Protein AF-A0A662VUD7-F1 (afdb_monomer_lite)

Foldseek 3Di:
DDQLFDAPVLVVVLLVLLVWDWDWAQDLQGIKIWTDDDQAIEIEDEPPDPVSLCVNCVVDPDQEYEHEYPPWDFDWDDDPNHIYTYYYQQVVSVVSCVVRVGDDHSVCSSPDQPLVVQCVVDPDSVVSVLLLVLLLVLLQVQKDWPWDADDPPDRDGDDDPPPRVCLVVCVVVVQKDWDQLDPPPRIIIMHGDPSSNVSSVSVLVVLCVVCVVVVVVLCVVLDLLLLLLLLLLQDARFAGKDADDDPPDDDDDDDDDQVVQLVQQPLQPLVLVVVLPGHQALSSSRSNNCCVGGCVVVSVVSLVSCVVSVQKDWDFDADSRRHTPHIMITGGNVVSNVSCSVRPDDDDPVLSVLLLLLVLLSQCVNVPDPVSVVVNVVSCVSHVHDDDDDDNDDPCSSVSNSVSSCVSVPDD

Radius of gyration: 23.07 Å; chains: 1; bounding box: 62×60×68 Å

Structure (mmCIF, N/CA/C/O backbone):
data_AF-A0A662VUD7-F1
#
_entry.id   AF-A0A662VUD7-F1
#
loop_
_atom_site.group_PDB
_atom_site.id
_atom_site.type_symbol
_atom_site.label_atom_id
_atom_site.label_alt_id
_atom_site.label_comp_id
_atom_site.label_asym_id
_atom_site.label_entity_id
_atom_site.label_seq_id
_atom_site.pdbx_PDB_ins_code
_atom_site.Cartn_x
_atom_site.Cartn_y
_atom_site.Cartn_z
_atom_site.occupancy
_atom_site.B_iso_or_equiv
_atom_site.auth_seq_id
_atom_site.auth_comp_id
_atom_site.auth_asym_id
_atom_site.auth_atom_id
_atom_site.pdbx_PDB_model_num
ATOM 1 N N . MET A 1 1 ? -1.496 14.615 -23.866 1.00 27.23 1 MET A N 1
ATOM 2 C CA . MET A 1 1 ? -0.111 14.441 -23.383 1.00 27.23 1 MET A CA 1
ATOM 3 C C . MET A 1 1 ? -0.198 14.219 -21.886 1.00 27.23 1 MET A C 1
ATOM 5 O O . MET A 1 1 ? -0.436 15.182 -21.168 1.00 27.23 1 MET A O 1
ATOM 9 N N . SER A 1 2 ? -0.151 12.965 -21.434 1.00 30.17 2 SER A N 1
ATOM 10 C CA . SER A 1 2 ? -0.065 12.645 -20.007 1.00 30.17 2 SER A CA 1
ATOM 11 C C . SER A 1 2 ? 1.296 13.119 -19.499 1.00 30.17 2 SER A C 1
ATOM 13 O O . SER A 1 2 ? 2.320 12.832 -20.117 1.00 30.17 2 SER A O 1
ATOM 15 N N . ARG A 1 3 ? 1.323 13.896 -18.413 1.00 39.72 3 ARG A N 1
ATOM 16 C CA . ARG A 1 3 ? 2.563 14.062 -17.652 1.00 39.72 3 ARG A CA 1
ATOM 17 C C . ARG A 1 3 ? 2.879 12.690 -17.069 1.00 39.72 3 ARG A C 1
ATOM 19 O O . ARG A 1 3 ? 2.054 12.152 -16.337 1.00 39.72 3 ARG A O 1
ATOM 26 N N . ILE A 1 4 ? 4.013 12.107 -17.447 1.00 48.22 4 ILE A N 1
ATOM 27 C CA . ILE A 1 4 ? 4.534 10.921 -16.769 1.00 48.22 4 ILE A CA 1
ATOM 28 C C . ILE A 1 4 ? 4.945 11.406 -15.378 1.00 48.22 4 ILE A C 1
ATOM 30 O O . ILE A 1 4 ? 5.943 12.109 -15.236 1.00 48.22 4 ILE A O 1
ATOM 34 N N . SER A 1 5 ? 4.115 11.122 -14.375 1.00 69.88 5 SER A N 1
ATOM 35 C CA . SER A 1 5 ? 4.393 11.471 -12.985 1.00 69.88 5 SER A CA 1
ATOM 36 C C . SER A 1 5 ? 5.617 10.696 -12.512 1.00 69.88 5 SER A C 1
ATOM 38 O O . SER A 1 5 ? 5.701 9.485 -12.716 1.00 69.88 5 SER A O 1
ATOM 40 N N . PHE A 1 6 ? 6.566 11.370 -11.866 1.00 80.50 6 PHE A N 1
ATOM 41 C CA . PHE A 1 6 ? 7.701 10.692 -11.250 1.00 80.50 6 PHE A CA 1
ATOM 42 C C . PHE A 1 6 ? 7.222 9.752 -10.133 1.00 80.50 6 PHE A C 1
ATOM 44 O O . PHE A 1 6 ? 6.728 10.199 -9.099 1.00 80.50 6 PHE A O 1
ATOM 51 N N . ASP A 1 7 ? 7.378 8.449 -10.352 1.00 86.69 7 ASP A N 1
ATOM 52 C CA . ASP A 1 7 ? 6.880 7.397 -9.470 1.00 86.69 7 ASP A CA 1
ATOM 53 C C . ASP A 1 7 ? 7.985 6.750 -8.603 1.00 86.69 7 ASP A C 1
ATOM 55 O O . ASP A 1 7 ? 9.186 7.047 -8.666 1.00 86.69 7 ASP A O 1
ATOM 59 N N . LYS A 1 8 ? 7.568 5.800 -7.763 1.00 89.88 8 LYS A N 1
ATOM 60 C CA . LYS A 1 8 ? 8.454 5.039 -6.869 1.00 89.88 8 LYS A CA 1
ATOM 61 C C . LYS A 1 8 ? 9.383 4.091 -7.622 1.00 89.88 8 LYS A C 1
ATOM 63 O O . LYS A 1 8 ? 10.488 3.809 -7.145 1.00 89.88 8 LYS A O 1
ATOM 68 N N . PHE A 1 9 ? 8.976 3.595 -8.785 1.00 91.56 9 PHE A N 1
ATOM 69 C CA . PHE A 1 9 ? 9.846 2.793 -9.630 1.00 91.56 9 PHE A CA 1
ATOM 70 C C . PHE A 1 9 ? 11.037 3.628 -10.131 1.00 91.56 9 PHE A C 1
ATOM 72 O O . PHE A 1 9 ? 12.162 3.124 -10.135 1.00 91.56 9 PHE A O 1
ATOM 79 N N . LYS A 1 10 ? 10.865 4.926 -10.419 1.00 93.31 10 LYS A N 1
ATOM 80 C CA . LYS A 1 10 ? 11.978 5.822 -10.801 1.00 93.31 10 LYS A CA 1
ATOM 81 C C . LYS A 1 10 ? 13.017 5.984 -9.699 1.00 93.31 10 LYS A C 1
ATOM 83 O O . LYS A 1 10 ? 14.224 5.958 -9.967 1.00 93.31 10 LYS A O 1
ATOM 88 N N . ILE A 1 11 ? 12.571 6.092 -8.448 1.00 94.94 11 ILE A N 1
ATOM 89 C CA . ILE A 1 11 ? 13.455 6.104 -7.273 1.00 94.94 11 ILE A CA 1
ATOM 90 C C . ILE A 1 11 ? 14.237 4.786 -7.200 1.00 94.94 11 ILE A C 1
ATOM 92 O O . ILE A 1 11 ? 15.466 4.786 -7.066 1.00 94.94 11 ILE A O 1
ATOM 96 N N . LEU A 1 12 ? 13.537 3.654 -7.332 1.00 94.31 12 LEU A N 1
ATOM 97 C CA . LEU A 1 12 ? 14.143 2.324 -7.294 1.00 94.31 12 LEU A CA 1
ATOM 98 C C . LEU A 1 12 ? 15.181 2.140 -8.409 1.00 94.31 12 LEU A C 1
ATOM 100 O O . LEU A 1 12 ? 16.283 1.657 -8.142 1.00 94.31 12 LEU A O 1
ATOM 104 N N . LEU A 1 13 ? 14.849 2.542 -9.637 1.00 94.31 13 LEU A N 1
ATOM 105 C CA . LEU A 1 13 ? 15.722 2.475 -10.804 1.00 94.31 13 LEU A CA 1
ATOM 106 C C . LEU A 1 13 ? 16.970 3.342 -10.606 1.00 94.31 13 LEU A C 1
ATOM 108 O O . LEU A 1 13 ? 18.085 2.856 -10.792 1.00 94.31 13 LEU A O 1
ATOM 112 N N . THR A 1 14 ? 16.805 4.577 -10.129 1.00 96.50 14 THR A N 1
ATOM 113 C CA . THR A 1 14 ? 17.918 5.490 -9.813 1.00 96.50 14 THR A CA 1
ATOM 114 C C . THR A 1 14 ? 18.869 4.877 -8.784 1.00 96.50 14 THR A C 1
ATOM 116 O O . THR A 1 14 ? 20.095 4.896 -8.950 1.00 96.50 14 THR A O 1
ATOM 119 N N . PHE A 1 15 ? 18.327 4.263 -7.729 1.00 96.38 15 PHE A N 1
ATOM 120 C CA . PHE A 1 15 ? 19.143 3.592 -6.723 1.00 96.38 15 PHE A CA 1
ATOM 121 C C . PHE A 1 15 ? 19.850 2.345 -7.274 1.00 96.38 15 PHE A C 1
ATOM 123 O O . PHE A 1 15 ? 21.042 2.157 -7.005 1.00 96.38 15 PHE A O 1
ATOM 130 N N . LYS A 1 16 ? 19.159 1.516 -8.070 1.00 94.56 16 LYS A N 1
ATOM 131 C CA . LYS A 1 16 ? 19.748 0.334 -8.723 1.00 94.56 16 LYS A CA 1
ATOM 132 C C . LYS A 1 16 ? 20.890 0.733 -9.668 1.00 94.56 16 LYS A C 1
ATOM 134 O O . LYS A 1 16 ? 21.972 0.157 -9.573 1.00 94.56 16 LYS A O 1
ATOM 139 N N . LEU A 1 17 ? 20.708 1.766 -10.496 1.00 95.31 17 LEU A N 1
ATOM 140 C CA . LEU A 1 17 ? 21.746 2.311 -11.389 1.00 95.31 17 LEU A CA 1
ATOM 141 C C . LEU A 1 17 ? 22.952 2.881 -10.625 1.00 95.31 17 LEU A C 1
ATOM 143 O O . LEU A 1 17 ? 24.083 2.817 -11.101 1.00 95.31 17 LEU A O 1
ATOM 147 N N . SER A 1 18 ? 22.735 3.369 -9.403 1.00 96.12 18 SER A N 1
ATOM 148 C CA . SER A 1 18 ? 23.799 3.810 -8.487 1.00 96.12 18 SER A CA 1
ATOM 149 C C . SER A 1 18 ? 24.557 2.642 -7.817 1.00 96.12 18 SER A C 1
ATOM 151 O O . SER A 1 18 ? 25.540 2.833 -7.085 1.00 96.12 18 SER A O 1
ATOM 153 N N . GLY A 1 19 ? 24.115 1.402 -8.052 1.00 94.81 19 GLY A N 1
ATOM 154 C CA . GLY A 1 19 ? 24.638 0.191 -7.424 1.00 94.81 19 GLY A CA 1
ATOM 155 C C . GLY A 1 19 ? 24.310 0.099 -5.933 1.00 94.81 19 GLY A C 1
ATOM 156 O O . GLY A 1 19 ? 25.080 -0.493 -5.173 1.00 94.81 19 GLY A O 1
ATOM 157 N N . LEU A 1 20 ? 23.221 0.736 -5.492 1.00 95.62 20 LEU A N 1
ATOM 158 C CA . LEU A 1 20 ? 22.720 0.612 -4.127 1.00 95.62 20 LEU A CA 1
ATOM 159 C C . LEU A 1 20 ? 21.952 -0.701 -3.989 1.00 95.62 20 LEU A C 1
ATOM 161 O O . LEU A 1 20 ? 21.177 -1.082 -4.865 1.00 95.62 20 LEU A O 1
ATOM 165 N N . ARG A 1 21 ? 22.111 -1.370 -2.846 1.00 94.31 21 ARG A N 1
ATOM 166 C CA . ARG A 1 21 ? 21.175 -2.421 -2.442 1.00 94.31 21 ARG A CA 1
ATOM 167 C C . ARG A 1 21 ? 19.896 -1.742 -1.989 1.00 94.31 21 ARG A C 1
ATOM 169 O O . ARG A 1 21 ? 19.934 -0.959 -1.036 1.00 94.31 21 ARG A O 1
ATOM 176 N N . THR A 1 22 ? 18.800 -2.019 -2.678 1.00 94.25 22 THR A N 1
ATOM 177 C CA . THR A 1 22 ? 17.528 -1.346 -2.445 1.00 94.25 22 THR A CA 1
ATOM 178 C C . THR A 1 22 ? 16.582 -2.189 -1.610 1.00 94.25 22 THR A C 1
ATOM 180 O O . THR A 1 22 ? 16.583 -3.418 -1.673 1.00 94.25 22 THR A O 1
ATOM 183 N N . LYS A 1 23 ? 15.765 -1.521 -0.798 1.00 92.00 23 LYS A N 1
ATOM 184 C CA . LYS A 1 23 ? 14.657 -2.146 -0.080 1.00 92.00 23 LYS A CA 1
ATOM 185 C C . LYS A 1 23 ? 13.493 -1.172 0.011 1.00 92.00 23 LYS A C 1
ATOM 187 O O . LYS A 1 23 ? 13.662 -0.062 0.514 1.00 92.00 23 LYS A O 1
ATOM 192 N N . ARG A 1 24 ? 12.316 -1.614 -0.421 1.00 90.12 24 ARG A N 1
ATOM 193 C CA . ARG A 1 24 ? 11.051 -0.909 -0.202 1.00 90.12 24 ARG A CA 1
ATOM 194 C C . ARG A 1 24 ? 10.518 -1.256 1.189 1.00 90.12 24 ARG A C 1
ATOM 196 O O . ARG A 1 24 ? 10.585 -2.413 1.615 1.00 90.12 24 ARG A O 1
ATOM 203 N N . ILE A 1 25 ? 10.064 -0.250 1.919 1.00 89.06 25 ILE A N 1
ATOM 204 C CA . ILE A 1 25 ? 9.507 -0.374 3.261 1.00 89.06 25 ILE A CA 1
ATOM 205 C C . ILE A 1 25 ? 8.145 0.295 3.226 1.00 89.06 25 ILE A C 1
ATOM 207 O O . ILE A 1 25 ? 8.068 1.507 3.069 1.00 89.06 25 ILE A O 1
ATOM 211 N N . PHE A 1 26 ? 7.095 -0.500 3.390 1.00 86.31 26 PHE A N 1
ATOM 212 C CA . PHE A 1 26 ? 5.754 0.036 3.524 1.00 86.31 26 PHE A CA 1
ATOM 213 C C . PHE A 1 26 ? 5.537 0.475 4.975 1.00 86.31 26 PHE A C 1
ATOM 215 O O . PHE A 1 26 ? 5.614 -0.349 5.891 1.00 86.31 26 PHE A O 1
ATOM 222 N N . THR A 1 27 ? 5.358 1.778 5.179 1.00 86.62 27 THR A N 1
ATOM 223 C CA . THR A 1 27 ? 5.045 2.393 6.477 1.00 86.62 27 THR A CA 1
ATOM 224 C C . THR A 1 27 ? 3.529 2.598 6.595 1.00 86.62 27 THR A C 1
ATOM 226 O O . THR A 1 27 ? 2.833 2.526 5.580 1.00 86.62 27 THR A O 1
ATOM 229 N N . PRO A 1 28 ? 2.991 2.932 7.782 1.00 82.88 28 PRO A N 1
ATOM 230 C CA . PRO A 1 28 ? 1.572 3.277 7.940 1.00 82.88 28 PRO A CA 1
ATOM 231 C C . PRO A 1 28 ? 1.112 4.448 7.074 1.00 82.88 28 PRO A C 1
ATOM 233 O O . PRO A 1 28 ? -0.082 4.608 6.858 1.00 82.88 28 PRO A O 1
ATOM 236 N N . TYR A 1 29 ? 2.053 5.264 6.599 1.00 86.56 29 TYR A N 1
ATOM 237 C CA . TYR A 1 29 ? 1.786 6.475 5.837 1.00 86.56 29 TYR A CA 1
ATOM 238 C C . TYR A 1 29 ? 2.063 6.310 4.340 1.00 86.56 29 TYR A C 1
ATOM 240 O O . TYR A 1 29 ? 1.761 7.225 3.580 1.00 86.56 29 TYR A O 1
ATOM 248 N N . GLY A 1 30 ? 2.645 5.185 3.906 1.00 87.44 30 GLY A N 1
ATOM 249 C CA . GLY A 1 30 ? 3.046 4.945 2.517 1.00 87.44 30 GLY A CA 1
ATOM 250 C C . GLY A 1 30 ? 4.435 4.327 2.365 1.00 87.44 30 GLY A C 1
ATOM 251 O O . GLY A 1 30 ? 5.116 4.005 3.346 1.00 87.44 30 GLY A O 1
ATOM 252 N N . ASP A 1 31 ? 4.866 4.160 1.120 1.00 89.69 31 ASP A N 1
ATOM 253 C CA . ASP A 1 31 ? 6.148 3.557 0.776 1.00 89.69 31 ASP A CA 1
ATOM 254 C C . ASP A 1 31 ? 7.347 4.489 1.017 1.00 89.69 31 ASP A C 1
ATOM 256 O O . ASP A 1 31 ? 7.389 5.654 0.612 1.00 89.69 31 ASP A O 1
ATOM 260 N N . LEU A 1 32 ? 8.393 3.908 1.603 1.00 93.06 32 LEU A N 1
ATOM 261 C CA . LEU A 1 32 ? 9.725 4.485 1.719 1.00 93.06 32 LEU A CA 1
ATOM 262 C C . LEU A 1 32 ? 10.731 3.559 1.032 1.00 93.06 32 LEU A C 1
ATOM 264 O O . LEU A 1 32 ? 10.889 2.390 1.401 1.00 93.06 32 LEU A O 1
ATOM 268 N N . ILE A 1 33 ? 11.450 4.074 0.039 1.00 95.31 33 ILE A N 1
ATOM 269 C CA . ILE A 1 33 ? 12.499 3.323 -0.648 1.00 95.31 33 ILE A CA 1
ATOM 270 C C . ILE A 1 33 ? 13.829 3.650 0.004 1.00 95.31 33 ILE A C 1
ATOM 272 O O . ILE A 1 33 ? 14.209 4.804 0.158 1.00 95.31 33 ILE A O 1
ATOM 276 N N . THR A 1 34 ? 14.561 2.610 0.377 1.00 96.00 34 THR A N 1
ATOM 277 C CA . THR A 1 34 ? 15.865 2.730 1.027 1.00 96.00 34 THR A CA 1
ATOM 278 C C . THR A 1 34 ? 16.959 2.169 0.133 1.00 96.00 34 THR A C 1
ATOM 280 O O . THR A 1 34 ? 16.748 1.177 -0.566 1.00 96.00 34 THR A O 1
ATOM 283 N N . GLY A 1 35 ? 18.132 2.798 0.154 1.00 96.50 35 GLY A N 1
ATOM 284 C CA . GLY A 1 35 ? 19.321 2.382 -0.583 1.00 96.50 35 GLY A CA 1
ATOM 285 C C . GLY A 1 35 ? 20.541 2.337 0.334 1.00 96.50 35 GLY A C 1
ATOM 286 O O . GLY A 1 35 ? 20.726 3.216 1.178 1.00 96.50 35 GLY A O 1
ATOM 287 N N . ARG A 1 36 ? 21.382 1.305 0.198 1.00 95.56 36 ARG A N 1
ATOM 288 C CA . ARG A 1 36 ? 22.632 1.173 0.971 1.00 95.56 36 ARG A CA 1
ATOM 289 C C . ARG A 1 36 ? 23.804 0.697 0.117 1.00 95.56 36 ARG A C 1
ATOM 291 O O . ARG A 1 36 ? 23.649 -0.227 -0.683 1.00 95.56 36 ARG A O 1
ATOM 298 N N . LYS A 1 37 ? 24.989 1.278 0.336 1.00 94.12 37 LYS A N 1
ATOM 299 C CA . LYS A 1 37 ? 26.271 0.830 -0.245 1.00 94.12 37 LYS A CA 1
ATOM 300 C C . LYS A 1 37 ? 27.443 1.290 0.623 1.00 94.12 37 LYS A C 1
ATOM 302 O O . LYS A 1 37 ? 27.731 2.479 0.704 1.00 94.12 37 LYS A O 1
ATOM 307 N N . GLY A 1 38 ? 28.139 0.341 1.251 1.00 89.00 38 GLY A N 1
ATOM 308 C CA . GLY A 1 38 ? 29.179 0.660 2.236 1.00 89.00 38 GLY A CA 1
ATOM 309 C C . GLY A 1 38 ? 28.592 1.429 3.424 1.00 89.00 38 GLY A C 1
ATOM 310 O O . GLY A 1 38 ? 27.524 1.062 3.910 1.00 89.00 38 GLY A O 1
ATOM 311 N N . GLY A 1 39 ? 29.265 2.500 3.852 1.00 87.75 39 GLY A N 1
ATOM 312 C CA . GLY A 1 39 ? 28.760 3.408 4.890 1.00 87.75 39 GLY A CA 1
ATOM 313 C C . GLY A 1 39 ? 27.603 4.303 4.436 1.00 87.75 39 GLY A C 1
ATOM 314 O O . GLY A 1 39 ? 26.869 4.791 5.275 1.00 87.75 39 GLY A O 1
ATOM 315 N N . PHE A 1 40 ? 27.386 4.467 3.127 1.00 91.88 40 PHE A N 1
ATOM 316 C CA . PHE A 1 40 ? 26.347 5.352 2.604 1.00 91.88 40 PHE A CA 1
ATOM 317 C C . PHE A 1 40 ? 24.957 4.723 2.733 1.00 91.88 40 PHE A C 1
ATOM 319 O O . PHE A 1 40 ? 24.700 3.636 2.190 1.00 91.88 40 PHE A O 1
ATOM 326 N N . SER A 1 41 ? 24.040 5.435 3.390 1.00 94.88 41 SER A N 1
ATOM 327 C CA . SER A 1 41 ? 22.633 5.042 3.462 1.00 94.88 41 SER A CA 1
ATOM 328 C C . SER A 1 41 ? 21.680 6.190 3.145 1.00 94.88 41 SER A C 1
ATOM 330 O O . SER A 1 41 ? 21.866 7.317 3.596 1.00 94.88 41 SER A O 1
ATOM 332 N N . VAL A 1 42 ? 20.637 5.887 2.376 1.00 96.44 42 VAL A N 1
ATOM 333 C CA . VAL A 1 42 ? 19.669 6.880 1.916 1.00 96.44 42 VAL A CA 1
ATOM 334 C C . VAL A 1 42 ? 18.245 6.343 1.969 1.00 96.44 42 VAL A C 1
ATOM 336 O O . VAL A 1 42 ? 18.027 5.142 1.784 1.00 96.44 42 VAL A O 1
ATOM 339 N N . SER A 1 43 ? 17.286 7.232 2.205 1.00 96.56 43 SER A N 1
ATOM 340 C CA . SER A 1 43 ? 15.862 6.982 2.001 1.00 96.56 43 SER A CA 1
ATOM 341 C C . SER A 1 43 ? 15.259 7.997 1.030 1.00 96.56 43 SER A C 1
ATOM 343 O O . SER A 1 43 ? 15.770 9.109 0.889 1.00 96.56 43 SER A O 1
ATOM 345 N N . ALA A 1 44 ? 14.204 7.603 0.327 1.00 96.38 44 ALA A N 1
ATOM 346 C CA . ALA A 1 44 ? 13.473 8.461 -0.588 1.00 96.38 44 ALA A CA 1
ATOM 347 C C . ALA A 1 44 ? 11.998 8.051 -0.665 1.00 96.38 44 ALA A C 1
ATOM 349 O O . ALA A 1 44 ? 11.670 6.861 -0.619 1.00 96.38 44 ALA A O 1
ATOM 350 N N . THR A 1 45 ? 11.117 9.035 -0.804 1.00 94.56 45 THR A N 1
ATOM 351 C CA . THR A 1 45 ? 9.683 8.848 -1.061 1.00 94.56 45 THR A CA 1
ATOM 352 C C . THR A 1 45 ? 9.182 9.927 -2.022 1.00 94.56 45 THR A C 1
ATOM 354 O O . THR A 1 45 ? 9.820 10.974 -2.171 1.00 94.56 45 THR A O 1
ATOM 357 N N . VAL A 1 46 ? 8.056 9.661 -2.682 1.00 90.88 46 VAL A N 1
ATOM 358 C CA . VAL A 1 46 ? 7.346 10.667 -3.479 1.00 90.88 46 VAL A CA 1
ATOM 359 C C . VAL A 1 46 ? 6.547 11.559 -2.523 1.00 90.88 46 VAL A C 1
ATOM 361 O O . VAL A 1 46 ? 6.039 11.096 -1.502 1.00 90.88 46 VAL A O 1
ATOM 364 N N . CYS A 1 47 ? 6.506 12.853 -2.812 1.00 83.56 47 CYS A N 1
ATOM 365 C CA . CYS A 1 47 ? 6.004 13.904 -1.944 1.00 83.56 47 CYS A CA 1
ATOM 366 C C . CYS A 1 47 ? 4.930 14.720 -2.666 1.00 83.56 47 CYS A C 1
ATOM 368 O O . CYS A 1 47 ? 5.231 15.751 -3.265 1.00 83.56 47 CYS A O 1
ATOM 370 N N . GLU A 1 48 ? 3.675 14.286 -2.551 1.00 80.88 48 GLU A N 1
ATOM 371 C CA . GLU A 1 48 ? 2.507 15.110 -2.900 1.00 80.88 48 GLU A CA 1
ATOM 372 C C . GLU A 1 48 ? 2.042 15.959 -1.706 1.00 80.88 48 GLU A C 1
ATOM 374 O O . GLU A 1 48 ? 1.642 17.111 -1.858 1.00 80.88 48 GLU A O 1
ATOM 379 N N . ASN A 1 49 ? 2.170 15.415 -0.491 1.00 84.19 49 ASN A N 1
ATOM 380 C CA . ASN A 1 49 ? 1.884 16.093 0.771 1.00 84.19 49 ASN A CA 1
ATOM 381 C C . ASN A 1 49 ? 3.147 16.093 1.653 1.00 84.19 49 ASN A C 1
ATOM 383 O O . ASN A 1 49 ? 3.630 15.031 2.059 1.00 84.19 49 ASN A O 1
ATOM 387 N N . LYS A 1 50 ? 3.680 17.287 1.959 1.00 86.62 50 LYS A N 1
ATOM 388 C CA . LYS A 1 50 ? 4.926 17.448 2.732 1.00 86.62 50 LYS A CA 1
ATOM 389 C C . LYS A 1 50 ? 4.844 16.820 4.124 1.00 86.62 50 LYS A C 1
ATOM 391 O O . LYS A 1 50 ? 5.809 16.199 4.564 1.00 86.62 50 LYS A O 1
ATOM 396 N N . GLU A 1 51 ? 3.713 16.959 4.809 1.00 87.06 51 GLU A N 1
ATOM 397 C CA . GLU A 1 51 ? 3.534 16.438 6.165 1.00 87.06 51 GLU A CA 1
ATOM 398 C C . GLU A 1 51 ? 3.579 14.905 6.173 1.00 87.06 51 GLU A C 1
ATOM 400 O O . GLU A 1 51 ? 4.347 14.301 6.925 1.00 87.06 51 GLU A O 1
ATOM 405 N N . LEU A 1 52 ? 2.834 14.265 5.267 1.00 86.44 52 LEU A N 1
ATOM 406 C CA . LEU A 1 52 ? 2.859 12.811 5.113 1.00 86.44 52 LEU A CA 1
ATOM 407 C C . LEU A 1 52 ? 4.241 12.299 4.700 1.00 86.44 52 LEU A C 1
ATOM 409 O O . LEU A 1 52 ? 4.708 11.299 5.250 1.00 86.44 52 LEU A O 1
ATOM 413 N N . ALA A 1 53 ? 4.927 12.988 3.785 1.00 88.81 53 ALA A N 1
ATOM 414 C CA . ALA A 1 53 ? 6.286 12.632 3.385 1.00 88.81 53 ALA A CA 1
ATOM 415 C C . ALA A 1 53 ? 7.258 12.667 4.580 1.00 88.81 53 ALA A C 1
ATOM 417 O O . ALA A 1 53 ? 8.051 11.738 4.760 1.00 88.81 53 ALA A O 1
ATOM 418 N N . LEU A 1 54 ? 7.152 13.679 5.450 1.00 90.81 54 LEU A N 1
ATOM 419 C CA . LEU A 1 54 ? 7.930 13.751 6.689 1.00 90.81 54 LEU A CA 1
ATOM 420 C C . LEU A 1 54 ? 7.588 12.608 7.647 1.00 90.81 54 LEU A C 1
ATOM 422 O O . LEU A 1 54 ? 8.510 11.988 8.185 1.00 90.81 54 LEU A O 1
ATOM 426 N N . LYS A 1 55 ? 6.303 12.276 7.835 1.00 89.50 55 LYS A N 1
ATOM 427 C CA . LYS A 1 55 ? 5.884 11.140 8.678 1.00 89.50 55 LYS A CA 1
ATOM 428 C C . LYS A 1 55 ? 6.441 9.808 8.140 1.00 89.50 55 LYS A C 1
ATOM 430 O O . LYS A 1 55 ? 7.001 9.032 8.918 1.00 89.50 55 LYS A O 1
ATOM 435 N N . ARG A 1 56 ? 6.407 9.576 6.818 1.00 90.94 56 ARG A N 1
ATOM 436 C CA . ARG A 1 56 ? 7.017 8.398 6.152 1.00 90.94 56 ARG A CA 1
ATOM 437 C C . ARG A 1 56 ? 8.522 8.308 6.395 1.00 90.94 56 ARG A C 1
ATOM 439 O O . ARG A 1 56 ? 9.022 7.260 6.797 1.00 90.94 56 ARG A O 1
ATOM 446 N N . ILE A 1 57 ? 9.250 9.399 6.154 1.00 92.25 57 ILE A N 1
ATOM 447 C CA . ILE A 1 57 ? 10.712 9.451 6.300 1.00 92.25 57 ILE A CA 1
ATOM 448 C C . ILE A 1 57 ? 11.123 9.275 7.766 1.00 92.25 57 ILE A C 1
ATOM 450 O O . ILE A 1 57 ? 12.048 8.519 8.067 1.00 92.25 57 ILE A O 1
ATOM 454 N N . THR A 1 58 ? 10.410 9.918 8.694 1.00 90.44 58 THR A N 1
ATOM 455 C CA . THR A 1 58 ? 10.704 9.857 10.135 1.00 90.44 58 THR A CA 1
ATOM 456 C C . THR A 1 58 ? 10.548 8.447 10.693 1.00 90.44 58 THR A C 1
ATOM 458 O O . THR A 1 58 ? 11.286 8.068 11.603 1.00 90.44 58 THR A O 1
ATOM 461 N N . PHE A 1 59 ? 9.656 7.641 10.106 1.00 86.50 59 PHE A N 1
ATOM 462 C CA . PHE A 1 59 ? 9.500 6.230 10.457 1.00 86.50 59 PHE A CA 1
ATOM 463 C C . PHE A 1 59 ? 10.813 5.447 10.319 1.00 86.50 59 PHE A C 1
ATOM 465 O O . PHE A 1 59 ? 11.070 4.503 11.067 1.00 86.50 59 PHE A O 1
ATOM 472 N N . LYS A 1 60 ? 11.678 5.836 9.371 1.00 88.31 60 LYS A N 1
ATOM 473 C CA . LYS A 1 60 ? 13.013 5.260 9.243 1.00 88.31 60 LYS A CA 1
ATOM 474 C C . LYS A 1 60 ? 14.009 6.240 8.636 1.00 88.31 60 LYS A C 1
ATOM 476 O O . LYS A 1 60 ? 14.242 6.244 7.429 1.00 88.31 60 LYS A O 1
ATOM 481 N N . LEU A 1 61 ? 14.669 6.995 9.507 1.00 89.75 61 LEU A N 1
ATOM 482 C CA . LEU A 1 61 ? 15.703 7.941 9.107 1.00 89.75 61 LEU A CA 1
ATOM 483 C C . LEU A 1 61 ? 16.995 7.244 8.668 1.00 89.75 61 LEU A C 1
ATOM 485 O O . LEU A 1 61 ? 17.472 6.282 9.275 1.00 89.75 61 LEU A O 1
ATOM 489 N N . HIS A 1 62 ? 17.581 7.790 7.612 1.00 92.88 62 HIS A N 1
ATOM 490 C CA . HIS A 1 62 ? 18.885 7.431 7.077 1.00 92.88 62 HIS A CA 1
ATOM 491 C C . HIS A 1 62 ? 19.829 8.644 7.111 1.00 92.88 62 HIS A C 1
ATOM 493 O O . HIS A 1 62 ? 19.450 9.724 7.568 1.00 92.88 62 HIS A O 1
ATOM 499 N N . GLU A 1 63 ? 21.084 8.470 6.685 1.00 91.56 63 GLU A N 1
ATOM 500 C CA . GLU A 1 63 ? 22.058 9.576 6.654 1.00 91.56 63 GLU A CA 1
ATOM 501 C C . GLU A 1 63 ? 21.611 10.707 5.727 1.00 91.56 63 GLU A C 1
ATOM 503 O O . GLU A 1 63 ? 21.791 11.876 6.056 1.00 91.56 63 GLU A O 1
ATOM 508 N N . LEU A 1 64 ? 21.004 10.344 4.597 1.00 93.69 64 LEU A N 1
ATOM 509 C CA . LEU A 1 64 ? 20.358 11.255 3.661 1.00 93.69 64 LEU A CA 1
ATOM 510 C C . LEU A 1 64 ? 18.921 10.801 3.430 1.00 93.69 64 LEU A C 1
ATOM 512 O O . LEU A 1 64 ? 18.651 9.601 3.354 1.00 93.69 64 LEU A O 1
ATOM 516 N N . ASN A 1 65 ? 18.001 11.750 3.311 1.00 95.88 65 ASN A N 1
ATOM 517 C CA . ASN A 1 65 ? 16.585 11.465 3.126 1.00 95.88 65 ASN A CA 1
ATOM 518 C C . ASN A 1 65 ? 16.017 12.440 2.098 1.00 95.88 65 ASN A C 1
ATOM 520 O O . ASN A 1 65 ? 16.294 13.634 2.187 1.00 95.88 65 ASN A O 1
ATOM 524 N N . PHE A 1 66 ? 15.242 11.934 1.144 1.00 95.69 66 PHE A N 1
ATOM 525 C CA . PHE A 1 66 ? 14.672 12.726 0.057 1.00 95.69 66 PHE A CA 1
ATOM 526 C C . PHE A 1 66 ? 13.145 12.628 0.036 1.00 95.69 66 PHE A C 1
ATOM 528 O O . PHE A 1 66 ? 12.582 11.534 0.093 1.00 95.69 66 PHE A O 1
ATOM 535 N N . ALA A 1 67 ? 12.486 13.773 -0.095 1.00 94.06 67 ALA A N 1
ATOM 536 C CA . ALA A 1 67 ? 11.064 13.893 -0.388 1.00 94.06 67 ALA A CA 1
ATOM 537 C C . ALA A 1 67 ? 10.920 14.533 -1.778 1.00 94.06 67 ALA A C 1
ATOM 539 O O . ALA A 1 67 ? 11.266 15.697 -1.976 1.00 94.06 67 ALA A O 1
ATOM 540 N N . ILE A 1 68 ? 10.475 13.755 -2.765 1.00 92.81 68 ILE A N 1
ATOM 541 C CA . ILE A 1 68 ? 10.597 14.117 -4.185 1.00 92.81 68 ILE A CA 1
ATOM 542 C C . ILE A 1 68 ? 9.225 14.474 -4.747 1.00 92.81 68 ILE A C 1
ATOM 544 O O . ILE A 1 68 ? 8.320 13.651 -4.682 1.00 92.81 68 ILE A O 1
ATOM 548 N N . GLY A 1 69 ? 9.058 15.666 -5.313 1.00 85.81 69 GLY A N 1
ATOM 549 C CA . GLY A 1 69 ? 7.765 16.104 -5.849 1.00 85.81 69 GLY A CA 1
ATOM 550 C C . GLY A 1 69 ? 7.904 17.191 -6.908 1.00 85.81 69 GLY A C 1
ATOM 551 O O . GLY A 1 69 ? 8.858 17.972 -6.883 1.00 85.81 69 GLY A O 1
ATOM 552 N N . GLU A 1 70 ? 6.959 17.247 -7.850 1.00 72.94 70 GLU A N 1
ATOM 553 C CA . GLU A 1 70 ? 6.910 18.326 -8.843 1.00 72.94 70 GLU A CA 1
ATOM 554 C C . GLU A 1 70 ? 6.702 19.679 -8.142 1.00 72.94 70 GLU A C 1
ATOM 556 O O . GLU A 1 70 ? 5.796 19.844 -7.329 1.00 72.94 70 GLU A O 1
ATOM 561 N N . GLY A 1 71 ? 7.546 20.668 -8.451 1.00 66.56 71 GLY A N 1
ATOM 562 C CA . GLY A 1 71 ? 7.431 22.015 -7.880 1.00 66.56 71 GLY A CA 1
ATOM 563 C C . GLY A 1 71 ? 7.993 22.182 -6.464 1.00 66.56 71 GLY A C 1
ATOM 564 O O . GLY A 1 71 ? 7.953 23.295 -5.933 1.00 66.56 71 GLY A O 1
ATOM 565 N N . ASN A 1 72 ? 8.571 21.133 -5.867 1.00 71.75 72 ASN A N 1
ATOM 566 C CA . ASN A 1 72 ? 9.383 21.294 -4.664 1.00 71.75 72 ASN A CA 1
ATOM 567 C C . ASN A 1 72 ? 10.599 22.175 -4.984 1.00 71.75 72 ASN A C 1
ATOM 569 O O . ASN A 1 72 ? 11.354 21.902 -5.917 1.00 71.75 72 ASN A O 1
ATOM 573 N N . LYS A 1 73 ? 10.775 23.245 -4.203 1.00 68.50 73 LYS A N 1
ATOM 574 C CA . LYS A 1 73 ? 12.035 23.993 -4.157 1.00 68.50 73 LYS A CA 1
ATOM 575 C C . LYS A 1 73 ? 13.015 23.217 -3.288 1.00 68.50 73 LYS A C 1
ATOM 577 O O . LYS A 1 73 ? 12.567 22.597 -2.326 1.00 68.50 73 LYS A O 1
ATOM 582 N N . ASP A 1 74 ? 14.302 23.315 -3.609 1.00 73.81 74 ASP A N 1
ATOM 583 C CA . ASP A 1 74 ? 15.378 22.786 -2.773 1.00 73.81 74 ASP A CA 1
ATOM 584 C C . ASP A 1 74 ? 15.284 23.391 -1.369 1.00 73.81 74 ASP A C 1
ATOM 586 O O . ASP A 1 74 ? 15.695 24.523 -1.109 1.00 73.81 74 ASP A O 1
ATOM 590 N N . GLU A 1 75 ? 14.662 22.633 -0.476 1.00 84.62 75 GLU A N 1
ATOM 591 C CA . GLU A 1 75 ? 14.432 22.978 0.917 1.00 84.62 75 GLU A CA 1
ATOM 592 C C . GLU A 1 75 ? 15.007 21.847 1.764 1.00 84.62 75 GLU A C 1
ATOM 594 O O . GLU A 1 75 ? 14.722 20.669 1.540 1.00 84.62 75 GLU A O 1
ATOM 599 N N . GLU A 1 76 ? 15.833 22.204 2.743 1.00 88.56 76 GLU A N 1
ATOM 600 C CA . GLU A 1 76 ? 16.372 21.256 3.710 1.00 88.56 76 GLU A CA 1
ATOM 601 C C . GLU A 1 76 ? 15.705 21.479 5.063 1.00 88.56 76 GLU A C 1
ATOM 603 O O . GLU A 1 76 ? 15.740 22.580 5.610 1.00 88.56 76 GLU A O 1
ATOM 608 N N . ILE A 1 77 ? 15.143 20.412 5.626 1.00 89.06 77 ILE A N 1
ATOM 609 C CA . ILE A 1 77 ? 14.594 20.405 6.983 1.00 89.06 77 ILE A CA 1
ATOM 610 C C . ILE A 1 77 ? 15.413 19.434 7.828 1.00 89.06 77 ILE A C 1
ATOM 612 O O . ILE A 1 77 ? 15.762 18.338 7.384 1.00 89.06 77 ILE A O 1
ATOM 616 N N . GLU A 1 78 ? 15.721 19.824 9.061 1.00 87.75 78 GLU A N 1
ATOM 617 C CA . GLU A 1 78 ? 16.370 18.943 10.025 1.00 87.75 78 GLU A CA 1
ATOM 618 C C . GLU A 1 78 ? 15.328 18.261 10.917 1.00 87.75 78 GLU A C 1
ATOM 620 O O . GLU A 1 78 ? 14.541 18.911 11.600 1.00 87.75 78 GLU A O 1
ATOM 625 N N . VAL A 1 79 ? 15.338 16.928 10.927 1.00 86.44 79 VAL A N 1
ATOM 626 C CA . VAL A 1 79 ? 14.457 16.095 11.748 1.00 86.44 79 VAL A CA 1
ATOM 627 C C . VAL A 1 79 ? 15.322 15.143 12.562 1.00 86.44 79 VAL A C 1
ATOM 629 O O . VAL A 1 79 ? 16.018 14.292 12.008 1.00 86.44 79 VAL A O 1
ATOM 632 N N . ARG A 1 80 ? 15.289 15.277 13.895 1.00 85.00 80 ARG A N 1
ATOM 633 C CA . ARG A 1 80 ? 16.051 14.427 14.836 1.00 85.00 80 ARG A CA 1
ATOM 634 C C . ARG A 1 80 ? 17.553 14.339 14.489 1.00 85.00 80 ARG A C 1
ATOM 636 O O . ARG A 1 80 ? 18.140 13.258 14.519 1.00 85.00 80 ARG A O 1
ATOM 643 N N . GLY A 1 81 ? 18.170 15.463 14.112 1.00 85.81 81 GLY A N 1
ATOM 644 C CA . GLY A 1 81 ? 19.593 15.516 13.750 1.00 85.81 81 GLY A CA 1
ATOM 645 C C . GLY A 1 81 ? 19.930 14.965 12.358 1.00 85.81 81 GLY A C 1
ATOM 646 O O . GLY A 1 81 ? 21.102 14.733 12.052 1.00 85.81 81 GLY A O 1
ATOM 647 N N . LYS A 1 82 ? 18.924 14.677 11.520 1.00 90.06 82 LYS A N 1
ATOM 648 C CA . LYS A 1 82 ? 19.089 14.183 10.145 1.00 90.06 82 LYS A CA 1
ATOM 649 C C . LYS A 1 82 ? 18.440 15.139 9.156 1.00 90.06 82 LYS A C 1
ATOM 651 O O . LYS A 1 82 ? 17.359 15.660 9.406 1.00 90.06 82 LYS A O 1
ATOM 656 N N . LYS A 1 83 ? 19.093 15.331 8.012 1.00 90.56 83 LYS A N 1
ATOM 657 C CA . LYS A 1 83 ? 18.586 16.187 6.938 1.00 90.56 83 LYS A CA 1
ATOM 658 C C . LYS A 1 83 ? 17.553 15.452 6.086 1.00 90.56 83 LYS A C 1
ATOM 660 O O . LYS A 1 83 ? 17.769 14.296 5.700 1.00 90.56 83 LYS A O 1
ATOM 665 N N . VAL A 1 84 ? 16.467 16.149 5.778 1.00 93.56 84 VAL A N 1
ATOM 666 C CA . VAL A 1 84 ? 15.452 15.781 4.793 1.00 93.56 84 VAL A CA 1
ATOM 667 C C . VAL A 1 84 ? 15.465 16.837 3.696 1.00 93.56 84 VAL A C 1
ATOM 669 O O . VAL A 1 84 ? 15.240 18.011 3.972 1.00 93.56 84 VAL A O 1
ATOM 672 N N . VAL A 1 85 ? 15.760 16.415 2.470 1.00 94.19 85 VAL A N 1
ATOM 673 C CA . VAL A 1 85 ? 15.855 17.285 1.295 1.00 94.19 85 VAL A CA 1
ATOM 674 C C . VAL A 1 85 ? 14.577 17.151 0.477 1.00 94.19 85 VAL A C 1
ATOM 676 O O . VAL A 1 85 ? 14.257 16.063 -0.010 1.00 94.19 85 VAL A O 1
ATOM 679 N N . PHE A 1 86 ? 13.859 18.254 0.312 1.00 93.19 86 PHE A N 1
ATOM 680 C CA . PHE A 1 86 ? 12.768 18.367 -0.646 1.00 93.19 86 PHE A CA 1
ATOM 681 C C . PHE A 1 86 ? 13.345 18.830 -1.971 1.00 93.19 86 PHE A C 1
ATOM 683 O O . PHE A 1 86 ? 14.031 19.843 -2.011 1.00 93.19 86 PHE A O 1
ATOM 690 N N . CYS A 1 87 ? 13.094 18.084 -3.039 1.00 92.50 87 CYS A N 1
ATOM 691 C CA . CYS A 1 87 ? 13.633 18.398 -4.361 1.00 92.50 87 CYS A CA 1
ATOM 692 C C . CYS A 1 87 ? 12.685 17.924 -5.463 1.00 92.50 87 CYS A C 1
ATOM 694 O O . CYS A 1 87 ? 11.744 17.156 -5.213 1.00 92.50 87 CYS A O 1
ATOM 696 N N . ASN A 1 88 ? 12.933 18.391 -6.684 1.00 91.75 88 ASN A N 1
ATOM 697 C CA . ASN A 1 88 ? 12.263 17.877 -7.871 1.00 91.75 88 ASN A CA 1
ATOM 698 C C . ASN A 1 88 ? 12.925 16.567 -8.366 1.00 91.75 88 ASN A C 1
ATOM 700 O O . ASN A 1 88 ? 14.037 16.219 -7.946 1.00 91.75 88 ASN A O 1
ATOM 704 N N . PRO A 1 89 ? 12.236 15.806 -9.235 1.00 92.06 89 PRO A N 1
ATOM 705 C CA . PRO A 1 89 ? 12.754 14.569 -9.818 1.00 92.06 89 PRO A CA 1
ATOM 706 C C . PRO A 1 89 ? 14.136 14.675 -10.472 1.00 92.06 89 PRO A C 1
ATOM 708 O O . PRO A 1 89 ? 14.989 13.804 -10.275 1.00 92.06 89 PRO A O 1
ATOM 711 N N . GLU A 1 90 ? 14.367 15.722 -11.260 1.00 91.69 90 GLU A N 1
ATOM 712 C CA . GLU A 1 90 ? 15.600 15.922 -12.011 1.00 91.69 90 GLU A CA 1
ATOM 713 C C . GLU A 1 90 ? 16.797 16.123 -11.084 1.00 91.69 90 GLU A C 1
ATOM 715 O O . GLU A 1 90 ? 17.827 15.470 -11.276 1.00 91.69 90 GLU A O 1
ATOM 720 N N . ASP A 1 91 ? 16.646 16.960 -10.058 1.00 91.94 91 ASP A N 1
ATOM 721 C CA . ASP A 1 91 ? 17.686 17.258 -9.074 1.00 91.94 91 ASP A CA 1
ATOM 722 C C . ASP A 1 91 ? 18.018 16.025 -8.234 1.00 91.94 91 ASP A C 1
ATOM 724 O O . ASP A 1 91 ? 19.196 15.708 -8.019 1.00 91.94 91 ASP A O 1
ATOM 728 N N . PHE A 1 92 ? 16.996 15.249 -7.853 1.00 94.75 92 PHE A N 1
ATOM 729 C CA . PHE A 1 92 ? 17.188 13.953 -7.208 1.00 94.75 92 PHE A CA 1
ATOM 730 C C . PHE A 1 92 ? 18.044 13.020 -8.076 1.00 94.75 92 PHE A C 1
ATOM 732 O O . PHE A 1 92 ? 19.066 12.503 -7.616 1.00 94.75 92 PHE A O 1
ATOM 739 N N . ILE A 1 93 ? 17.683 12.814 -9.346 1.00 95.38 93 ILE A N 1
ATOM 740 C CA . ILE A 1 93 ? 18.447 11.926 -10.234 1.00 95.38 93 ILE A CA 1
ATOM 741 C C . ILE A 1 93 ? 19.864 12.469 -10.460 1.00 95.38 93 ILE A C 1
ATOM 743 O O . ILE A 1 93 ? 20.838 11.707 -10.418 1.00 95.38 93 ILE A O 1
ATOM 747 N N . GLN A 1 94 ? 20.000 13.779 -10.676 1.00 94.25 94 GLN A N 1
ATOM 748 C CA . GLN A 1 94 ? 21.279 14.424 -10.952 1.00 94.25 94 GLN A CA 1
ATOM 749 C C . GLN A 1 94 ? 22.239 14.305 -9.765 1.00 94.25 94 GLN A C 1
ATOM 751 O O . GLN A 1 94 ? 23.430 14.044 -9.969 1.00 94.25 94 GLN A O 1
ATOM 756 N N . PHE A 1 95 ? 21.737 14.401 -8.531 1.00 94.75 95 PHE A N 1
ATOM 757 C CA . PHE A 1 95 ? 22.514 14.138 -7.320 1.00 94.75 95 PHE A CA 1
ATOM 758 C C . PHE A 1 95 ? 23.157 12.742 -7.356 1.00 94.75 95 PHE A C 1
ATOM 760 O O . PHE A 1 95 ? 24.376 12.601 -7.185 1.00 94.75 95 PHE A O 1
ATOM 767 N N . PHE A 1 96 ? 22.370 11.698 -7.640 1.00 96.06 96 PHE A N 1
ATOM 768 C CA . PHE A 1 96 ? 22.880 10.325 -7.712 1.00 96.06 96 PHE A CA 1
ATOM 769 C C . PHE A 1 96 ? 23.811 10.114 -8.902 1.00 96.06 96 PHE A C 1
ATOM 771 O O . PHE A 1 96 ? 24.850 9.461 -8.762 1.00 96.06 96 PHE A O 1
ATOM 778 N N . LYS A 1 97 ? 23.495 10.707 -10.054 1.00 94.94 97 LYS A N 1
ATOM 779 C CA . LYS A 1 97 ? 24.339 10.638 -11.246 1.00 94.94 97 LYS A CA 1
ATOM 780 C C . LYS A 1 97 ? 25.715 11.248 -10.996 1.00 94.94 97 LYS A C 1
ATOM 782 O O . LYS A 1 97 ? 26.722 10.612 -11.302 1.00 94.94 97 LYS A O 1
ATOM 787 N N . ASN A 1 98 ? 25.777 12.424 -10.376 1.00 94.25 98 ASN A N 1
ATOM 788 C CA . ASN A 1 98 ? 27.034 13.090 -10.029 1.00 94.25 98 ASN A CA 1
ATOM 789 C C . ASN A 1 98 ? 27.860 12.262 -9.036 1.00 94.25 98 ASN A C 1
ATOM 791 O O . ASN A 1 98 ? 29.076 12.126 -9.190 1.00 94.25 98 ASN A O 1
ATOM 795 N N . LYS A 1 99 ? 27.199 11.668 -8.036 1.00 94.44 99 LYS A N 1
ATOM 796 C CA . LYS A 1 99 ? 27.860 10.901 -6.976 1.00 94.44 99 LYS A CA 1
ATOM 797 C C . LYS A 1 99 ? 28.358 9.526 -7.432 1.00 94.44 99 LYS A C 1
ATOM 799 O O . LYS A 1 99 ? 29.448 9.117 -7.039 1.00 94.44 99 LYS A O 1
ATOM 804 N N . PHE A 1 100 ? 27.577 8.807 -8.240 1.00 94.38 100 PHE A N 1
ATOM 805 C CA . PHE A 1 100 ? 27.841 7.406 -8.605 1.00 94.38 100 PHE A CA 1
ATOM 806 C C . PHE A 1 100 ? 28.226 7.191 -10.075 1.00 94.38 100 PHE A C 1
ATOM 808 O O . PHE A 1 100 ? 28.631 6.087 -10.430 1.00 94.38 100 PHE A O 1
ATOM 815 N N . ARG A 1 101 ? 28.168 8.238 -10.908 1.00 91.81 101 ARG A N 1
ATOM 816 C CA . ARG A 1 101 ? 28.647 8.271 -12.302 1.00 91.81 101 ARG A CA 1
ATOM 817 C C . ARG A 1 101 ? 28.028 7.204 -13.220 1.00 91.81 101 ARG A C 1
ATOM 819 O O . ARG A 1 101 ? 28.739 6.582 -14.009 1.00 91.81 101 ARG A O 1
ATOM 826 N N . PHE A 1 102 ? 26.711 6.992 -13.153 1.00 93.38 102 PHE A N 1
ATOM 827 C CA . PHE A 1 102 ? 26.015 6.143 -14.132 1.00 93.38 102 PHE A CA 1
ATOM 828 C C . PHE A 1 102 ? 25.740 6.889 -15.454 1.00 93.38 102 PHE A C 1
ATOM 830 O O . PHE A 1 102 ? 25.640 8.117 -15.486 1.00 93.38 102 PHE A O 1
ATOM 837 N N . LYS A 1 103 ? 25.648 6.140 -16.565 1.00 90.56 103 LYS A N 1
ATOM 838 C CA . LYS A 1 103 ? 25.599 6.695 -17.936 1.00 90.56 103 LYS A CA 1
ATOM 839 C C . LYS A 1 103 ? 24.227 7.247 -18.344 1.00 90.56 103 LYS A C 1
ATOM 841 O O . LYS A 1 103 ? 24.180 8.268 -19.025 1.00 90.56 103 LYS A O 1
ATOM 846 N N . VAL A 1 104 ? 23.147 6.601 -17.904 1.00 91.31 104 VAL A N 1
ATOM 847 C CA . VAL A 1 104 ? 21.756 6.930 -18.270 1.00 91.31 104 VAL A CA 1
ATOM 848 C C . VAL A 1 104 ? 21.434 8.396 -17.940 1.00 91.31 104 VAL A C 1
ATOM 850 O O . VAL A 1 104 ? 21.875 8.925 -16.913 1.00 91.31 104 VAL A O 1
ATOM 853 N N . SER A 1 105 ? 20.745 9.102 -18.835 1.00 90.62 105 SER A N 1
ATOM 854 C CA . SER A 1 105 ? 20.301 10.482 -18.603 1.00 90.62 105 SER A CA 1
ATOM 855 C C . SER A 1 105 ? 19.102 10.546 -17.654 1.00 90.62 105 SER A C 1
ATOM 857 O O . SER A 1 105 ? 18.338 9.592 -17.539 1.00 90.62 105 SER A O 1
ATOM 859 N N . SER A 1 106 ? 18.923 11.680 -16.968 1.00 88.75 106 SER A N 1
ATOM 860 C CA . SER A 1 106 ? 17.773 11.864 -16.073 1.00 88.75 106 SER A CA 1
ATOM 861 C C . SER A 1 106 ? 16.452 11.758 -16.826 1.00 88.75 106 SER A C 1
ATOM 863 O O . SER A 1 106 ? 15.523 11.122 -16.343 1.00 88.75 106 SER A O 1
ATOM 865 N N . ARG A 1 107 ? 16.412 12.286 -18.055 1.00 89.62 107 ARG A N 1
ATOM 866 C CA . ARG A 1 107 ? 15.244 12.211 -18.931 1.00 89.62 107 ARG A CA 1
ATOM 867 C C . ARG A 1 107 ? 14.901 10.779 -19.335 1.00 89.62 107 ARG A C 1
ATOM 869 O O . ARG A 1 107 ? 13.745 10.403 -19.242 1.00 89.62 107 ARG A O 1
ATOM 876 N N . GLU A 1 108 ? 15.893 9.961 -19.692 1.00 90.50 108 GLU A N 1
ATOM 877 C CA . GLU A 1 108 ? 15.656 8.535 -19.970 1.00 90.50 108 GLU A CA 1
ATOM 878 C C . GLU A 1 108 ? 15.060 7.805 -18.760 1.00 90.50 108 GLU A C 1
ATOM 880 O O . GLU A 1 108 ? 14.180 6.973 -18.931 1.00 90.50 108 GLU A O 1
ATOM 885 N N . ILE A 1 109 ? 15.496 8.120 -17.533 1.00 91.50 109 ILE A N 1
ATOM 886 C CA . ILE A 1 109 ? 14.910 7.524 -16.322 1.00 91.50 109 ILE A CA 1
ATOM 887 C C . ILE A 1 109 ? 13.464 7.995 -16.140 1.00 91.50 109 ILE A C 1
ATOM 889 O O . ILE A 1 109 ? 12.587 7.166 -15.900 1.00 91.50 109 ILE A O 1
ATOM 893 N N . ILE A 1 110 ? 13.203 9.299 -16.262 1.00 89.06 110 ILE A N 1
ATOM 894 C CA . ILE A 1 110 ? 11.868 9.893 -16.088 1.00 89.06 110 ILE A CA 1
ATOM 895 C C . ILE A 1 110 ? 10.877 9.347 -17.124 1.00 89.06 110 ILE A C 1
ATOM 897 O O . ILE A 1 110 ? 9.778 8.948 -16.749 1.00 89.06 110 ILE A O 1
ATOM 901 N N . ASP A 1 111 ? 11.288 9.209 -18.382 1.00 89.88 111 ASP A N 1
ATOM 902 C CA . ASP A 1 111 ? 10.409 8.788 -19.480 1.00 89.88 111 ASP A CA 1
ATOM 903 C C . ASP A 1 111 ? 10.214 7.253 -19.553 1.00 89.88 111 ASP A C 1
ATOM 905 O O . ASP A 1 111 ? 9.338 6.775 -20.264 1.00 89.88 111 ASP A O 1
ATOM 909 N N . TYR A 1 112 ? 11.006 6.452 -18.824 1.00 91.38 112 TYR A N 1
ATOM 910 C CA . TYR A 1 112 ? 10.973 4.983 -18.925 1.00 91.38 112 TYR A CA 1
ATOM 911 C C . TYR A 1 112 ? 9.713 4.329 -18.327 1.00 91.38 112 TYR A C 1
ATOM 913 O O . TYR A 1 112 ? 9.589 4.218 -17.109 1.00 91.38 112 TYR A O 1
ATOM 921 N N . ASP A 1 113 ? 8.814 3.797 -19.144 1.00 91.38 113 ASP A N 1
ATOM 922 C CA . ASP A 1 113 ? 7.647 3.050 -18.664 1.00 91.38 113 ASP A CA 1
ATOM 923 C C . ASP A 1 113 ? 7.856 1.536 -18.808 1.00 91.38 113 ASP A C 1
ATOM 925 O O . ASP A 1 113 ? 7.879 0.993 -19.913 1.00 91.38 113 ASP A O 1
ATOM 929 N N . ILE A 1 114 ? 7.990 0.833 -17.678 1.00 91.81 114 ILE A N 1
ATOM 930 C CA . ILE A 1 114 ? 8.223 -0.617 -17.675 1.00 91.81 114 ILE A CA 1
ATOM 931 C C . ILE A 1 114 ? 7.058 -1.403 -18.300 1.00 91.81 114 ILE A C 1
ATOM 933 O O . ILE A 1 114 ? 7.285 -2.458 -18.893 1.00 91.81 114 ILE A O 1
ATOM 937 N N . THR A 1 115 ? 5.824 -0.902 -18.202 1.00 92.88 115 THR A N 1
ATOM 938 C CA . THR A 1 115 ? 4.641 -1.552 -18.776 1.00 92.88 115 THR A CA 1
ATOM 939 C C . THR A 1 115 ? 4.623 -1.384 -20.293 1.00 92.88 115 THR A C 1
ATOM 941 O O . THR A 1 115 ? 4.362 -2.350 -21.013 1.00 92.88 115 THR A O 1
ATOM 944 N N . GLU A 1 116 ? 4.956 -0.196 -20.804 1.00 92.69 116 GLU A N 1
ATOM 945 C CA . GLU A 1 116 ? 5.076 0.013 -22.251 1.00 92.69 116 GLU A CA 1
ATOM 946 C C . GLU A 1 116 ? 6.211 -0.810 -22.861 1.00 92.69 116 GLU A C 1
ATOM 948 O O . GLU A 1 116 ? 6.017 -1.437 -23.904 1.00 92.69 116 GLU A O 1
ATOM 953 N N . GLU A 1 117 ? 7.381 -0.837 -22.219 1.00 93.81 117 GLU A N 1
ATOM 954 C CA . GLU A 1 117 ? 8.518 -1.638 -22.682 1.00 93.81 117 GLU A CA 1
ATOM 955 C C . GLU A 1 117 ? 8.193 -3.135 -22.661 1.00 93.81 117 GLU A C 1
ATOM 957 O O . GLU A 1 117 ? 8.542 -3.859 -23.596 1.00 93.81 117 GLU A O 1
ATOM 962 N N . PHE A 1 118 ? 7.443 -3.594 -21.653 1.00 94.75 118 PHE A N 1
ATOM 963 C CA . PHE A 1 118 ? 6.924 -4.956 -21.625 1.00 94.75 118 PHE A CA 1
ATOM 964 C C . PHE A 1 118 ? 6.023 -5.228 -22.834 1.00 94.75 118 PHE A C 1
ATOM 966 O O . PHE A 1 118 ? 6.270 -6.184 -23.560 1.00 94.75 118 PHE A O 1
ATOM 973 N N . ILE A 1 119 ? 5.025 -4.383 -23.114 1.00 95.44 119 ILE A N 1
ATOM 974 C CA . ILE A 1 119 ? 4.107 -4.579 -24.253 1.00 95.44 119 ILE A CA 1
ATOM 975 C C . ILE A 1 119 ? 4.855 -4.565 -25.592 1.00 95.44 119 ILE A C 1
ATOM 977 O O . ILE A 1 119 ? 4.562 -5.385 -26.459 1.00 95.44 119 ILE A O 1
ATOM 981 N N . LYS A 1 120 ? 5.835 -3.668 -25.768 1.00 94.81 120 LYS A N 1
ATOM 982 C CA . LYS A 1 120 ? 6.657 -3.583 -26.991 1.00 94.81 120 LYS A CA 1
ATOM 983 C C . LYS A 1 120 ? 7.486 -4.845 -27.241 1.00 94.81 120 LYS A C 1
ATOM 985 O O . LYS A 1 120 ? 7.866 -5.086 -28.383 1.00 94.81 120 LYS A O 1
ATOM 990 N N . SER A 1 121 ? 7.762 -5.640 -26.205 1.00 94.31 121 SER A N 1
ATOM 991 C CA . SER A 1 121 ? 8.531 -6.885 -26.329 1.00 94.31 121 SER A CA 1
ATOM 992 C C . SER A 1 121 ? 7.734 -8.071 -26.895 1.00 94.31 121 SER A C 1
ATOM 994 O O . SER A 1 121 ? 8.324 -9.113 -27.174 1.00 94.31 121 SER A O 1
ATOM 996 N N . PHE A 1 122 ? 6.419 -7.921 -27.101 1.00 94.88 122 PHE A N 1
ATOM 997 C CA . PHE A 1 122 ? 5.543 -8.954 -27.658 1.00 94.88 122 PHE A CA 1
ATOM 998 C C . PHE A 1 122 ? 5.041 -8.566 -29.050 1.00 94.88 122 PHE A C 1
ATOM 1000 O O . PHE A 1 122 ? 4.698 -7.412 -29.307 1.00 94.88 122 PHE A O 1
ATOM 1007 N N . GLU A 1 123 ? 4.935 -9.559 -29.935 1.00 94.50 123 GLU A N 1
ATOM 1008 C CA . GLU A 1 123 ? 4.287 -9.391 -31.240 1.00 94.50 123 GLU A CA 1
ATOM 1009 C C . GLU A 1 123 ? 2.773 -9.170 -31.077 1.00 94.50 123 GLU A C 1
ATOM 1011 O O . GLU A 1 123 ? 2.212 -8.238 -31.656 1.00 94.50 123 GLU A O 1
ATOM 1016 N N . ASP A 1 124 ? 2.122 -9.987 -30.238 1.00 95.06 124 ASP A N 1
ATOM 1017 C CA . ASP A 1 124 ? 0.710 -9.840 -29.885 1.00 95.06 124 ASP A CA 1
ATOM 1018 C C . ASP A 1 124 ? 0.536 -8.989 -28.616 1.00 95.06 124 ASP A C 1
ATOM 1020 O O . ASP A 1 124 ? 0.770 -9.422 -27.482 1.00 95.06 124 ASP A O 1
ATOM 1024 N N . LYS A 1 125 ? 0.060 -7.755 -28.810 1.00 94.75 125 LYS A N 1
ATOM 1025 C CA . LYS A 1 125 ? -0.222 -6.817 -27.715 1.00 94.75 125 LYS A CA 1
ATOM 1026 C C . LYS A 1 125 ? -1.374 -7.282 -26.823 1.00 94.75 125 LYS A C 1
ATOM 1028 O O . LYS A 1 125 ? -1.399 -6.933 -25.644 1.00 94.75 125 LYS A O 1
ATOM 1033 N N . THR A 1 126 ? -2.326 -8.048 -27.352 1.00 93.94 126 THR A N 1
ATOM 1034 C CA . THR A 1 126 ? -3.448 -8.579 -26.573 1.00 93.94 126 THR A CA 1
ATOM 1035 C C . THR A 1 126 ? -2.967 -9.659 -25.610 1.00 93.94 126 THR A C 1
ATOM 1037 O O . THR A 1 126 ? -3.351 -9.633 -24.438 1.00 93.94 126 THR A O 1
ATOM 1040 N N . GLU A 1 127 ? -2.067 -10.542 -26.053 1.00 94.12 127 GLU A N 1
ATOM 1041 C CA . GLU A 1 127 ? -1.401 -11.505 -25.167 1.00 94.12 127 GLU A CA 1
ATOM 1042 C C . GLU A 1 127 ? -0.620 -10.779 -24.060 1.00 94.12 127 GLU A C 1
ATOM 1044 O O . GLU A 1 127 ? -0.795 -11.088 -22.879 1.00 94.12 127 GLU A O 1
ATOM 1049 N N . ALA A 1 128 ? 0.177 -9.761 -24.411 1.00 94.81 128 ALA A N 1
ATOM 1050 C CA . ALA A 1 128 ? 0.934 -8.982 -23.430 1.00 94.81 128 ALA A CA 1
ATOM 1051 C C . ALA A 1 128 ? 0.027 -8.364 -22.353 1.00 94.81 128 ALA A C 1
ATOM 1053 O O . ALA A 1 128 ? 0.305 -8.491 -21.159 1.00 94.81 128 ALA A O 1
ATOM 1054 N N . LEU A 1 129 ? -1.095 -7.755 -22.752 1.00 94.12 129 LEU A N 1
ATOM 1055 C CA . LEU A 1 129 ? -2.074 -7.181 -21.824 1.00 94.12 129 LEU A CA 1
ATOM 1056 C C . LEU A 1 129 ? -2.712 -8.238 -20.910 1.00 94.12 129 LEU A C 1
ATOM 1058 O O . LEU A 1 129 ? -2.917 -7.980 -19.722 1.00 94.12 129 LEU A O 1
ATOM 1062 N N . ALA A 1 130 ? -3.007 -9.435 -21.421 1.00 93.81 130 ALA A N 1
ATOM 1063 C CA . ALA A 1 130 ? -3.541 -10.527 -20.607 1.00 93.81 130 ALA A CA 1
ATOM 1064 C C . ALA A 1 130 ? -2.524 -11.015 -19.555 1.00 93.81 130 ALA A C 1
ATOM 1066 O O . ALA A 1 130 ? -2.882 -11.256 -18.397 1.00 93.81 130 ALA A O 1
ATOM 1067 N N . ILE A 1 131 ? -1.240 -11.088 -19.921 1.00 95.50 131 ILE A N 1
ATOM 1068 C CA . ILE A 1 131 ? -0.152 -11.439 -18.996 1.00 95.50 131 ILE A CA 1
ATOM 1069 C C . ILE A 1 131 ? 0.024 -10.345 -17.933 1.00 95.50 131 ILE A C 1
ATOM 1071 O O . ILE A 1 131 ? 0.111 -10.658 -16.745 1.00 95.50 131 ILE A O 1
ATOM 1075 N N . LEU A 1 132 ? 0.009 -9.066 -18.324 1.00 96.00 132 LEU A N 1
ATOM 1076 C CA . LEU A 1 132 ? 0.063 -7.930 -17.394 1.00 96.00 132 LEU A CA 1
ATOM 1077 C C . LEU A 1 132 ? -1.090 -7.964 -16.383 1.00 96.00 132 LEU A C 1
ATOM 1079 O O . LEU A 1 132 ? -0.862 -7.829 -15.180 1.00 96.00 132 LEU A O 1
ATOM 1083 N N . ASN A 1 133 ? -2.319 -8.214 -16.846 1.00 93.88 133 ASN A N 1
ATOM 1084 C CA . ASN A 1 133 ? -3.479 -8.352 -15.965 1.00 93.88 133 ASN A CA 1
ATOM 1085 C C . ASN A 1 133 ? -3.329 -9.543 -15.008 1.00 93.88 133 ASN A C 1
ATOM 1087 O O . ASN A 1 133 ? -3.658 -9.420 -13.833 1.00 93.88 133 ASN A O 1
ATOM 1091 N N . SER A 1 134 ? -2.768 -10.665 -15.460 1.00 94.19 134 SER A N 1
ATOM 1092 C CA . SER A 1 134 ? -2.485 -11.820 -14.595 1.00 94.19 134 SER A CA 1
ATOM 1093 C C . SER A 1 134 ? -1.468 -11.513 -13.509 1.00 94.19 134 SER A C 1
ATOM 1095 O O . SER A 1 134 ? -1.645 -11.914 -12.358 1.00 94.19 134 SER A O 1
ATOM 1097 N N . MET A 1 135 ? -0.408 -10.783 -13.862 1.00 95.62 135 MET A N 1
ATOM 1098 C CA . MET A 1 135 ? 0.567 -10.308 -12.887 1.00 95.62 135 MET A CA 1
ATOM 1099 C C . MET A 1 135 ? -0.095 -9.361 -11.889 1.00 95.62 135 MET A C 1
ATOM 1101 O O . MET A 1 135 ? 0.104 -9.518 -10.690 1.00 95.62 135 MET A O 1
ATOM 1105 N N . TYR A 1 136 ? -0.951 -8.445 -12.343 1.00 94.81 136 TYR A N 1
ATOM 1106 C CA . TYR A 1 136 ? -1.726 -7.583 -11.451 1.00 94.81 136 TYR A CA 1
ATOM 1107 C C . TYR A 1 136 ? -2.640 -8.378 -10.499 1.00 94.81 136 TYR A C 1
ATOM 1109 O O . TYR A 1 136 ? -2.609 -8.147 -9.290 1.00 94.81 136 TYR A O 1
ATOM 1117 N N . LEU A 1 137 ? -3.386 -9.369 -10.998 1.00 92.69 137 LEU A N 1
ATOM 1118 C CA . LEU A 1 137 ? -4.209 -10.241 -10.153 1.00 92.69 137 LEU A CA 1
ATOM 1119 C C . LEU A 1 137 ? -3.346 -10.955 -9.103 1.00 92.69 137 LEU A C 1
ATOM 1121 O O . LEU A 1 137 ? -3.631 -10.858 -7.910 1.00 92.69 137 LEU A O 1
ATOM 1125 N N . LEU A 1 138 ? -2.244 -11.601 -9.506 1.00 91.88 138 LEU A N 1
ATOM 1126 C CA . LEU A 1 138 ? -1.346 -12.283 -8.568 1.00 91.88 138 LEU A CA 1
ATOM 1127 C C . LEU A 1 138 ? -0.723 -11.309 -7.553 1.00 91.88 138 LEU A C 1
ATOM 1129 O O . LEU A 1 138 ? -0.545 -11.658 -6.386 1.00 91.88 138 LEU A O 1
ATOM 1133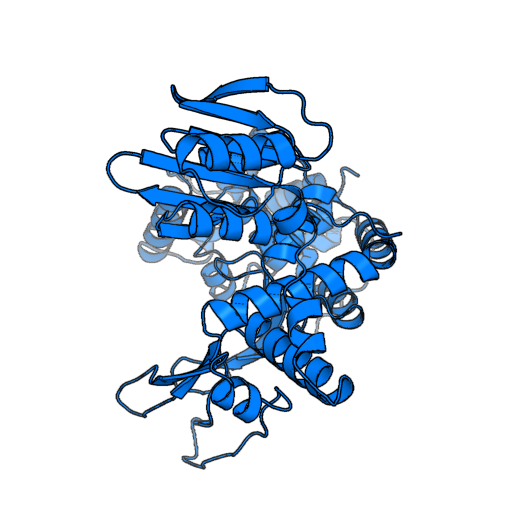 N N . TYR A 1 139 ? -0.435 -10.073 -7.968 1.00 93.44 139 TYR A N 1
ATOM 1134 C CA . TYR A 1 139 ? 0.081 -9.014 -7.105 1.00 93.44 139 TYR A CA 1
ATOM 1135 C C . TYR A 1 139 ? -0.899 -8.650 -5.986 1.00 93.44 139 TYR A C 1
ATOM 1137 O O . TYR A 1 139 ? -0.476 -8.544 -4.830 1.00 93.44 139 TYR A O 1
ATOM 1145 N N . VAL A 1 140 ? -2.188 -8.509 -6.307 1.00 91.00 140 VAL A N 1
ATOM 1146 C CA . VAL A 1 140 ? -3.253 -8.204 -5.337 1.00 91.00 140 VAL A CA 1
ATOM 1147 C C . VAL A 1 140 ? -3.586 -9.420 -4.467 1.00 91.00 140 VAL A C 1
ATOM 1149 O O . VAL A 1 140 ? -3.748 -9.288 -3.251 1.00 91.00 140 VAL A O 1
ATOM 1152 N N . TYR A 1 141 ? -3.628 -10.620 -5.054 1.00 87.50 141 TYR A N 1
ATOM 1153 C CA . TYR A 1 141 ? -3.819 -11.871 -4.313 1.00 87.50 141 TYR A CA 1
ATOM 1154 C C . TYR A 1 141 ? -2.664 -12.142 -3.339 1.00 87.50 141 TYR A C 1
ATOM 1156 O O . TYR A 1 141 ? -2.890 -12.725 -2.276 1.00 87.50 141 TYR A O 1
ATOM 1164 N N . ARG A 1 142 ? -1.452 -11.659 -3.655 1.00 84.12 142 ARG A N 1
ATOM 1165 C CA . ARG A 1 142 ? -0.170 -11.866 -2.950 1.00 84.12 142 ARG A CA 1
ATOM 1166 C C . ARG A 1 142 ? 0.361 -13.283 -3.050 1.00 84.12 142 ARG A C 1
ATOM 1168 O O . ARG A 1 142 ? 1.524 -13.486 -3.386 1.00 84.12 142 ARG A O 1
ATOM 1175 N N . GLU A 1 143 ? -0.491 -14.237 -2.725 1.00 83.31 143 GLU A N 1
ATOM 1176 C CA . GLU A 1 143 ? -0.218 -15.654 -2.828 1.00 83.31 143 GLU A CA 1
ATOM 1177 C C . GLU A 1 143 ? -1.479 -16.380 -3.277 1.00 83.31 143 GLU A C 1
ATOM 1179 O O . GLU A 1 143 ? -2.584 -16.066 -2.831 1.00 83.31 143 GLU A O 1
ATOM 1184 N N . PHE A 1 144 ? -1.307 -17.356 -4.161 1.00 81.62 144 PHE A N 1
ATOM 1185 C CA . PHE A 1 144 ? -2.411 -18.161 -4.671 1.00 81.62 144 PHE A CA 1
ATOM 1186 C C . PHE A 1 144 ? -2.029 -19.644 -4.633 1.00 81.62 144 PHE A C 1
ATOM 1188 O O . PHE A 1 144 ? -0.970 -19.991 -5.162 1.00 81.62 144 PHE A O 1
ATOM 1195 N N . PRO A 1 145 ? -2.822 -20.531 -4.010 1.00 77.44 145 PRO A N 1
ATOM 1196 C CA . PRO A 1 145 ? -2.459 -21.941 -3.896 1.00 77.44 145 PRO A CA 1
ATOM 1197 C C . PRO A 1 145 ? -2.397 -22.633 -5.263 1.00 77.44 145 PRO A C 1
ATOM 1199 O O . PRO A 1 145 ? -3.307 -22.509 -6.072 1.00 77.44 145 PRO A O 1
ATOM 1202 N N . GLU A 1 146 ? -1.358 -23.440 -5.492 1.00 71.56 146 GLU A N 1
ATOM 1203 C CA . GLU A 1 146 ? -1.234 -24.353 -6.644 1.00 71.56 146 GLU A CA 1
ATOM 1204 C C . GLU A 1 146 ? -2.110 -25.614 -6.487 1.00 71.56 146 GLU A C 1
ATOM 1206 O O . GLU A 1 146 ? -1.717 -26.673 -6.953 1.00 71.56 146 GLU A O 1
ATOM 1211 N N . VAL A 1 147 ? -3.294 -25.523 -5.864 1.00 61.59 147 VAL A N 1
ATOM 1212 C CA . VAL A 1 147 ? -4.254 -26.633 -5.638 1.00 61.59 147 VAL A CA 1
ATOM 1213 C C . VAL A 1 147 ? -3.989 -27.496 -4.390 1.00 61.59 147 VAL A C 1
ATOM 1215 O O . VAL A 1 147 ? -3.225 -28.448 -4.448 1.00 61.59 147 VAL A O 1
ATOM 1218 N N . PHE A 1 148 ? -4.713 -27.231 -3.288 1.00 51.28 148 PHE A N 1
ATOM 1219 C CA . PHE A 1 148 ? -5.139 -28.217 -2.269 1.00 51.28 148 PHE A CA 1
ATOM 1220 C C . PHE A 1 148 ? -6.327 -27.645 -1.473 1.00 51.28 148 PHE A C 1
ATOM 1222 O O . PHE A 1 148 ? -6.111 -26.763 -0.650 1.00 51.28 148 PHE A O 1
ATOM 1229 N N . ILE A 1 149 ? -7.554 -28.157 -1.641 1.00 50.62 149 ILE A N 1
ATOM 1230 C CA . ILE A 1 149 ? -8.605 -27.981 -0.622 1.00 50.62 149 ILE A CA 1
ATOM 1231 C C . ILE A 1 149 ? -8.582 -29.218 0.280 1.00 50.62 149 ILE A C 1
ATOM 1233 O O . ILE A 1 149 ? -8.849 -30.328 -0.170 1.00 50.62 149 ILE A O 1
ATOM 1237 N N . HIS A 1 150 ? -8.302 -29.027 1.568 1.00 46.47 150 HIS A N 1
ATOM 1238 C CA . HIS A 1 150 ? -8.735 -29.970 2.596 1.00 46.47 150 HIS A CA 1
ATOM 1239 C C . HIS A 1 150 ? -10.092 -29.498 3.121 1.00 46.47 150 HIS A C 1
ATOM 1241 O O . HIS A 1 150 ? -10.161 -28.458 3.772 1.00 46.47 150 HIS A O 1
ATOM 1247 N N . THR A 1 151 ? -11.172 -30.235 2.871 1.00 47.88 151 THR A N 1
ATOM 1248 C CA . THR A 1 151 ? -12.372 -30.086 3.708 1.00 47.88 151 THR A CA 1
ATOM 1249 C C . THR A 1 151 ? -12.172 -30.916 4.979 1.00 47.88 151 THR A C 1
ATOM 1251 O O . THR A 1 151 ? -11.361 -31.848 4.993 1.00 47.88 151 THR A O 1
ATOM 1254 N N . LYS A 1 152 ? -12.864 -30.572 6.076 1.00 47.31 152 LYS A N 1
ATOM 1255 C CA . LYS A 1 152 ? -12.765 -31.324 7.344 1.00 47.31 152 LYS A CA 1
ATOM 1256 C C . LYS A 1 152 ? -13.126 -32.810 7.179 1.00 47.31 152 LYS A C 1
ATOM 1258 O O . LYS A 1 152 ? -12.594 -33.627 7.924 1.00 47.31 152 LYS A O 1
ATOM 1263 N N . ASP A 1 153 ? -13.936 -33.144 6.170 1.00 43.41 153 ASP A N 1
ATOM 1264 C CA . ASP A 1 153 ? -14.589 -34.450 6.055 1.00 43.41 153 ASP A CA 1
ATOM 1265 C C . ASP A 1 153 ? -14.122 -35.306 4.863 1.00 43.41 153 ASP A C 1
ATOM 1267 O O . ASP A 1 153 ? -14.337 -36.516 4.872 1.00 43.41 153 ASP A O 1
ATOM 1271 N N . THR A 1 154 ? -13.438 -34.753 3.848 1.00 44.47 154 THR A N 1
ATOM 1272 C CA . THR A 1 154 ? -12.949 -35.553 2.706 1.00 44.47 154 THR A CA 1
ATOM 1273 C C . THR A 1 154 ? -11.596 -35.089 2.145 1.00 44.47 154 THR A C 1
ATOM 1275 O O . THR A 1 154 ? -11.344 -33.911 1.901 1.00 44.47 154 THR A O 1
ATOM 1278 N N . ARG A 1 155 ? -10.696 -36.053 1.892 1.00 45.12 155 ARG A N 1
ATOM 1279 C CA . ARG A 1 155 ? -9.403 -35.848 1.209 1.00 45.12 155 ARG A CA 1
ATOM 1280 C C . ARG A 1 155 ? -9.571 -35.906 -0.316 1.00 45.12 155 ARG A C 1
ATOM 1282 O O . ARG A 1 155 ? -8.963 -36.757 -0.960 1.00 45.12 155 ARG A O 1
ATOM 1289 N N . VAL A 1 156 ? -10.410 -35.052 -0.900 1.00 46.50 156 VAL A N 1
ATOM 1290 C CA . VAL A 1 156 ? -10.541 -34.979 -2.368 1.00 46.50 156 VAL A CA 1
ATOM 1291 C C . VAL A 1 156 ? -9.699 -33.825 -2.898 1.00 46.50 156 VAL A C 1
ATOM 1293 O O . VAL A 1 156 ? -9.836 -32.685 -2.463 1.00 46.50 156 VAL A O 1
ATOM 1296 N N . ARG A 1 157 ? -8.828 -34.127 -3.866 1.00 48.12 157 ARG A N 1
ATOM 1297 C CA . ARG A 1 157 ? -8.163 -33.123 -4.700 1.00 48.12 157 ARG A CA 1
ATOM 1298 C C . ARG A 1 157 ? -9.235 -32.445 -5.555 1.00 48.12 157 ARG A C 1
ATOM 1300 O O . ARG A 1 157 ? -9.679 -33.027 -6.536 1.00 48.12 157 ARG A O 1
ATOM 1307 N N . MET A 1 158 ? -9.662 -31.245 -5.173 1.00 48.84 158 MET A N 1
ATOM 1308 C CA . MET A 1 158 ? -10.455 -30.383 -6.049 1.00 48.84 158 MET A CA 1
ATOM 1309 C C . MET A 1 158 ? -9.507 -29.437 -6.779 1.00 48.84 158 MET A C 1
ATOM 1311 O O . MET A 1 158 ? -8.860 -28.604 -6.147 1.00 48.84 158 MET A O 1
ATOM 1315 N N . GLU A 1 159 ? -9.395 -29.606 -8.095 1.00 47.56 159 GLU A N 1
ATOM 1316 C CA . GLU A 1 159 ? -8.758 -28.627 -8.974 1.00 47.56 159 GLU A CA 1
ATOM 1317 C C . GLU A 1 159 ? -9.710 -27.440 -9.098 1.00 47.56 159 GLU A C 1
ATOM 1319 O O . GLU A 1 159 ? -10.738 -27.520 -9.762 1.00 47.56 159 GLU A O 1
ATOM 1324 N N . ILE A 1 160 ? -9.406 -26.355 -8.386 1.00 52.75 160 ILE A N 1
ATOM 1325 C CA . ILE A 1 160 ? -10.012 -25.063 -8.690 1.00 52.75 160 ILE A CA 1
ATOM 1326 C C . ILE A 1 160 ? -9.230 -24.524 -9.884 1.00 52.75 160 ILE A C 1
ATOM 1328 O O . ILE A 1 160 ? -8.000 -24.438 -9.809 1.00 52.75 160 ILE A O 1
ATOM 1332 N N . GLU A 1 161 ? -9.918 -24.176 -10.969 1.00 56.19 161 GLU A N 1
ATOM 1333 C CA . GLU A 1 161 ? -9.293 -23.401 -12.038 1.00 56.19 161 GLU A CA 1
ATOM 1334 C C . GLU A 1 161 ? -8.654 -22.143 -11.436 1.00 56.19 161 GLU A C 1
ATOM 1336 O O . GLU A 1 161 ? -9.254 -21.503 -10.567 1.00 56.19 161 GLU A O 1
ATOM 1341 N N . PRO A 1 162 ? -7.417 -21.796 -11.821 1.00 58.75 162 PRO A N 1
ATOM 1342 C CA . PRO A 1 162 ? -6.784 -20.611 -11.280 1.00 58.75 162 PRO A CA 1
ATOM 1343 C C . PRO A 1 162 ? -7.620 -19.382 -11.644 1.00 58.75 162 PRO A C 1
ATOM 1345 O O . PRO A 1 162 ? -7.815 -19.098 -12.822 1.00 58.75 162 PRO A O 1
ATOM 1348 N N . ASP A 1 163 ? -8.007 -18.593 -10.636 1.00 70.88 163 ASP A N 1
ATOM 1349 C CA . ASP A 1 163 ? -8.660 -17.280 -10.806 1.00 70.88 163 ASP A CA 1
ATOM 1350 C C . ASP A 1 163 ? -7.771 -16.270 -11.583 1.00 70.88 163 ASP A C 1
ATOM 1352 O O . ASP A 1 163 ? -8.144 -15.116 -11.783 1.00 70.88 163 ASP A O 1
ATOM 1356 N N . ILE A 1 164 ? -6.560 -16.680 -11.985 1.00 82.00 164 ILE A N 1
ATOM 1357 C CA . ILE A 1 164 ? -5.522 -15.884 -12.640 1.00 82.00 164 ILE A CA 1
ATOM 1358 C C . ILE A 1 164 ? -5.295 -16.452 -14.057 1.00 82.00 164 ILE A C 1
ATOM 1360 O O . ILE A 1 164 ? -4.528 -17.412 -14.223 1.00 82.00 164 ILE A O 1
ATOM 1364 N N . PRO A 1 165 ? -5.944 -15.882 -15.092 1.00 80.31 165 PRO A N 1
ATOM 1365 C CA . PRO A 1 165 ? -5.934 -16.435 -16.444 1.00 80.31 165 PRO A CA 1
ATOM 1366 C C . PRO A 1 165 ? -4.582 -16.167 -17.116 1.00 80.31 165 PRO A C 1
ATOM 1368 O O . PRO A 1 165 ? -4.388 -15.059 -17.578 1.00 80.31 165 PRO A O 1
ATOM 1371 N N . LEU A 1 166 ? -3.688 -17.168 -17.208 1.00 89.44 166 LEU A N 1
ATOM 1372 C CA . LEU A 1 166 ? -2.284 -17.134 -17.711 1.00 89.44 166 LEU A CA 1
ATOM 1373 C C . LEU A 1 166 ? -1.176 -17.233 -16.640 1.00 89.44 166 LEU A C 1
ATOM 1375 O O . LEU A 1 166 ? -0.007 -16.950 -16.920 1.00 89.44 166 LEU A O 1
ATOM 1379 N N . LEU A 1 167 ? -1.488 -17.723 -15.438 1.00 88.56 167 LEU A N 1
ATOM 1380 C CA . LEU A 1 167 ? -0.500 -17.948 -14.374 1.00 88.56 167 LEU A CA 1
ATOM 1381 C C . LEU A 1 167 ? 0.756 -18.732 -14.819 1.00 88.56 167 LEU A C 1
ATOM 1383 O O . LEU A 1 167 ? 1.879 -18.335 -14.507 1.00 88.56 167 LEU A O 1
ATOM 1387 N N . GLU A 1 168 ? 0.600 -19.817 -15.582 1.00 88.94 168 GLU A N 1
ATOM 1388 C CA . GLU A 1 168 ? 1.751 -20.607 -16.051 1.00 88.94 168 GLU A CA 1
ATOM 1389 C C . GLU A 1 168 ? 2.629 -19.837 -17.047 1.00 88.94 168 GLU A C 1
ATOM 1391 O O . GLU A 1 168 ? 3.853 -19.953 -17.012 1.00 88.94 168 GLU A O 1
ATOM 1396 N N . LYS A 1 169 ? 2.042 -18.978 -17.890 1.00 92.19 169 LYS A N 1
ATOM 1397 C CA . LYS A 1 169 ? 2.812 -18.113 -18.795 1.00 92.19 169 LYS A CA 1
ATOM 1398 C C . LYS A 1 169 ? 3.629 -17.089 -18.001 1.00 92.19 169 LYS A C 1
ATOM 1400 O O . LYS A 1 169 ? 4.809 -16.911 -18.292 1.00 92.19 169 LYS A O 1
ATOM 1405 N N . VAL A 1 170 ? 3.042 -16.485 -16.962 1.00 93.56 170 VAL A N 1
ATOM 1406 C CA . VAL A 1 170 ? 3.746 -15.573 -16.037 1.00 93.56 170 VAL A CA 1
ATOM 1407 C C . VAL A 1 170 ? 4.960 -16.264 -15.401 1.00 93.56 170 VAL A C 1
ATOM 1409 O O . VAL A 1 170 ? 6.041 -15.676 -15.332 1.00 93.56 170 VAL A O 1
ATOM 1412 N N . LYS A 1 171 ? 4.812 -17.527 -14.978 1.00 92.19 171 LYS A N 1
ATOM 1413 C CA . LYS A 1 171 ? 5.910 -18.334 -14.419 1.00 92.19 171 LYS A CA 1
ATOM 1414 C C . LYS A 1 171 ? 6.985 -18.658 -15.457 1.00 92.19 171 LYS A C 1
ATOM 1416 O O . LYS A 1 171 ? 8.165 -18.465 -15.183 1.00 92.19 171 LYS A O 1
ATOM 1421 N N . ASN A 1 172 ? 6.590 -19.090 -16.654 1.00 93.75 172 ASN A N 1
ATOM 1422 C CA . ASN A 1 172 ? 7.523 -19.443 -17.729 1.00 93.75 172 ASN A CA 1
ATOM 1423 C C . ASN A 1 172 ? 8.364 -18.251 -18.208 1.00 93.75 172 ASN A C 1
ATOM 1425 O O . ASN A 1 172 ? 9.501 -18.436 -18.631 1.00 93.75 172 ASN A O 1
ATOM 1429 N N . LEU A 1 173 ? 7.830 -17.032 -18.102 1.00 94.44 173 LEU A N 1
ATOM 1430 C CA . LEU A 1 173 ? 8.557 -15.792 -18.384 1.00 94.44 173 LEU A CA 1
ATOM 1431 C C . LEU A 1 173 ? 9.464 -15.329 -17.226 1.00 94.44 173 LEU A C 1
ATOM 1433 O O . LEU A 1 173 ? 10.151 -14.321 -17.355 1.00 94.44 173 LEU A O 1
ATOM 1437 N N . GLY A 1 174 ? 9.482 -16.037 -16.092 1.00 95.00 174 GLY A N 1
ATOM 1438 C CA . GLY A 1 174 ? 10.312 -15.701 -14.929 1.00 95.00 174 GLY A CA 1
ATOM 1439 C C . GLY A 1 174 ? 9.739 -14.605 -14.022 1.00 95.00 174 GLY A C 1
ATOM 1440 O O . GLY A 1 174 ? 10.409 -14.165 -13.087 1.00 95.00 174 GLY A O 1
ATOM 1441 N N . TYR A 1 175 ? 8.495 -14.174 -14.247 1.00 96.19 175 TYR A N 1
ATOM 1442 C CA . TYR A 1 175 ? 7.829 -13.162 -13.416 1.00 96.19 175 TYR A CA 1
ATOM 1443 C C . TYR A 1 175 ? 7.045 -13.759 -12.246 1.00 96.19 175 TYR A C 1
ATOM 1445 O O . TYR A 1 175 ? 6.668 -13.046 -11.316 1.00 96.19 175 TYR A O 1
ATOM 1453 N N . GLY A 1 176 ? 6.831 -15.075 -12.262 1.00 93.69 176 GLY A N 1
ATOM 1454 C CA . GLY A 1 176 ? 6.207 -15.830 -11.184 1.00 93.69 176 GLY A CA 1
ATOM 1455 C C . GLY A 1 176 ? 7.017 -17.060 -10.802 1.00 93.69 176 GLY A C 1
ATOM 1456 O O . GLY A 1 176 ? 7.805 -17.583 -11.587 1.00 93.69 176 GLY A O 1
ATOM 1457 N N . PHE A 1 177 ? 6.809 -17.544 -9.587 1.00 92.06 177 PHE A N 1
ATOM 1458 C CA . PHE A 1 177 ? 7.385 -18.792 -9.108 1.00 92.06 177 PHE A CA 1
ATOM 1459 C C . PHE A 1 177 ? 6.467 -19.445 -8.084 1.00 92.06 177 PHE A C 1
ATOM 1461 O O . PHE A 1 177 ? 5.562 -18.813 -7.538 1.00 92.06 177 PHE A O 1
ATOM 1468 N N . SER A 1 178 ? 6.755 -20.705 -7.775 1.00 89.00 178 SER A N 1
ATOM 1469 C CA . SER A 1 178 ? 5.963 -21.466 -6.818 1.00 89.00 178 SER A CA 1
ATOM 1470 C C . SER A 1 178 ? 6.827 -22.030 -5.711 1.00 89.00 178 SER A C 1
ATOM 1472 O O . SER A 1 178 ? 7.879 -22.621 -5.969 1.00 89.00 178 SER A O 1
ATOM 1474 N N . HIS A 1 179 ? 6.371 -21.876 -4.472 1.00 86.38 179 HIS A N 1
ATOM 1475 C CA . HIS A 1 179 ? 7.136 -22.247 -3.289 1.00 86.38 179 HIS A CA 1
ATOM 1476 C C . HIS A 1 179 ? 6.288 -23.054 -2.295 1.00 86.38 179 HIS A C 1
ATOM 1478 O O . HIS A 1 179 ? 5.126 -22.707 -2.066 1.00 86.38 179 HIS A O 1
ATOM 1484 N N . PRO A 1 180 ? 6.826 -24.134 -1.692 1.00 80.81 180 PRO A N 1
ATOM 1485 C CA . PRO A 1 180 ? 6.123 -24.868 -0.645 1.00 80.81 180 PRO A CA 1
ATOM 1486 C C . PRO A 1 180 ? 5.991 -24.008 0.618 1.00 80.81 180 PRO A C 1
ATOM 1488 O O . PRO A 1 180 ? 6.986 -23.552 1.173 1.00 80.81 180 PRO A O 1
ATOM 1491 N N . LYS A 1 181 ? 4.761 -23.813 1.098 1.00 78.06 181 LYS A N 1
ATOM 1492 C CA . LYS A 1 181 ? 4.472 -23.053 2.324 1.00 78.06 181 LYS A CA 1
ATOM 1493 C C . LYS A 1 181 ? 4.521 -23.921 3.581 1.00 78.06 181 LYS A C 1
ATOM 1495 O O . LYS A 1 181 ? 4.810 -23.429 4.670 1.00 78.06 181 LYS A O 1
ATOM 1500 N N . THR A 1 182 ? 4.251 -25.215 3.436 1.00 72.44 182 THR A N 1
ATOM 1501 C CA . THR A 1 182 ? 4.283 -26.199 4.521 1.00 72.44 182 THR A CA 1
ATOM 1502 C C . THR A 1 182 ? 5.029 -27.448 4.083 1.00 72.44 182 THR A C 1
ATOM 1504 O O . THR A 1 182 ? 5.004 -27.826 2.910 1.00 72.44 182 THR A O 1
ATOM 1507 N N . SER A 1 183 ? 5.698 -28.105 5.032 1.00 68.50 183 SER A N 1
ATOM 1508 C CA . SER A 1 183 ? 6.397 -29.357 4.758 1.00 68.50 183 SER A CA 1
ATOM 1509 C C . SER A 1 183 ? 5.397 -30.465 4.431 1.00 68.50 183 SER A C 1
ATOM 1511 O O . SER A 1 183 ? 5.527 -31.064 3.366 1.00 68.50 183 SER A O 1
ATOM 1513 N N . HIS A 1 184 ? 4.395 -30.720 5.284 1.00 60.81 184 HIS A N 1
ATOM 1514 C CA . HIS A 1 184 ? 3.391 -31.790 5.131 1.00 60.81 184 HIS A CA 1
ATOM 1515 C C . HIS A 1 184 ? 1.989 -31.332 5.609 1.00 60.81 184 HIS A C 1
ATOM 1517 O O . HIS A 1 184 ? 1.879 -30.958 6.776 1.00 60.81 184 HIS A O 1
ATOM 1523 N N . PRO A 1 185 ? 0.918 -31.398 4.783 1.00 62.06 185 PRO A N 1
ATOM 1524 C CA . PRO A 1 185 ? 0.922 -31.654 3.336 1.00 62.06 185 PRO A CA 1
ATOM 1525 C C . PRO A 1 185 ? 1.734 -30.587 2.585 1.00 62.06 185 PRO A C 1
ATOM 1527 O O . PRO A 1 185 ? 1.887 -29.465 3.068 1.00 62.06 185 PRO A O 1
ATOM 1530 N N . LYS A 1 186 ? 2.299 -30.943 1.423 1.00 67.69 186 LYS A N 1
ATOM 1531 C CA . LYS A 1 186 ? 3.098 -30.021 0.596 1.00 67.69 186 LYS A CA 1
ATOM 1532 C C . LYS A 1 186 ? 2.180 -29.051 -0.146 1.00 67.69 186 LYS A C 1
ATOM 1534 O O . LYS A 1 186 ? 1.918 -29.240 -1.327 1.00 67.69 186 LYS A O 1
ATOM 1539 N N . VAL A 1 187 ? 1.703 -28.014 0.533 1.00 73.44 187 VAL A N 1
ATOM 1540 C CA . VAL A 1 187 ? 0.936 -26.946 -0.116 1.00 73.44 187 VAL A CA 1
ATOM 1541 C C . VAL A 1 187 ? 1.910 -25.984 -0.773 1.00 73.44 187 VAL A C 1
ATOM 1543 O O . VAL A 1 187 ? 2.768 -25.408 -0.100 1.00 73.44 187 VAL A O 1
ATOM 1546 N N . ARG A 1 188 ? 1.803 -25.833 -2.093 1.00 80.38 188 ARG A N 1
ATOM 1547 C CA . ARG A 1 188 ? 2.590 -24.869 -2.862 1.00 80.38 188 ARG A CA 1
ATOM 1548 C C . ARG A 1 188 ? 1.748 -23.633 -3.128 1.00 80.38 188 ARG A C 1
ATOM 1550 O O . ARG A 1 188 ? 0.554 -23.735 -3.391 1.00 80.38 188 ARG A O 1
ATOM 1557 N N . MET A 1 189 ? 2.381 -22.478 -3.030 1.00 84.81 189 MET A N 1
ATOM 1558 C CA . MET A 1 189 ? 1.772 -21.184 -3.295 1.00 84.81 189 MET A CA 1
ATOM 1559 C C . MET A 1 189 ? 2.535 -20.513 -4.432 1.00 84.81 189 MET A C 1
ATOM 1561 O O . MET A 1 189 ? 3.763 -20.613 -4.498 1.00 84.81 189 MET A O 1
ATOM 1565 N N . ASN A 1 190 ? 1.804 -19.842 -5.311 1.00 87.94 190 ASN A N 1
ATOM 1566 C CA . ASN A 1 190 ? 2.342 -19.012 -6.376 1.00 87.94 190 ASN A CA 1
ATOM 1567 C C . ASN A 1 190 ? 2.608 -17.607 -5.855 1.00 87.94 190 ASN A C 1
ATOM 1569 O O . ASN A 1 190 ? 1.781 -17.044 -5.136 1.00 87.94 190 ASN A O 1
ATOM 1573 N N . TYR A 1 191 ? 3.730 -17.042 -6.275 1.00 91.88 191 TYR A N 1
ATOM 1574 C CA . TYR A 1 191 ? 4.180 -15.702 -5.937 1.00 91.88 191 TYR A CA 1
ATOM 1575 C C . TYR A 1 191 ? 4.737 -15.024 -7.186 1.00 91.88 191 TYR A C 1
ATOM 1577 O O . TYR A 1 191 ? 5.239 -15.689 -8.092 1.00 91.88 191 TYR A O 1
ATOM 1585 N N . LEU A 1 192 ? 4.705 -13.695 -7.212 1.00 94.94 192 LEU A N 1
ATOM 1586 C CA . LEU A 1 192 ? 5.490 -12.923 -8.172 1.00 94.94 192 LEU A CA 1
ATOM 1587 C C . LEU A 1 192 ? 6.945 -12.813 -7.715 1.00 94.94 192 LEU A C 1
ATOM 1589 O O . LEU A 1 192 ? 7.219 -12.662 -6.520 1.00 94.94 192 LEU A O 1
ATOM 1593 N N . THR A 1 193 ? 7.869 -12.815 -8.673 1.00 95.19 193 THR A N 1
ATOM 1594 C CA . THR A 1 193 ? 9.254 -12.384 -8.443 1.00 95.19 193 THR A CA 1
ATOM 1595 C C . THR A 1 193 ? 9.312 -10.878 -8.166 1.00 95.19 193 THR A C 1
ATOM 1597 O O . THR A 1 193 ? 8.313 -10.168 -8.287 1.00 95.19 193 THR A O 1
ATOM 1600 N N . ASP A 1 194 ? 10.475 -10.359 -7.764 1.00 91.12 194 ASP A N 1
ATOM 1601 C CA . ASP A 1 194 ? 10.644 -8.915 -7.548 1.00 91.12 194 ASP A CA 1
ATOM 1602 C C . ASP A 1 194 ? 10.338 -8.110 -8.817 1.00 91.12 194 ASP A C 1
ATOM 1604 O O . ASP A 1 194 ? 9.603 -7.129 -8.746 1.00 91.12 194 ASP A O 1
ATOM 1608 N N . ASP A 1 195 ? 10.809 -8.569 -9.978 1.00 91.81 195 ASP A N 1
ATOM 1609 C CA . ASP A 1 195 ? 10.548 -7.899 -11.255 1.00 91.81 195 ASP A CA 1
ATOM 1610 C C . ASP A 1 195 ? 9.071 -8.008 -11.661 1.00 91.81 195 ASP A C 1
ATOM 1612 O O . ASP A 1 195 ? 8.465 -7.009 -12.046 1.00 91.81 195 ASP A O 1
ATOM 1616 N N . GLY A 1 196 ? 8.446 -9.181 -11.476 1.00 95.50 196 GLY A N 1
ATOM 1617 C CA . GLY A 1 196 ? 7.007 -9.351 -11.708 1.00 95.50 196 GLY A CA 1
ATOM 1618 C C . GLY A 1 196 ? 6.151 -8.434 -10.826 1.00 95.50 196 GLY A C 1
ATOM 1619 O O . GLY A 1 196 ? 5.133 -7.909 -11.278 1.00 95.50 196 GLY A O 1
ATOM 1620 N N . ARG A 1 197 ? 6.581 -8.178 -9.581 1.00 93.75 197 ARG A N 1
ATOM 1621 C CA . ARG A 1 197 ? 5.921 -7.220 -8.678 1.00 93.75 197 ARG A CA 1
ATOM 1622 C C . ARG A 1 197 ? 6.058 -5.778 -9.151 1.00 93.75 197 ARG A C 1
ATOM 1624 O O . ARG A 1 197 ? 5.076 -5.050 -9.062 1.00 93.75 197 ARG A O 1
ATOM 1631 N N . GLU A 1 198 ? 7.226 -5.353 -9.630 1.00 92.56 198 GLU A N 1
ATOM 1632 C CA . GLU A 1 198 ? 7.396 -3.980 -10.134 1.00 92.56 198 GLU A CA 1
ATOM 1633 C C . GLU A 1 198 ? 6.570 -3.731 -11.405 1.00 92.56 198 GLU A C 1
ATOM 1635 O O . GLU A 1 198 ? 5.932 -2.686 -11.509 1.00 92.56 198 GLU A O 1
ATOM 1640 N N . ILE A 1 199 ? 6.483 -4.706 -12.318 1.00 94.75 199 ILE A N 1
ATOM 1641 C CA . ILE A 1 199 ? 5.606 -4.593 -13.495 1.00 94.75 199 ILE A CA 1
ATOM 1642 C C . ILE A 1 199 ? 4.138 -4.502 -13.061 1.00 94.75 199 ILE A C 1
ATOM 1644 O O . ILE A 1 199 ? 3.420 -3.598 -13.477 1.00 94.75 199 ILE A O 1
ATOM 1648 N N . ALA A 1 200 ? 3.685 -5.398 -12.178 1.00 95.56 200 ALA A N 1
ATOM 1649 C CA . ALA A 1 200 ? 2.304 -5.393 -11.694 1.00 95.56 200 ALA A CA 1
ATOM 1650 C C . ALA A 1 200 ? 1.920 -4.098 -10.954 1.00 95.56 200 ALA A C 1
ATOM 1652 O O . ALA A 1 200 ? 0.769 -3.665 -11.028 1.00 95.56 200 ALA A O 1
ATOM 1653 N N . ARG A 1 201 ? 2.875 -3.471 -10.255 1.00 93.38 201 ARG A N 1
ATOM 1654 C CA . ARG A 1 201 ? 2.704 -2.144 -9.646 1.00 93.38 201 ARG A CA 1
ATOM 1655 C C . ARG A 1 201 ? 2.503 -1.061 -10.690 1.00 93.38 201 ARG A C 1
ATOM 1657 O O . ARG A 1 201 ? 1.546 -0.310 -10.569 1.00 93.38 201 ARG A O 1
ATOM 1664 N N . SER A 1 202 ? 3.342 -1.024 -11.723 1.00 92.75 202 SER A N 1
ATOM 1665 C CA . SER A 1 202 ? 3.185 -0.065 -12.821 1.00 92.75 202 SER A CA 1
ATOM 1666 C C . SER A 1 202 ? 1.827 -0.239 -13.518 1.00 92.75 202 SER A C 1
ATOM 1668 O O . SER A 1 202 ? 1.122 0.739 -13.748 1.00 92.75 202 SER A O 1
ATOM 1670 N N . VAL A 1 203 ? 1.371 -1.481 -13.733 1.00 94.69 203 VAL A N 1
ATOM 1671 C CA . VAL A 1 203 ? 0.010 -1.761 -14.237 1.00 94.69 203 VAL A CA 1
ATOM 1672 C C . VAL A 1 203 ? -1.070 -1.172 -13.321 1.00 94.69 203 VAL A C 1
ATOM 1674 O O . VAL A 1 203 ? -2.051 -0.609 -13.808 1.00 94.69 203 VAL A O 1
ATOM 1677 N N . PHE A 1 204 ? -0.914 -1.296 -12.000 1.00 94.94 204 PHE A N 1
ATOM 1678 C CA . PHE A 1 204 ? -1.835 -0.682 -11.046 1.00 94.94 204 PHE A CA 1
ATOM 1679 C C . PHE A 1 204 ? -1.799 0.851 -11.101 1.00 94.94 204 PHE A C 1
ATOM 1681 O O . PHE A 1 204 ? -2.860 1.467 -11.111 1.00 94.94 204 PHE A O 1
ATOM 1688 N N . GLU A 1 205 ? -0.618 1.466 -11.166 1.00 91.69 205 GLU A N 1
ATOM 1689 C CA . GLU A 1 205 ? -0.461 2.924 -11.265 1.00 91.69 205 GLU A CA 1
ATOM 1690 C C . GLU A 1 205 ? -1.168 3.468 -12.517 1.00 91.69 205 GLU A C 1
ATOM 1692 O O . GLU A 1 205 ? -1.937 4.423 -12.420 1.00 91.69 205 GLU A O 1
ATOM 1697 N N . HIS A 1 206 ? -1.040 2.789 -13.662 1.00 91.31 206 HIS A N 1
ATOM 1698 C CA . HIS A 1 206 ? -1.803 3.106 -14.876 1.00 91.31 206 HIS A CA 1
ATOM 1699 C C . HIS A 1 206 ? -3.320 3.020 -14.663 1.00 91.31 206 HIS A C 1
ATOM 1701 O O . HIS A 1 206 ? -4.060 3.914 -15.076 1.00 91.31 206 HIS A O 1
ATOM 1707 N N . LYS A 1 207 ? -3.811 1.964 -13.999 1.00 92.50 207 LYS A N 1
ATOM 1708 C CA . LYS A 1 207 ? -5.242 1.829 -13.662 1.00 92.50 207 LYS A CA 1
ATOM 1709 C C . LYS A 1 207 ? -5.716 2.949 -12.738 1.00 92.50 207 LYS A C 1
ATOM 1711 O O . LYS A 1 207 ? -6.798 3.489 -12.960 1.00 92.50 207 LYS A O 1
ATOM 1716 N N . LEU A 1 208 ? -4.916 3.303 -11.735 1.00 93.31 208 LEU A N 1
ATOM 1717 C CA . LEU A 1 208 ? -5.209 4.376 -10.792 1.00 93.31 208 LEU A CA 1
ATOM 1718 C C . LEU A 1 208 ? -5.320 5.721 -11.514 1.00 93.31 208 LEU A C 1
ATOM 1720 O O . LEU A 1 208 ? -6.341 6.387 -11.369 1.00 93.31 208 LEU A O 1
ATOM 1724 N N . ILE A 1 209 ? -4.330 6.069 -12.345 1.00 91.19 209 ILE A N 1
ATOM 1725 C CA . ILE A 1 209 ? -4.315 7.306 -13.143 1.00 91.19 209 ILE A CA 1
ATOM 1726 C C . ILE A 1 209 ? -5.551 7.386 -14.049 1.00 91.19 209 ILE A C 1
ATOM 1728 O O . ILE A 1 209 ? -6.227 8.414 -14.097 1.00 91.19 209 ILE A O 1
ATOM 1732 N N . ASN A 1 210 ? -5.894 6.288 -14.724 1.00 92.50 210 ASN A N 1
ATOM 1733 C CA . ASN A 1 210 ? -7.065 6.238 -15.602 1.00 92.50 210 ASN A CA 1
ATOM 1734 C C . ASN A 1 210 ? -8.401 6.331 -14.845 1.00 92.50 210 ASN A C 1
ATOM 1736 O O . ASN A 1 210 ? -9.409 6.692 -15.446 1.00 92.50 210 ASN A O 1
ATOM 1740 N N . SER A 1 211 ? -8.412 6.037 -13.541 1.00 94.56 211 SER A N 1
ATOM 1741 C CA . SER A 1 211 ? -9.619 6.026 -12.704 1.00 94.56 211 SER A CA 1
ATOM 1742 C C . SER A 1 211 ? -9.731 7.246 -11.782 1.00 94.56 211 SER A C 1
ATOM 1744 O O . SER A 1 211 ? -10.637 7.288 -10.954 1.00 94.56 211 SER A O 1
ATOM 1746 N N . LEU A 1 212 ? -8.844 8.248 -11.891 1.00 93.31 212 LEU A N 1
ATOM 1747 C CA . LEU A 1 212 ? -8.776 9.370 -10.939 1.00 93.31 212 LEU A CA 1
ATOM 1748 C C . LEU A 1 212 ? -10.105 10.121 -10.796 1.00 93.31 212 LEU A C 1
ATOM 1750 O O . LEU A 1 212 ? -10.560 10.360 -9.681 1.00 93.31 212 LEU A O 1
ATOM 1754 N N . THR A 1 213 ? -10.769 10.450 -11.906 1.00 93.31 213 THR A N 1
ATOM 1755 C CA . THR A 1 213 ? -12.042 11.193 -11.881 1.00 93.31 213 THR A CA 1
ATOM 1756 C C . THR A 1 213 ? -13.179 10.393 -11.234 1.00 93.31 213 THR A C 1
ATOM 1758 O O . THR A 1 213 ? -13.990 10.938 -10.476 1.00 93.31 213 THR A O 1
ATOM 1761 N N . GLU A 1 214 ? -13.245 9.087 -11.499 1.00 95.25 214 GLU A N 1
ATOM 1762 C CA . GLU A 1 214 ? -14.222 8.195 -10.863 1.00 95.25 214 GLU A CA 1
ATOM 1763 C C . GLU A 1 214 ? -13.920 8.039 -9.370 1.00 95.25 214 GLU A C 1
ATOM 1765 O O . GLU A 1 214 ? -14.820 8.140 -8.532 1.00 95.25 214 GLU A O 1
ATOM 1770 N N . LEU A 1 215 ? -12.640 7.899 -9.020 1.00 95.25 215 LEU A N 1
ATOM 1771 C CA . LEU A 1 215 ? -12.184 7.779 -7.644 1.00 95.25 215 LEU A CA 1
ATOM 1772 C C . LEU A 1 215 ? -12.475 9.047 -6.833 1.00 95.25 215 LEU A C 1
ATOM 1774 O O . LEU A 1 215 ? -12.969 8.944 -5.715 1.00 95.25 215 LEU A O 1
ATOM 1778 N N . GLU A 1 216 ? -12.275 10.241 -7.397 1.00 95.31 216 GLU A N 1
ATOM 1779 C CA . GLU A 1 216 ? -12.685 11.506 -6.773 1.00 95.31 216 GLU A CA 1
ATOM 1780 C C . GLU A 1 216 ? -14.192 11.555 -6.493 1.00 95.31 216 GLU A C 1
ATOM 1782 O O . GLU A 1 216 ? -14.626 12.060 -5.454 1.00 95.31 216 GLU A O 1
ATOM 1787 N N . THR A 1 217 ? -15.002 11.017 -7.406 1.00 96.12 217 THR A N 1
ATOM 1788 C CA . THR A 1 217 ? -16.457 10.936 -7.235 1.00 96.12 217 THR A CA 1
ATOM 1789 C C . THR A 1 217 ? -16.816 9.992 -6.090 1.00 96.12 217 THR A C 1
ATOM 1791 O O . THR A 1 217 ? -17.662 10.325 -5.257 1.00 96.12 217 THR A O 1
ATOM 1794 N N . VAL A 1 218 ? -16.135 8.848 -5.983 1.00 96.31 218 VAL A N 1
ATOM 1795 C CA . VAL A 1 218 ? -16.293 7.920 -4.856 1.00 96.31 218 VAL A CA 1
ATOM 1796 C C . VAL A 1 218 ? -15.838 8.562 -3.545 1.00 96.31 218 VAL A C 1
ATOM 1798 O O . VAL A 1 218 ? -16.564 8.484 -2.555 1.00 96.31 218 VAL A O 1
ATOM 1801 N N . ILE A 1 219 ? -14.708 9.270 -3.529 1.00 96.25 219 ILE A N 1
ATOM 1802 C CA . ILE A 1 219 ? -14.229 9.987 -2.340 1.00 96.25 219 ILE A CA 1
ATOM 1803 C C . ILE A 1 219 ? -15.276 10.995 -1.857 1.00 96.25 219 ILE A C 1
ATOM 1805 O O . ILE A 1 219 ? -15.598 11.030 -0.670 1.00 96.25 219 ILE A O 1
ATOM 1809 N N . LYS A 1 220 ? -15.863 11.777 -2.770 1.00 95.25 220 LYS A N 1
ATOM 1810 C CA . LYS A 1 220 ? -16.938 12.728 -2.443 1.00 95.25 220 LYS A CA 1
ATOM 1811 C C . LYS A 1 220 ? -18.199 12.024 -1.935 1.00 95.25 220 LYS A C 1
ATOM 1813 O O . LYS A 1 220 ? -18.792 12.484 -0.968 1.00 95.25 220 LYS A O 1
ATOM 1818 N N . LYS A 1 221 ? -18.588 10.903 -2.552 1.00 94.62 221 LYS A N 1
ATOM 1819 C CA . LYS A 1 221 ? -19.777 10.114 -2.183 1.00 94.62 221 LYS A CA 1
ATOM 1820 C C . LYS A 1 221 ? -19.711 9.574 -0.753 1.00 94.62 221 LYS A C 1
ATOM 1822 O O . LYS A 1 221 ? -20.724 9.588 -0.062 1.00 94.62 221 LYS A O 1
ATOM 1827 N N . PHE A 1 222 ? -18.555 9.063 -0.331 1.00 94.00 222 PHE A N 1
ATOM 1828 C CA . PHE A 1 222 ? -18.379 8.506 1.016 1.00 94.00 222 PHE A CA 1
ATOM 1829 C C . PHE A 1 222 ? -17.914 9.548 2.042 1.00 94.00 222 PHE A C 1
ATOM 1831 O O . PHE A 1 222 ? -18.115 9.345 3.235 1.00 94.00 222 PHE A O 1
ATOM 1838 N N . GLY A 1 223 ? -17.325 10.658 1.594 1.00 94.00 223 GLY A N 1
ATOM 1839 C CA . GLY A 1 223 ? -16.707 11.677 2.439 1.00 94.00 223 GLY A CA 1
ATOM 1840 C C . GLY A 1 223 ? -15.237 11.359 2.727 1.00 94.00 223 GLY A C 1
ATOM 1841 O O . GLY A 1 223 ? -14.889 10.234 3.092 1.00 94.00 223 GLY A O 1
ATOM 1842 N N . ARG A 1 224 ? -14.362 12.369 2.593 1.00 93.62 224 ARG A N 1
ATOM 1843 C CA . ARG A 1 224 ? -12.899 12.218 2.745 1.00 93.62 224 ARG A CA 1
ATOM 1844 C C . ARG A 1 22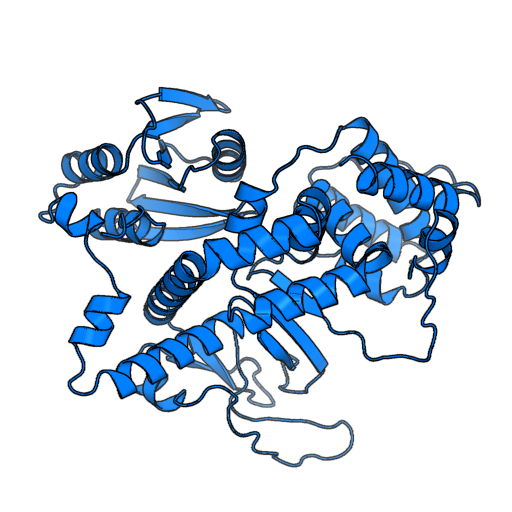4 ? -12.531 11.570 4.078 1.00 93.62 224 ARG A C 1
ATOM 1846 O O . ARG A 1 224 ? -11.765 10.613 4.104 1.00 93.62 224 ARG A O 1
ATOM 1853 N N . ARG A 1 225 ? -13.146 12.029 5.171 1.00 92.31 225 ARG A N 1
ATOM 1854 C CA . ARG A 1 225 ? -12.871 11.527 6.521 1.00 92.31 225 ARG A CA 1
ATOM 1855 C C . ARG A 1 225 ? -13.119 10.025 6.649 1.00 92.31 225 ARG A C 1
ATOM 1857 O O . ARG A 1 225 ? -12.232 9.277 7.049 1.00 92.31 225 ARG A O 1
ATOM 1864 N N . LYS A 1 226 ? -14.300 9.568 6.224 1.00 94.44 226 LYS A N 1
ATOM 1865 C CA . LYS A 1 226 ? -14.663 8.145 6.213 1.00 94.44 226 LYS A CA 1
ATOM 1866 C C . LYS A 1 226 ? -13.743 7.337 5.309 1.00 94.44 226 LYS A C 1
ATOM 1868 O O . LYS A 1 226 ? -13.329 6.249 5.693 1.00 94.44 226 LYS A O 1
ATOM 1873 N N . VAL A 1 227 ? -13.383 7.862 4.138 1.00 96.38 227 VAL A N 1
ATOM 1874 C CA . VAL A 1 227 ? -12.437 7.195 3.234 1.00 96.38 227 VAL A CA 1
ATOM 1875 C C . VAL A 1 227 ? -11.074 7.009 3.890 1.00 96.38 227 VAL A C 1
ATOM 1877 O O . VAL A 1 227 ? -10.528 5.909 3.803 1.00 96.38 227 VAL A O 1
ATOM 1880 N N . LEU A 1 228 ? -10.547 8.015 4.596 1.00 94.44 228 LEU A N 1
ATOM 1881 C CA . LEU A 1 228 ? -9.298 7.859 5.342 1.00 94.44 228 LEU A CA 1
ATOM 1882 C C . LEU A 1 228 ? -9.431 6.782 6.424 1.00 94.44 228 LEU A C 1
ATOM 1884 O O . LEU A 1 228 ? -8.610 5.870 6.468 1.00 94.44 228 LEU A O 1
ATOM 1888 N N . LEU A 1 229 ? -10.492 6.830 7.238 1.00 95.25 229 LEU A N 1
ATOM 1889 C CA . LEU A 1 229 ? -10.737 5.845 8.299 1.00 95.25 229 LEU A CA 1
ATOM 1890 C C . LEU A 1 229 ? -10.849 4.417 7.737 1.00 95.25 229 LEU A C 1
ATOM 1892 O O . LEU A 1 229 ? -10.211 3.502 8.251 1.00 95.25 229 LEU A O 1
ATOM 1896 N N . MET A 1 230 ? -11.588 4.215 6.643 1.00 96.25 230 MET A N 1
ATOM 1897 C CA . MET A 1 230 ? -11.694 2.911 5.974 1.00 96.25 230 MET A CA 1
ATOM 1898 C C . MET A 1 230 ? -10.349 2.457 5.396 1.00 96.25 230 MET A C 1
ATOM 1900 O O . MET A 1 230 ? -9.983 1.283 5.497 1.00 96.25 230 MET A O 1
ATOM 1904 N N . THR A 1 231 ? -9.583 3.383 4.821 1.00 95.50 231 THR A N 1
ATOM 1905 C CA . THR A 1 231 ? -8.270 3.098 4.234 1.00 95.50 231 THR A CA 1
ATOM 1906 C C . THR A 1 231 ? -7.269 2.683 5.302 1.00 95.50 231 THR A C 1
ATOM 1908 O O . THR A 1 231 ? -6.742 1.572 5.252 1.00 95.50 231 THR A O 1
ATOM 1911 N N . SER A 1 232 ? -7.047 3.524 6.312 1.00 93.69 232 SER A N 1
ATOM 1912 C CA . SER A 1 232 ? -6.135 3.236 7.419 1.00 93.69 232 SER A CA 1
ATOM 1913 C C . SER A 1 232 ? -6.609 2.032 8.234 1.00 93.69 232 SER A C 1
ATOM 1915 O O . SER A 1 232 ? -5.799 1.194 8.632 1.00 93.69 232 SER A O 1
ATOM 1917 N N . GLY A 1 233 ? -7.920 1.878 8.429 1.00 93.25 233 GLY A N 1
ATOM 1918 C CA . GLY A 1 233 ? -8.492 0.773 9.189 1.00 93.25 233 GLY A CA 1
ATOM 1919 C C . GLY A 1 233 ? -8.293 -0.591 8.534 1.00 93.25 233 GLY A C 1
ATOM 1920 O O . GLY A 1 233 ? -7.999 -1.574 9.218 1.00 93.25 233 GLY A O 1
ATOM 1921 N N . THR A 1 234 ? -8.372 -0.655 7.205 1.00 94.31 234 THR A N 1
ATOM 1922 C CA . THR A 1 234 ? -8.135 -1.892 6.440 1.00 94.31 234 THR A CA 1
ATOM 1923 C C . THR A 1 234 ? -6.680 -2.093 6.035 1.00 94.31 234 THR A C 1
ATOM 1925 O O . THR A 1 234 ? -6.329 -3.159 5.523 1.00 94.31 234 THR A O 1
ATOM 1928 N N . LEU A 1 235 ? -5.811 -1.115 6.293 1.00 92.88 235 LEU A N 1
ATOM 1929 C CA . LEU A 1 235 ? -4.398 -1.200 5.968 1.00 92.88 235 LEU A CA 1
ATOM 1930 C C . LEU A 1 235 ? -3.709 -2.305 6.766 1.00 92.88 235 LEU A C 1
ATOM 1932 O O . LEU A 1 235 ? -3.778 -2.336 7.995 1.00 92.88 235 LEU A O 1
ATOM 1936 N N . ARG A 1 236 ? -2.995 -3.184 6.070 1.00 89.06 236 ARG A N 1
ATOM 1937 C CA . ARG A 1 236 ? -2.082 -4.189 6.623 1.00 89.06 236 ARG A CA 1
ATOM 1938 C C . ARG A 1 236 ? -0.710 -4.036 5.967 1.00 89.06 236 ARG A C 1
ATOM 1940 O O . ARG A 1 236 ? -0.543 -3.279 5.014 1.00 89.06 236 ARG A O 1
ATOM 1947 N N . LYS A 1 237 ? 0.274 -4.799 6.452 1.00 82.06 237 LYS A N 1
ATOM 1948 C CA . LYS A 1 237 ? 1.658 -4.790 5.941 1.00 82.06 237 LYS A CA 1
ATOM 1949 C C . LYS A 1 237 ? 1.754 -4.909 4.412 1.00 82.06 237 LYS A C 1
ATOM 1951 O O . LYS A 1 237 ? 2.644 -4.317 3.815 1.00 82.06 237 LYS A O 1
ATOM 1956 N N . ASP A 1 238 ? 0.844 -5.668 3.806 1.00 82.19 238 ASP A N 1
ATOM 1957 C CA . ASP A 1 238 ? 0.877 -6.007 2.384 1.00 82.19 238 ASP A CA 1
ATOM 1958 C C . ASP A 1 238 ? -0.241 -5.324 1.568 1.00 82.19 238 ASP A C 1
ATOM 1960 O O . ASP A 1 238 ? -0.529 -5.767 0.458 1.00 82.19 238 ASP A O 1
ATOM 1964 N N . GLY A 1 239 ? -0.873 -4.260 2.075 1.00 90.69 239 GLY A N 1
ATOM 1965 C CA . GLY A 1 239 ? -1.946 -3.522 1.389 1.00 90.69 239 GLY A CA 1
ATOM 1966 C C . GLY A 1 239 ? -3.258 -3.484 2.171 1.00 90.69 239 GLY A C 1
ATOM 1967 O O . GLY A 1 239 ? -3.290 -3.815 3.357 1.00 90.69 239 GLY A O 1
ATOM 1968 N N . MET A 1 240 ? -4.344 -3.072 1.517 1.00 94.56 240 MET A N 1
ATOM 1969 C CA . MET A 1 240 ? -5.668 -3.020 2.145 1.00 94.56 240 MET A CA 1
ATOM 1970 C C . MET A 1 240 ? -6.309 -4.406 2.144 1.00 94.56 240 MET A C 1
ATOM 1972 O O . MET A 1 240 ? -6.268 -5.119 1.139 1.00 94.56 240 MET A O 1
ATOM 1976 N N . PHE A 1 241 ? -6.923 -4.778 3.262 1.00 93.88 241 PHE A N 1
ATOM 1977 C CA . PHE A 1 241 ? -7.597 -6.058 3.432 1.00 93.88 241 PHE A CA 1
ATOM 1978 C C . PHE A 1 241 ? -8.853 -5.897 4.287 1.00 93.88 241 PHE A C 1
ATOM 1980 O O . PHE A 1 241 ? -8.772 -5.501 5.452 1.00 93.88 241 PHE A O 1
ATOM 1987 N N . LEU A 1 242 ? -10.000 -6.290 3.733 1.00 93.62 242 LEU A N 1
ATOM 1988 C CA . LEU A 1 242 ? -11.276 -6.341 4.441 1.00 93.62 242 LEU A CA 1
ATOM 1989 C C . LEU A 1 242 ? -11.899 -7.725 4.278 1.00 93.62 242 LEU A C 1
ATOM 1991 O O . LEU A 1 242 ? -12.323 -8.096 3.182 1.00 93.62 242 LEU A O 1
ATOM 1995 N N . LYS A 1 243 ? -11.972 -8.494 5.370 1.00 90.69 243 LYS A N 1
ATOM 1996 C CA . LYS A 1 243 ? -12.662 -9.787 5.363 1.00 90.69 243 LYS A CA 1
ATOM 1997 C C . LYS A 1 243 ? -14.159 -9.561 5.166 1.00 90.69 243 LYS A C 1
ATOM 1999 O O . LYS A 1 243 ? -14.762 -8.745 5.864 1.00 90.69 243 LYS A O 1
ATOM 2004 N N . VAL A 1 244 ? -14.753 -10.297 4.232 1.00 89.06 244 VAL A N 1
ATOM 2005 C CA . VAL A 1 244 ? -16.206 -10.352 4.069 1.00 89.06 244 VAL A CA 1
ATOM 2006 C C . VAL A 1 244 ? -16.747 -11.243 5.177 1.00 89.06 244 VAL A C 1
ATOM 2008 O O . VAL A 1 244 ? -16.357 -12.406 5.289 1.00 89.06 244 VAL A O 1
ATOM 2011 N N . ARG A 1 245 ? -17.602 -10.682 6.026 1.00 82.62 245 ARG A N 1
ATOM 2012 C CA . ARG A 1 245 ? -18.330 -11.434 7.038 1.00 82.62 245 ARG A CA 1
ATOM 2013 C C . ARG A 1 245 ? -19.325 -12.317 6.306 1.00 82.62 245 ARG A C 1
ATOM 2015 O O . ARG A 1 245 ? -20.046 -11.840 5.427 1.00 82.62 245 ARG A O 1
ATOM 2022 N N . GLU A 1 246 ? -19.326 -13.603 6.636 1.00 64.62 246 GLU A N 1
ATOM 2023 C CA . GLU A 1 246 ? -20.476 -14.424 6.288 1.00 64.62 246 GLU A CA 1
ATOM 2024 C C . GLU A 1 246 ? -21.686 -13.787 6.979 1.00 64.62 246 GLU A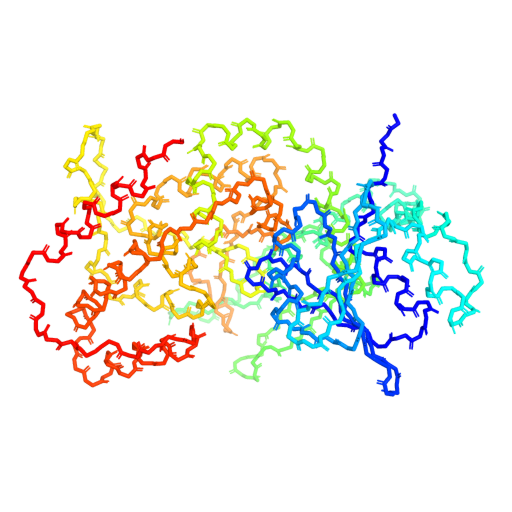 C 1
ATOM 2026 O O . GLU A 1 246 ? -21.538 -13.272 8.092 1.00 64.62 246 GLU A O 1
ATOM 2031 N N . PRO A 1 247 ? -22.845 -13.703 6.310 1.00 51.31 247 PRO A N 1
ATOM 2032 C CA . PRO A 1 247 ? -24.051 -13.206 6.939 1.00 51.31 247 PRO A CA 1
ATOM 2033 C C . PRO A 1 247 ? -24.485 -14.217 8.004 1.00 51.31 247 PRO A C 1
ATOM 2035 O O . PRO A 1 247 ? -25.381 -15.027 7.780 1.00 51.31 247 PRO A O 1
ATOM 2038 N N . ASP A 1 248 ? -23.846 -14.175 9.168 1.00 40.16 248 ASP A N 1
ATOM 2039 C CA . ASP A 1 248 ? -24.385 -14.756 10.382 1.00 40.16 248 ASP A CA 1
ATOM 2040 C C . ASP A 1 248 ? -25.635 -13.941 10.703 1.00 40.16 248 ASP A C 1
ATOM 2042 O O . ASP A 1 248 ? -25.556 -12.830 11.213 1.00 40.16 248 ASP A O 1
ATOM 2046 N N . SER A 1 249 ? -26.781 -14.482 10.280 1.00 34.38 249 SER A N 1
ATOM 2047 C CA . SER A 1 249 ? -28.140 -14.116 10.681 1.00 34.38 249 SER A CA 1
ATOM 2048 C C . SER A 1 249 ? -28.417 -12.615 10.826 1.00 34.38 249 SER A C 1
ATOM 2050 O O . SER A 1 249 ? -28.110 -12.015 11.846 1.00 34.38 249 SER A O 1
ATOM 2052 N N . VAL A 1 250 ? -29.120 -12.060 9.832 1.00 38.31 250 VAL A N 1
ATOM 2053 C CA . VAL A 1 250 ? -30.189 -11.059 10.008 1.00 38.31 250 VAL A CA 1
ATOM 2054 C C . VAL A 1 250 ? -29.974 -10.094 11.179 1.00 38.31 250 VAL A C 1
ATOM 2056 O O . VAL A 1 250 ? -30.380 -10.411 12.284 1.00 38.31 250 VAL A O 1
ATOM 2059 N N . ILE A 1 251 ? -29.490 -8.884 10.911 1.00 36.41 251 ILE A N 1
ATOM 2060 C CA . ILE A 1 251 ? -30.199 -7.651 11.281 1.00 36.41 251 ILE A CA 1
ATOM 2061 C C . ILE A 1 251 ? -29.760 -6.584 10.266 1.00 36.41 251 ILE A C 1
ATOM 2063 O O . ILE A 1 251 ? -28.727 -5.937 10.387 1.00 36.41 251 ILE A O 1
ATOM 2067 N N . SER A 1 252 ? -30.559 -6.429 9.210 1.00 33.47 252 SER A N 1
ATOM 2068 C CA . SER A 1 252 ? -30.581 -5.196 8.428 1.00 33.47 252 SER A CA 1
ATOM 2069 C C . SER A 1 252 ? -31.367 -4.179 9.245 1.00 33.47 252 SER A C 1
ATOM 2071 O O . SER A 1 252 ? -32.567 -4.363 9.440 1.00 33.47 252 SER A O 1
ATOM 2073 N N . LEU A 1 253 ? -30.723 -3.111 9.711 1.00 39.16 253 LEU A N 1
ATOM 2074 C CA . LEU A 1 253 ? -31.442 -1.955 10.239 1.00 39.16 253 LEU A CA 1
ATOM 2075 C C . LEU A 1 253 ? -31.135 -0.731 9.385 1.00 39.16 253 LEU A C 1
ATOM 2077 O O . LEU A 1 253 ? -30.125 -0.050 9.526 1.00 39.16 253 LEU A O 1
ATOM 2081 N N . LYS A 1 254 ? -32.068 -0.471 8.467 1.00 36.09 254 LYS A N 1
ATOM 2082 C CA . LYS A 1 254 ? -32.287 0.850 7.883 1.00 36.09 254 LYS A CA 1
ATOM 2083 C C . LYS A 1 254 ? -32.717 1.803 9.002 1.00 36.09 254 LYS A C 1
ATOM 2085 O O . LYS A 1 254 ? -33.712 1.529 9.667 1.00 36.09 254 LYS A O 1
ATOM 2090 N N . GLY A 1 255 ? -32.026 2.928 9.158 1.00 33.25 255 GLY A N 1
ATOM 2091 C CA . GLY A 1 255 ? -32.496 4.040 9.984 1.00 33.25 255 GLY A CA 1
ATOM 2092 C C . GLY A 1 255 ? -31.477 5.170 10.065 1.00 33.25 255 GLY A C 1
ATOM 2093 O O . GLY A 1 255 ? -30.374 4.980 10.560 1.00 33.25 255 GLY A O 1
ATOM 2094 N N . ASP A 1 256 ? -31.831 6.344 9.564 1.00 45.12 256 ASP A N 1
ATOM 2095 C CA . ASP A 1 256 ? -31.083 7.571 9.820 1.00 45.12 256 ASP A CA 1
ATOM 2096 C C . ASP A 1 256 ? -31.299 8.042 11.265 1.00 45.12 256 ASP A C 1
ATOM 2098 O O . ASP A 1 256 ? -32.354 7.801 11.855 1.00 45.12 256 ASP A O 1
ATOM 2102 N N . THR A 1 257 ? -30.316 8.793 11.768 1.00 40.78 257 THR A N 1
ATOM 2103 C CA . THR A 1 257 ? -30.186 9.450 13.084 1.00 40.78 257 THR A CA 1
ATOM 2104 C C . THR A 1 257 ? -29.481 8.650 14.191 1.00 40.78 257 THR A C 1
ATOM 2106 O O . THR A 1 257 ? -29.501 7.424 14.269 1.00 40.78 257 THR A O 1
ATOM 2109 N N . THR A 1 258 ? -28.804 9.412 15.044 1.00 41.25 258 THR A N 1
ATOM 2110 C CA . THR A 1 258 ? -27.737 9.111 16.011 1.00 41.25 258 THR A CA 1
ATOM 2111 C C . THR A 1 258 ? -27.908 7.926 16.994 1.00 41.25 258 THR A C 1
ATOM 2113 O O . THR A 1 258 ? -26.875 7.431 17.442 1.00 41.25 258 THR A O 1
ATOM 2116 N N . PRO A 1 259 ? -29.097 7.355 17.309 1.00 39.31 259 PRO A N 1
ATOM 2117 C CA . PRO A 1 259 ? -29.169 6.099 18.081 1.00 39.31 259 PRO A CA 1
ATOM 2118 C C . PRO A 1 259 ? -28.615 4.846 17.368 1.00 39.31 259 PRO A C 1
ATOM 2120 O O . PRO A 1 259 ? -28.492 3.798 18.001 1.00 39.31 259 PRO A O 1
ATOM 2123 N N . ASN A 1 260 ? -28.251 4.920 16.082 1.00 48.41 260 ASN A N 1
ATOM 2124 C CA . ASN A 1 260 ? -27.882 3.736 15.299 1.00 48.41 260 ASN A CA 1
ATOM 2125 C C . ASN A 1 260 ? -26.419 3.263 15.425 1.00 48.41 260 ASN A C 1
ATOM 2127 O O . ASN A 1 260 ? -26.086 2.179 14.958 1.00 48.41 260 ASN A O 1
ATOM 2131 N N . ILE A 1 261 ? -25.518 4.025 16.053 1.00 49.22 261 ILE A N 1
ATOM 2132 C CA . ILE A 1 261 ? -24.134 3.551 16.257 1.00 49.22 261 ILE A CA 1
ATOM 2133 C C . ILE A 1 261 ? -24.105 2.461 17.338 1.00 49.22 261 ILE A C 1
ATOM 2135 O O . ILE A 1 261 ? -23.447 1.443 17.156 1.00 49.22 261 ILE A O 1
ATOM 2139 N N . LEU A 1 262 ? -24.888 2.610 18.413 1.00 45.38 262 LEU A N 1
ATOM 2140 C CA . LEU A 1 262 ? -24.993 1.612 19.487 1.00 45.38 262 LEU A CA 1
ATOM 2141 C C . LEU A 1 262 ? -25.531 0.259 19.007 1.00 45.38 262 LEU A C 1
ATOM 2143 O O . LEU A 1 262 ? -25.020 -0.775 19.427 1.00 45.38 262 LEU A O 1
ATOM 2147 N N . SER A 1 263 ? -26.535 0.255 18.124 1.00 46.06 263 SER A N 1
ATOM 2148 C CA . SER A 1 263 ? -27.080 -0.971 17.520 1.00 46.06 263 SER A CA 1
ATOM 2149 C C . SER A 1 263 ? -26.116 -1.618 16.519 1.00 46.06 263 SER A C 1
ATOM 2151 O O . SER A 1 263 ? -26.185 -2.828 16.316 1.00 46.06 263 SER A O 1
ATOM 2153 N N . ASN A 1 264 ? -25.205 -0.834 15.932 1.00 48.75 264 ASN A N 1
ATOM 2154 C CA . ASN A 1 264 ? -24.229 -1.295 14.945 1.00 48.75 264 ASN A CA 1
ATOM 2155 C C . ASN A 1 264 ? -22.878 -1.692 15.543 1.00 48.75 264 ASN A C 1
ATOM 2157 O O . ASN A 1 264 ? -22.099 -2.349 14.860 1.00 48.75 264 ASN A O 1
ATOM 2161 N N . LEU A 1 265 ? -22.575 -1.319 16.788 1.00 54.31 265 LEU A N 1
ATOM 2162 C CA . LEU A 1 265 ? -21.313 -1.666 17.429 1.00 54.31 265 LEU A CA 1
ATOM 2163 C C . LEU A 1 265 ? -21.237 -3.181 17.695 1.00 54.31 265 LEU A C 1
ATOM 2165 O O . LEU A 1 265 ? -21.667 -3.680 18.733 1.00 54.31 265 LEU A O 1
ATOM 2169 N N . TYR A 1 266 ? -20.614 -3.916 16.767 1.00 56.34 266 TYR A N 1
ATOM 2170 C CA . TYR A 1 266 ? -20.376 -5.371 16.816 1.00 56.34 266 TYR A CA 1
ATOM 2171 C C . TYR A 1 266 ? -19.358 -5.807 17.897 1.00 56.34 266 TYR A C 1
ATOM 2173 O O . TYR A 1 266 ? -18.537 -6.694 17.678 1.00 56.34 266 TYR A O 1
ATOM 2181 N N . ILE A 1 267 ? -19.350 -5.168 19.069 1.00 58.94 267 ILE A N 1
ATOM 2182 C CA . ILE A 1 267 ? -18.344 -5.366 20.130 1.00 58.94 267 ILE A CA 1
ATOM 2183 C C . ILE A 1 267 ? -18.444 -6.766 20.765 1.00 58.94 267 ILE A C 1
ATOM 2185 O O . ILE A 1 267 ? -17.515 -7.224 21.427 1.00 58.94 267 ILE A O 1
ATOM 2189 N N . SER A 1 268 ? -19.564 -7.466 20.573 1.00 53.56 268 SER A N 1
ATOM 2190 C CA . SER A 1 268 ? -19.819 -8.782 21.166 1.00 53.56 268 SER A CA 1
ATOM 2191 C C . SER A 1 268 ? -18.933 -9.900 20.603 1.00 53.56 268 SER A C 1
ATOM 2193 O O . SER A 1 268 ? -18.689 -10.886 21.304 1.00 53.56 268 SER A O 1
ATOM 2195 N N . ASP A 1 269 ? -18.402 -9.761 19.384 1.00 64.00 269 ASP A N 1
ATOM 2196 C CA . ASP A 1 269 ? -17.534 -10.779 18.797 1.00 64.00 269 ASP A CA 1
ATOM 2197 C C . ASP A 1 269 ? -16.070 -10.591 19.228 1.00 64.00 269 ASP A C 1
ATOM 2199 O O . ASP A 1 269 ? -15.282 -9.854 18.626 1.00 64.00 269 ASP A O 1
ATOM 2203 N N . LYS A 1 270 ? -15.676 -11.342 20.265 1.00 65.75 270 LYS A N 1
ATOM 2204 C CA . LYS A 1 270 ? -14.296 -11.411 20.781 1.00 65.75 270 LYS A CA 1
ATOM 2205 C C . LYS A 1 270 ? -13.264 -11.759 19.696 1.00 65.75 270 LYS A C 1
ATOM 2207 O O . LYS A 1 270 ? -12.075 -11.487 19.868 1.00 65.75 270 LYS A O 1
ATOM 2212 N N . SER A 1 271 ? -13.676 -12.388 18.593 1.00 67.31 271 SER A N 1
ATOM 2213 C CA . SER A 1 271 ? -12.784 -12.731 17.488 1.00 67.31 271 SER A CA 1
ATOM 2214 C C . SER A 1 271 ? -12.344 -11.506 16.679 1.00 67.31 271 SER A C 1
ATOM 2216 O O . SER A 1 271 ? -11.200 -11.485 16.219 1.00 67.31 271 SER A O 1
ATOM 2218 N N . LEU A 1 272 ? -13.166 -10.451 16.610 1.00 69.69 272 LEU A N 1
ATOM 2219 C CA . LEU A 1 272 ? -12.860 -9.212 15.883 1.00 69.69 272 LEU A CA 1
ATOM 2220 C C . LEU A 1 272 ? -11.740 -8.405 16.545 1.00 69.69 272 LEU A C 1
ATOM 2222 O O . LEU A 1 272 ? -10.930 -7.785 15.862 1.00 69.69 272 LEU A O 1
ATOM 2226 N N . PHE A 1 273 ? -11.603 -8.488 17.868 1.00 73.12 273 PHE A N 1
ATOM 2227 C CA . PHE A 1 273 ? -10.471 -7.891 18.580 1.00 73.12 273 PHE A CA 1
ATOM 2228 C C . PHE A 1 273 ? -9.127 -8.513 18.183 1.00 73.12 273 PHE A C 1
ATOM 2230 O O . PHE A 1 273 ? -8.093 -7.849 18.242 1.00 73.12 273 PHE A O 1
ATOM 2237 N N . LYS A 1 274 ? -9.118 -9.764 17.697 1.00 73.00 274 LYS A N 1
ATOM 2238 C CA . LYS A 1 274 ? -7.907 -10.369 17.124 1.00 73.00 274 LYS A CA 1
ATOM 2239 C C . LYS A 1 274 ? -7.531 -9.754 15.781 1.00 73.00 274 LYS A C 1
ATOM 2241 O O . LYS A 1 274 ? -6.419 -10.006 15.336 1.00 73.00 274 LYS A O 1
ATOM 2246 N N . GLU A 1 275 ? -8.405 -8.997 15.123 1.00 76.12 275 GLU A N 1
ATOM 2247 C CA . GLU A 1 275 ? -8.064 -8.246 13.909 1.00 76.12 275 GLU A CA 1
ATOM 2248 C C . GLU A 1 275 ? -7.381 -6.907 14.219 1.00 76.12 275 GLU A C 1
ATOM 2250 O O . GLU A 1 275 ? -6.800 -6.288 13.328 1.00 76.12 275 GLU A O 1
ATOM 2255 N N . LEU A 1 276 ? -7.388 -6.480 15.487 1.00 79.94 276 LEU A N 1
ATOM 2256 C CA . LEU A 1 276 ? -6.684 -5.283 15.953 1.00 79.94 276 LEU A CA 1
ATOM 2257 C C . LEU A 1 276 ? -5.206 -5.542 16.270 1.00 79.94 276 LEU A C 1
ATOM 2259 O O . LEU A 1 276 ? -4.452 -4.591 16.446 1.00 79.94 276 LEU A O 1
ATOM 2263 N N . LYS A 1 277 ? -4.765 -6.807 16.289 1.00 69.81 277 LYS A N 1
ATOM 2264 C CA . LYS A 1 277 ? -3.333 -7.129 16.266 1.00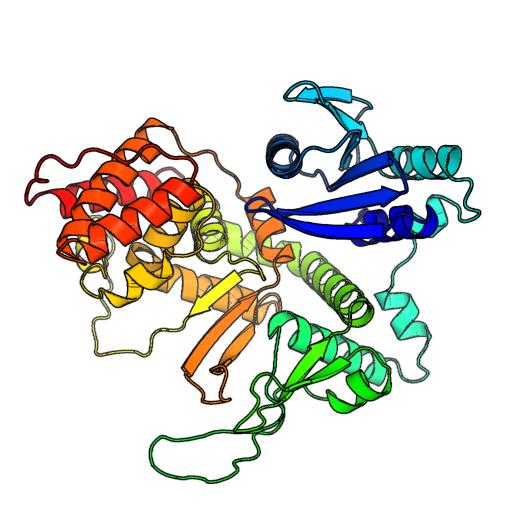 69.81 277 LYS A CA 1
ATOM 2265 C C . LYS A 1 277 ? -2.772 -6.681 14.911 1.00 69.81 277 LYS A C 1
ATOM 2267 O O . LYS A 1 277 ? -3.469 -6.767 13.903 1.00 69.81 277 LYS A O 1
ATOM 2272 N N . ASP A 1 278 ? -1.545 -6.184 14.866 1.00 75.19 278 ASP A N 1
ATOM 2273 C CA . ASP A 1 278 ? -0.920 -5.633 13.649 1.00 75.19 278 ASP A CA 1
ATOM 2274 C C . ASP A 1 278 ? -1.405 -4.216 13.259 1.00 75.19 278 ASP A C 1
ATOM 2276 O O . ASP A 1 278 ? -1.606 -3.913 12.076 1.00 75.19 278 ASP A O 1
ATOM 2280 N N . VAL A 1 279 ? -1.608 -3.340 14.245 1.00 84.56 279 VAL A N 1
ATOM 2281 C CA . VAL A 1 279 ? -1.653 -1.878 14.045 1.00 84.56 279 VAL A CA 1
ATOM 2282 C C . VAL A 1 279 ? -0.316 -1.259 14.450 1.00 84.56 279 VAL A C 1
ATOM 2284 O O . VAL A 1 279 ? 0.386 -1.793 15.304 1.00 84.56 279 VAL A O 1
ATOM 2287 N N . GLN A 1 280 ? 0.051 -0.161 13.797 1.00 83.69 280 GLN A N 1
ATOM 2288 C CA . GLN A 1 280 ? 1.348 0.505 13.946 1.00 83.69 280 GLN A CA 1
ATOM 2289 C C . GLN A 1 280 ? 1.221 1.961 14.405 1.00 83.69 280 GLN A C 1
ATOM 2291 O O . GLN A 1 280 ? 2.228 2.580 14.730 1.00 83.69 280 GLN A O 1
ATOM 2296 N N . THR A 1 281 ? 0.010 2.531 14.400 1.00 87.38 281 THR A N 1
ATOM 2297 C CA . THR A 1 281 ? -0.247 3.892 14.894 1.00 87.38 281 THR A CA 1
ATOM 2298 C C . THR A 1 281 ? -1.583 3.968 15.645 1.00 87.38 281 THR A C 1
ATOM 2300 O O . THR A 1 281 ? -2.492 3.184 15.342 1.00 87.38 281 THR A O 1
ATOM 2303 N N . PRO A 1 282 ? -1.749 4.922 16.583 1.00 89.38 282 PRO A N 1
ATOM 2304 C CA . PRO A 1 282 ? -3.030 5.161 17.252 1.00 89.38 282 PRO A CA 1
ATOM 2305 C C . PRO A 1 282 ? -4.161 5.464 16.261 1.00 89.38 282 PRO A C 1
ATOM 2307 O O . PRO A 1 282 ? -5.241 4.884 16.355 1.00 89.38 282 PRO A O 1
ATOM 2310 N N . LEU A 1 283 ? -3.883 6.273 15.231 1.00 89.81 283 LEU A N 1
ATOM 2311 C CA . LEU A 1 283 ? -4.835 6.542 14.151 1.00 89.81 283 LEU A CA 1
ATOM 2312 C C . LEU A 1 283 ? -5.279 5.250 13.456 1.00 89.81 283 LEU A C 1
ATOM 2314 O O . LEU A 1 283 ? -6.463 5.086 13.174 1.00 89.81 283 LEU A O 1
ATOM 2318 N N . GLN A 1 284 ? -4.359 4.317 13.194 1.00 91.12 284 GLN A N 1
ATOM 2319 C CA . GLN A 1 284 ? -4.694 3.035 12.578 1.00 91.12 284 GLN A CA 1
ATOM 2320 C C . GLN A 1 284 ? -5.571 2.174 13.496 1.00 91.12 284 GLN A C 1
ATOM 2322 O O . GLN A 1 284 ? -6.488 1.518 13.003 1.00 91.12 284 GLN A O 1
ATOM 2327 N N . LEU A 1 285 ? -5.326 2.190 14.811 1.00 91.38 285 LEU A N 1
ATOM 2328 C CA . LEU A 1 285 ? -6.165 1.498 15.793 1.00 91.38 285 LEU A CA 1
ATOM 2329 C C . LEU A 1 285 ? -7.595 2.050 15.789 1.00 91.38 285 LEU A C 1
ATOM 2331 O O . LEU A 1 285 ? -8.538 1.278 15.615 1.00 91.38 285 LEU A O 1
ATOM 2335 N N . ILE A 1 286 ? -7.743 3.372 15.904 1.00 93.00 286 ILE A N 1
ATOM 2336 C CA . ILE A 1 286 ? -9.040 4.066 15.879 1.00 93.00 286 ILE A CA 1
ATOM 2337 C C . ILE A 1 286 ? -9.762 3.784 14.563 1.00 93.00 286 ILE A C 1
ATOM 2339 O O . ILE A 1 286 ? -10.900 3.319 14.546 1.00 93.00 286 ILE A O 1
ATOM 2343 N N . SER A 1 287 ? -9.061 3.974 13.447 1.00 94.06 287 SER A N 1
ATOM 2344 C CA . SER A 1 287 ? -9.578 3.740 12.099 1.00 94.06 287 SER A CA 1
ATOM 2345 C C . SER A 1 287 ? -10.045 2.300 11.908 1.00 94.06 287 SER A C 1
ATOM 2347 O O . SER A 1 287 ? -11.119 2.064 11.353 1.00 94.06 287 SER A O 1
ATOM 2349 N N . ARG A 1 288 ? -9.273 1.314 12.387 1.00 92.56 288 ARG A N 1
ATOM 2350 C CA . ARG A 1 288 ? -9.630 -0.105 12.275 1.00 92.56 288 ARG A CA 1
ATOM 2351 C C . ARG A 1 288 ? -10.816 -0.444 13.161 1.00 92.56 288 ARG A C 1
ATOM 2353 O O . ARG A 1 288 ? -11.702 -1.165 12.711 1.00 92.56 288 ARG A O 1
ATOM 2360 N N . PHE A 1 289 ? -10.869 0.102 14.372 1.00 91.50 289 PHE A N 1
ATOM 2361 C CA . PHE A 1 289 ? -12.018 -0.066 15.249 1.00 91.50 289 PHE A CA 1
ATOM 2362 C C . PHE A 1 289 ? -13.287 0.500 14.602 1.00 91.50 289 PHE A C 1
ATOM 2364 O O . PHE A 1 289 ? -14.253 -0.231 14.411 1.00 91.50 289 PHE A O 1
ATOM 2371 N N . ILE A 1 290 ? -13.269 1.761 14.168 1.00 91.75 290 ILE A N 1
ATOM 2372 C CA . ILE A 1 290 ? -14.419 2.402 13.516 1.00 91.75 290 ILE A CA 1
ATOM 2373 C C . ILE A 1 290 ? -14.830 1.620 12.263 1.00 91.75 290 ILE A C 1
ATOM 2375 O O . ILE A 1 290 ? -16.006 1.309 12.085 1.00 91.75 290 ILE A O 1
ATOM 2379 N N . THR A 1 291 ? -13.872 1.217 11.428 1.00 92.06 291 THR A N 1
ATOM 2380 C CA . THR A 1 291 ? -14.155 0.458 10.201 1.00 92.06 291 THR A CA 1
ATOM 2381 C C . THR A 1 291 ? -14.808 -0.891 10.480 1.00 92.06 291 THR A C 1
ATOM 2383 O O . THR A 1 291 ? -15.767 -1.259 9.808 1.00 92.06 291 THR A O 1
ATOM 2386 N N . LEU A 1 292 ? -14.305 -1.648 11.457 1.00 87.56 292 LEU A N 1
ATOM 2387 C CA . LEU A 1 292 ? -14.819 -2.985 11.749 1.00 87.56 292 LEU A CA 1
ATOM 2388 C C . LEU A 1 292 ? -16.112 -2.947 12.569 1.00 87.56 292 LEU A C 1
ATOM 2390 O O . LEU A 1 292 ? -16.975 -3.801 12.374 1.00 87.56 292 LEU A O 1
ATOM 2394 N N . PHE A 1 293 ? -16.254 -1.999 13.489 1.00 84.69 293 PHE A N 1
ATOM 2395 C CA . PHE A 1 293 ? -17.346 -2.010 14.459 1.00 84.69 293 PHE A CA 1
ATOM 2396 C C . PHE A 1 293 ? -18.438 -0.982 14.174 1.00 84.69 293 PHE A C 1
ATOM 2398 O O . PHE A 1 293 ? -19.552 -1.223 14.601 1.00 84.69 293 PHE A O 1
ATOM 2405 N N . ALA A 1 294 ? -18.176 0.116 13.460 1.00 85.69 294 ALA A N 1
ATOM 2406 C CA . ALA A 1 294 ? -19.167 1.179 13.253 1.00 85.69 294 ALA A CA 1
ATOM 2407 C C . ALA A 1 294 ? -19.589 1.362 11.786 1.00 85.69 294 ALA A C 1
ATOM 2409 O O . ALA A 1 294 ? -20.771 1.544 11.513 1.00 85.69 294 ALA A O 1
ATOM 2410 N N . ILE A 1 295 ? -18.650 1.294 10.833 1.00 89.62 295 ILE A N 1
ATOM 2411 C CA . ILE A 1 295 ? -18.904 1.612 9.412 1.00 89.62 295 ILE A CA 1
ATOM 2412 C C . ILE A 1 295 ? -18.591 0.447 8.456 1.00 89.62 295 ILE A C 1
ATOM 2414 O O . ILE A 1 295 ? -18.261 0.657 7.290 1.00 89.62 295 ILE A O 1
ATOM 2418 N N . TYR A 1 296 ? -18.709 -0.798 8.925 1.00 89.62 296 TYR A N 1
ATOM 2419 C CA . TYR A 1 296 ? -18.351 -1.993 8.145 1.00 89.62 296 TYR A CA 1
ATOM 2420 C C . TYR A 1 296 ? -19.096 -2.090 6.804 1.00 89.62 296 TYR A C 1
ATOM 2422 O O . TYR A 1 296 ? -18.480 -2.322 5.763 1.00 89.62 296 TYR A O 1
ATOM 2430 N N . ASP A 1 297 ? -20.409 -1.852 6.802 1.00 88.44 297 ASP A N 1
ATOM 2431 C CA . ASP A 1 297 ? -21.216 -1.906 5.579 1.00 88.44 297 ASP A CA 1
ATOM 2432 C C . ASP A 1 297 ? -20.843 -0.795 4.590 1.00 88.44 297 ASP A C 1
ATOM 2434 O O . ASP A 1 297 ? -20.864 -1.002 3.374 1.00 88.44 297 ASP A O 1
ATOM 2438 N N . GLU A 1 298 ? -20.466 0.384 5.092 1.00 91.75 298 GLU A N 1
ATOM 2439 C CA . GLU A 1 298 ? -19.919 1.457 4.259 1.00 91.75 298 GLU A CA 1
ATOM 2440 C C . GLU A 1 2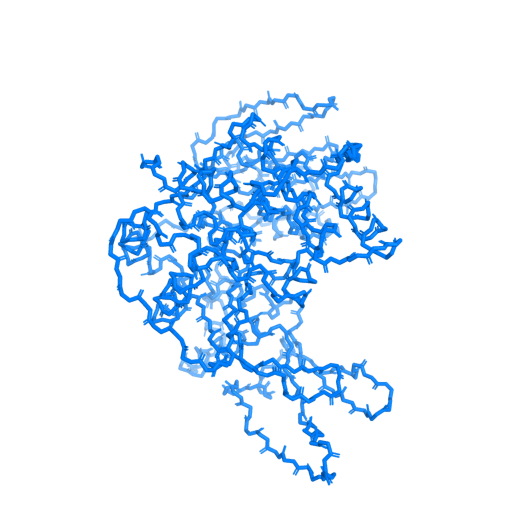98 ? -18.581 1.047 3.651 1.00 91.75 298 GLU A C 1
ATOM 2442 O O . GLU A 1 298 ? -18.394 1.246 2.452 1.00 91.75 298 GLU A O 1
ATOM 2447 N N . ALA A 1 299 ? -17.708 0.394 4.422 1.00 95.06 299 ALA A N 1
ATOM 2448 C CA . ALA A 1 299 ? -16.448 -0.141 3.921 1.00 95.06 299 ALA A CA 1
ATOM 2449 C C . ALA A 1 299 ? -16.673 -1.185 2.823 1.00 95.06 299 ALA A C 1
ATOM 2451 O O . ALA A 1 299 ? -16.053 -1.100 1.765 1.00 95.06 299 ALA A O 1
ATOM 2452 N N . ILE A 1 300 ? -17.619 -2.113 2.993 1.00 94.88 300 ILE A N 1
ATOM 2453 C CA . ILE A 1 300 ? -17.976 -3.074 1.939 1.00 94.88 300 ILE A CA 1
ATOM 2454 C C . ILE A 1 300 ? -18.483 -2.355 0.684 1.00 94.88 300 ILE A C 1
ATOM 2456 O O . ILE A 1 300 ? -18.063 -2.687 -0.426 1.00 94.88 300 ILE A O 1
ATOM 2460 N N . ARG A 1 301 ? -19.357 -1.350 0.819 1.00 96.06 301 ARG A N 1
ATOM 2461 C CA . ARG A 1 301 ? -19.812 -0.550 -0.333 1.00 96.06 301 ARG A CA 1
ATOM 2462 C C . ARG A 1 301 ? -18.656 0.194 -1.001 1.00 96.06 301 ARG A C 1
ATOM 2464 O O . ARG A 1 301 ? -18.606 0.222 -2.223 1.00 96.06 301 ARG A O 1
ATOM 2471 N N . PHE A 1 302 ? -17.732 0.752 -0.227 1.00 97.31 302 PHE A N 1
ATOM 2472 C CA . PHE A 1 302 ? -16.550 1.438 -0.736 1.00 97.31 302 PHE A CA 1
ATOM 2473 C C . PHE A 1 302 ? -15.655 0.491 -1.545 1.00 97.31 302 PHE A C 1
ATOM 2475 O O . PHE A 1 302 ? -15.351 0.776 -2.701 1.00 97.31 302 PHE A O 1
ATOM 2482 N N . PHE A 1 303 ? -15.325 -0.685 -1.003 1.00 97.69 303 PHE A N 1
ATOM 2483 C CA . PHE A 1 303 ? -14.538 -1.692 -1.719 1.00 97.69 303 PHE A CA 1
ATOM 2484 C C . PHE A 1 303 ? -15.233 -2.231 -2.973 1.00 97.69 303 PHE A C 1
ATOM 2486 O O . PHE A 1 303 ? -14.553 -2.501 -3.956 1.00 97.69 303 PHE A O 1
ATOM 2493 N N . ASN A 1 304 ? -16.564 -2.347 -2.981 1.00 96.81 304 ASN A N 1
ATOM 2494 C CA . ASN A 1 304 ? -17.306 -2.709 -4.192 1.00 96.81 304 ASN A CA 1
ATOM 2495 C C . ASN A 1 304 ? -17.152 -1.662 -5.306 1.00 96.81 304 ASN A C 1
ATOM 2497 O O . ASN A 1 304 ? -17.053 -2.022 -6.475 1.00 96.81 304 ASN A O 1
ATOM 2501 N N . GLU A 1 305 ? -17.132 -0.369 -4.974 1.00 97.75 305 GLU A N 1
ATOM 2502 C CA . GLU A 1 305 ? -16.884 0.673 -5.978 1.00 97.75 305 GLU A CA 1
ATOM 2503 C C . GLU A 1 305 ? -15.428 0.614 -6.470 1.00 97.75 305 GLU A C 1
ATOM 2505 O O . GLU A 1 305 ? -15.196 0.687 -7.675 1.00 97.75 305 GLU A O 1
ATOM 2510 N N . LEU A 1 306 ? -14.458 0.388 -5.571 1.00 97.19 306 LEU A N 1
ATOM 2511 C CA . LEU A 1 306 ? -13.051 0.160 -5.940 1.00 97.19 306 LEU A CA 1
ATOM 2512 C C . LEU A 1 306 ? -12.866 -1.071 -6.838 1.00 97.19 306 LEU A C 1
ATOM 2514 O O . LEU A 1 306 ? -12.040 -1.050 -7.749 1.00 97.19 306 LEU A O 1
ATOM 2518 N N . GLU A 1 307 ? -13.631 -2.135 -6.604 1.00 95.62 307 GLU A N 1
ATOM 2519 C CA . GLU A 1 307 ? -13.615 -3.342 -7.430 1.00 95.62 307 GLU A CA 1
ATOM 2520 C C . GLU A 1 307 ? -14.139 -3.078 -8.843 1.00 95.62 307 GLU A C 1
ATOM 2522 O O . GLU A 1 307 ? -13.519 -3.515 -9.810 1.00 95.62 307 GLU A O 1
ATOM 2527 N N . LYS A 1 308 ? -15.217 -2.298 -8.992 1.00 95.00 308 LYS A N 1
ATOM 2528 C CA . LYS A 1 308 ? -15.744 -1.907 -10.315 1.00 95.00 308 LYS A CA 1
ATOM 2529 C C . LYS A 1 308 ? -14.734 -1.108 -11.141 1.00 95.00 308 LYS A C 1
ATOM 2531 O O . LYS A 1 308 ? -14.690 -1.275 -12.354 1.00 95.00 308 LYS A O 1
ATOM 2536 N N . MET A 1 309 ? -13.911 -0.289 -10.484 1.00 94.56 309 MET A N 1
ATOM 2537 C CA . MET A 1 309 ? -12.804 0.447 -11.112 1.00 94.56 309 MET A CA 1
ATOM 2538 C C . MET A 1 309 ? -11.573 -0.439 -11.382 1.00 94.56 309 MET A C 1
ATOM 2540 O O . MET A 1 309 ? -10.602 -0.003 -11.996 1.00 94.56 309 MET A O 1
ATOM 2544 N N . GLY A 1 310 ? -11.567 -1.688 -10.904 1.00 92.56 310 GLY A N 1
ATOM 2545 C CA . GLY A 1 310 ? -10.412 -2.578 -10.990 1.00 92.56 310 GLY A CA 1
ATOM 2546 C C . GLY A 1 310 ? -9.229 -2.134 -10.125 1.00 92.56 310 GLY A C 1
ATOM 2547 O O . GLY A 1 310 ? -8.092 -2.460 -10.459 1.00 92.56 310 GLY A O 1
ATOM 2548 N N . LEU A 1 311 ? -9.486 -1.381 -9.047 1.00 95.56 311 LEU A N 1
ATOM 2549 C CA . LEU A 1 311 ? -8.490 -0.940 -8.058 1.00 95.56 311 LEU A CA 1
ATOM 2550 C C . LEU A 1 311 ? -8.443 -1.856 -6.824 1.00 95.56 311 LEU A C 1
ATOM 2552 O O . LEU A 1 311 ? -7.448 -1.873 -6.097 1.00 95.56 311 LEU A O 1
ATOM 2556 N N . ALA A 1 312 ? -9.503 -2.633 -6.603 1.00 95.75 312 ALA A N 1
ATOM 2557 C CA . ALA A 1 312 ? -9.592 -3.684 -5.598 1.00 95.75 312 ALA A CA 1
ATOM 2558 C C . ALA A 1 312 ? -10.131 -4.978 -6.222 1.00 95.75 312 ALA A C 1
ATOM 2560 O O . ALA A 1 312 ? -10.689 -4.963 -7.315 1.00 95.75 312 ALA A O 1
ATOM 2561 N N . ILE A 1 313 ? -9.967 -6.104 -5.530 1.00 93.12 313 ILE A N 1
ATOM 2562 C CA . ILE A 1 313 ? -10.481 -7.407 -5.969 1.00 93.12 313 ILE A CA 1
ATOM 2563 C C . ILE A 1 313 ? -11.100 -8.138 -4.785 1.00 93.12 313 ILE A C 1
ATOM 2565 O O . ILE A 1 313 ? -10.487 -8.235 -3.715 1.00 93.12 313 ILE A O 1
ATOM 2569 N N . LYS A 1 314 ? -12.289 -8.710 -4.987 1.00 92.38 314 LYS A N 1
ATOM 2570 C CA . LYS A 1 314 ? -12.871 -9.683 -4.068 1.00 92.38 314 LYS A CA 1
ATOM 2571 C C . LYS A 1 314 ? -12.295 -11.071 -4.352 1.00 92.38 314 LYS A C 1
ATOM 2573 O O . LYS A 1 314 ? -12.558 -11.676 -5.383 1.00 92.38 314 LYS A O 1
ATOM 2578 N N . SER A 1 315 ? -11.503 -11.586 -3.419 1.00 87.69 315 SER A N 1
ATOM 2579 C CA . SER A 1 315 ? -10.738 -12.829 -3.575 1.00 87.69 315 SER A CA 1
ATOM 2580 C C . SER A 1 315 ? -11.013 -13.817 -2.445 1.00 87.69 315 SER A C 1
ATOM 2582 O O . SER A 1 315 ? -11.345 -13.428 -1.319 1.00 87.69 315 SER A O 1
ATOM 2584 N N . ARG A 1 316 ? -10.837 -15.109 -2.736 1.00 85.19 316 ARG A N 1
ATOM 2585 C CA . ARG A 1 316 ? -10.849 -16.171 -1.724 1.00 85.19 316 ARG A CA 1
ATOM 2586 C C . ARG A 1 316 ? -9.620 -16.059 -0.825 1.00 85.19 316 ARG A C 1
ATOM 2588 O O . ARG A 1 316 ? -8.511 -15.769 -1.277 1.00 85.19 316 ARG A O 1
ATOM 2595 N N . ILE A 1 317 ? -9.805 -16.303 0.466 1.00 83.56 317 ILE A N 1
ATOM 2596 C CA . ILE A 1 317 ? -8.720 -16.406 1.439 1.00 83.56 317 ILE A CA 1
ATOM 2597 C C . ILE A 1 317 ? -8.449 -17.880 1.685 1.00 83.56 317 ILE A C 1
ATOM 2599 O O . ILE A 1 317 ? -9.364 -18.637 1.992 1.00 83.56 317 ILE A O 1
ATOM 2603 N N . PHE A 1 318 ? -7.179 -18.265 1.661 1.00 79.69 318 PHE A N 1
ATOM 2604 C CA . PHE A 1 318 ? -6.760 -19.618 1.991 1.00 79.69 318 PHE A CA 1
ATOM 2605 C C . PHE A 1 318 ? -5.893 -19.626 3.250 1.00 79.69 318 PHE A C 1
ATOM 2607 O O . PHE A 1 318 ? -5.109 -18.713 3.515 1.00 79.69 318 PHE A O 1
ATOM 2614 N N . SER A 1 319 ? -6.026 -20.680 4.046 1.00 78.50 319 SER A N 1
ATOM 2615 C CA . SER A 1 319 ? -5.120 -20.974 5.150 1.00 78.50 319 SER A CA 1
ATOM 2616 C C . SER A 1 319 ? -3.740 -21.389 4.627 1.00 78.50 319 SER A C 1
ATOM 2618 O O . SER A 1 319 ? -3.564 -21.730 3.456 1.00 78.50 319 SER A O 1
ATOM 2620 N N . LYS A 1 320 ? -2.753 -21.484 5.527 1.00 76.88 320 LYS A N 1
ATOM 2621 C CA . LYS A 1 320 ? -1.433 -22.064 5.206 1.00 76.88 320 LYS A CA 1
ATOM 2622 C C . LYS A 1 320 ? -1.498 -23.499 4.657 1.00 76.88 320 LYS A C 1
ATOM 2624 O O . LYS A 1 320 ? -0.529 -23.954 4.065 1.00 76.88 320 LYS A O 1
ATOM 2629 N N . TRP A 1 321 ? -2.623 -24.185 4.862 1.00 75.38 321 TRP A N 1
ATOM 2630 C CA . TRP A 1 321 ? -2.887 -25.546 4.401 1.00 75.38 321 TRP A CA 1
ATOM 2631 C C . TRP A 1 321 ? -3.728 -25.597 3.116 1.00 75.38 321 TRP A C 1
ATOM 2633 O O . TRP A 1 321 ? -4.199 -26.669 2.754 1.00 75.38 321 TRP A O 1
ATOM 2643 N N . GLY A 1 322 ? -3.971 -24.459 2.458 1.00 70.06 322 GLY A N 1
ATOM 2644 C CA . GLY A 1 322 ? -4.788 -24.388 1.241 1.00 70.06 322 GLY A CA 1
ATOM 2645 C C . GLY A 1 322 ? -6.301 -24.465 1.482 1.00 70.06 322 GLY A C 1
ATOM 2646 O O . GLY A 1 322 ? -7.078 -24.321 0.550 1.00 70.06 322 GLY A O 1
ATOM 2647 N N . VAL A 1 323 ? -6.747 -24.627 2.733 1.00 75.94 323 VAL A N 1
ATOM 2648 C CA . VAL A 1 323 ? -8.181 -24.608 3.082 1.00 75.94 323 VAL A CA 1
ATOM 2649 C C . VAL A 1 323 ? -8.754 -23.212 2.890 1.00 75.94 323 VAL A C 1
ATOM 2651 O O . VAL A 1 323 ? -8.206 -22.269 3.460 1.00 75.94 323 VAL A O 1
ATOM 2654 N N . GLU A 1 324 ? -9.845 -23.092 2.140 1.00 79.31 324 GLU A N 1
ATOM 2655 C CA . GLU A 1 324 ? -10.589 -21.842 1.987 1.00 79.31 324 GLU A CA 1
ATOM 2656 C C . GLU A 1 324 ? -11.194 -21.398 3.331 1.00 79.31 324 GLU A C 1
ATOM 2658 O O . GLU A 1 324 ? -11.777 -22.194 4.062 1.00 79.31 324 GLU A O 1
ATOM 2663 N N . LEU A 1 325 ? -11.000 -20.126 3.680 1.00 80.12 325 LEU A N 1
ATOM 2664 C CA . LEU A 1 325 ? -11.430 -19.508 4.941 1.00 80.12 325 LEU A CA 1
ATOM 2665 C C . LEU A 1 325 ? -12.547 -18.465 4.746 1.00 80.12 325 LEU A C 1
ATOM 2667 O O . LEU A 1 325 ? -12.927 -17.805 5.715 1.00 80.12 325 LEU A O 1
ATOM 2671 N N . GLY A 1 326 ? -13.003 -18.267 3.506 1.00 84.19 326 GLY A N 1
ATOM 2672 C CA . GLY A 1 326 ? -13.995 -17.266 3.109 1.00 84.19 326 GLY A CA 1
ATOM 2673 C C . GLY A 1 326 ? -13.450 -16.252 2.099 1.00 84.19 326 GLY A C 1
ATOM 2674 O O . GLY A 1 326 ? -12.423 -16.478 1.458 1.00 84.19 326 GLY A O 1
ATOM 2675 N N . MET A 1 327 ? -14.127 -15.108 1.980 1.00 88.00 327 MET A N 1
ATOM 2676 C CA . MET A 1 327 ? -13.808 -14.051 1.009 1.00 88.00 327 MET A CA 1
ATOM 2677 C C . MET A 1 327 ? -13.224 -12.803 1.685 1.00 88.00 327 MET A C 1
ATOM 2679 O O . MET A 1 327 ? -13.557 -12.477 2.824 1.00 88.00 327 MET A O 1
ATOM 2683 N N . ALA A 1 328 ? -12.387 -12.056 0.968 1.00 92.06 328 ALA A N 1
ATOM 2684 C CA . ALA A 1 328 ? -11.952 -10.714 1.349 1.00 92.06 328 ALA A CA 1
ATOM 2685 C C . ALA A 1 328 ? -11.821 -9.800 0.138 1.00 92.06 328 ALA A C 1
ATOM 2687 O O . ALA A 1 328 ? -11.422 -10.233 -0.942 1.00 92.06 328 ALA A O 1
ATOM 2688 N N . TYR A 1 329 ? -12.049 -8.512 0.366 1.00 95.31 329 TYR A N 1
ATOM 2689 C CA . TYR A 1 329 ? -11.549 -7.482 -0.528 1.00 95.31 329 TYR A CA 1
ATOM 2690 C C . TYR A 1 329 ? -10.072 -7.229 -0.251 1.00 95.31 329 TYR A C 1
ATOM 2692 O O . TYR A 1 329 ? -9.643 -7.143 0.905 1.00 95.31 329 TYR A O 1
ATOM 2700 N N . ARG A 1 330 ? -9.303 -7.107 -1.328 1.00 95.50 330 ARG A N 1
ATOM 2701 C CA . ARG A 1 330 ? -7.886 -6.759 -1.306 1.00 95.50 330 ARG A CA 1
ATOM 2702 C C . ARG A 1 330 ? -7.637 -5.600 -2.248 1.00 95.50 330 ARG A C 1
ATOM 2704 O O . ARG A 1 330 ? -8.178 -5.587 -3.350 1.00 95.50 330 ARG A O 1
ATOM 2711 N N . ALA A 1 331 ? -6.784 -4.675 -1.835 1.00 95.62 331 ALA A N 1
ATOM 2712 C CA . ALA A 1 331 ? -6.265 -3.649 -2.725 1.00 95.62 331 ALA A CA 1
ATOM 2713 C C . ALA A 1 331 ? -4.762 -3.438 -2.498 1.00 95.62 331 ALA A C 1
ATOM 2715 O O . ALA A 1 331 ? -4.267 -3.653 -1.382 1.00 95.62 331 ALA A O 1
ATOM 2716 N N . PRO A 1 332 ? -4.023 -3.025 -3.540 1.00 93.94 332 PRO A N 1
ATOM 2717 C CA . PRO A 1 332 ? -2.618 -2.679 -3.417 1.00 93.94 332 PRO A CA 1
ATOM 2718 C C . PRO A 1 332 ? -2.332 -1.607 -2.353 1.00 93.94 332 PRO A C 1
ATOM 2720 O O . PRO A 1 332 ? -3.153 -0.715 -2.142 1.00 93.94 332 PRO A O 1
ATOM 2723 N N . PRO A 1 333 ? -1.155 -1.647 -1.703 1.00 91.75 333 PRO A N 1
ATOM 2724 C CA . PRO A 1 333 ? -0.711 -0.612 -0.772 1.00 91.75 333 PRO A CA 1
ATOM 2725 C C . PRO A 1 333 ? -0.621 0.764 -1.432 1.00 91.75 333 PRO A C 1
ATOM 2727 O O . PRO A 1 333 ? -0.877 1.767 -0.774 1.00 91.75 333 PRO A O 1
ATOM 2730 N N . GLU A 1 334 ? -0.323 0.813 -2.731 1.00 92.19 334 GLU A N 1
ATOM 2731 C CA . GLU A 1 334 ? -0.279 2.051 -3.503 1.00 92.19 334 GLU A CA 1
ATOM 2732 C C . GLU A 1 334 ? -1.644 2.766 -3.528 1.00 92.19 334 GLU A C 1
ATOM 2734 O O . GLU A 1 334 ? -1.684 3.991 -3.451 1.00 92.19 334 GLU A O 1
ATOM 2739 N N . LEU A 1 335 ? -2.763 2.022 -3.540 1.00 94.62 335 LEU A N 1
ATOM 2740 C CA . LEU A 1 335 ? -4.100 2.616 -3.424 1.00 94.62 335 LEU A CA 1
ATOM 2741 C C . LEU A 1 335 ? -4.300 3.270 -2.058 1.00 94.62 335 LEU A C 1
ATOM 2743 O O . LEU A 1 335 ? -4.829 4.375 -1.972 1.00 94.62 335 LEU A O 1
ATOM 2747 N N . ALA A 1 336 ? -3.888 2.580 -0.990 1.00 93.38 336 ALA A N 1
ATOM 2748 C CA . ALA A 1 336 ? -4.019 3.108 0.360 1.00 93.38 336 ALA A CA 1
ATOM 2749 C C . ALA A 1 336 ? -3.225 4.399 0.519 1.00 93.38 336 ALA A C 1
ATOM 2751 O O . ALA A 1 336 ? -3.714 5.357 1.103 1.00 93.38 336 ALA A O 1
ATOM 2752 N N . GLU A 1 337 ? -2.006 4.422 -0.012 1.00 90.75 337 GLU A N 1
ATOM 2753 C CA . GLU A 1 337 ? -1.152 5.598 0.025 1.00 90.75 337 GLU A CA 1
ATOM 2754 C C . GLU A 1 337 ? -1.784 6.787 -0.695 1.00 90.75 337 GLU A C 1
ATOM 2756 O O . GLU A 1 337 ? -1.892 7.851 -0.091 1.00 90.75 337 GLU A O 1
ATOM 2761 N N . PHE A 1 338 ? -2.288 6.579 -1.914 1.00 92.00 338 PHE A N 1
ATOM 2762 C CA . PHE A 1 338 ? -2.996 7.612 -2.665 1.00 92.00 338 PHE A CA 1
ATOM 2763 C C . PHE A 1 338 ? -4.228 8.130 -1.906 1.00 92.00 338 PHE A C 1
ATOM 2765 O O . PHE A 1 338 ? -4.421 9.333 -1.743 1.00 92.00 338 PHE A O 1
ATOM 2772 N N . LEU A 1 339 ? -5.070 7.229 -1.392 1.00 94.12 339 LEU A N 1
ATOM 2773 C CA . LEU A 1 339 ? -6.269 7.612 -0.642 1.00 94.12 339 LEU A CA 1
ATOM 2774 C C . LEU A 1 339 ? -5.920 8.368 0.642 1.00 94.12 339 LEU A C 1
ATOM 2776 O O . LEU A 1 339 ? -6.604 9.336 0.978 1.00 94.12 339 LEU A O 1
ATOM 2780 N N . MET A 1 340 ? -4.853 7.957 1.335 1.00 90.38 340 MET A N 1
ATOM 2781 C CA . MET A 1 340 ? -4.330 8.688 2.483 1.00 90.38 340 MET A CA 1
ATOM 2782 C C . MET A 1 340 ? -3.865 10.079 2.066 1.00 90.38 340 MET A C 1
ATOM 2784 O O . MET A 1 340 ? -4.285 11.031 2.699 1.00 90.38 340 MET A O 1
ATOM 2788 N N . GLU A 1 341 ? -3.098 10.236 0.985 1.00 88.31 341 GLU A N 1
ATOM 2789 C CA . GLU A 1 341 ? -2.658 11.552 0.491 1.00 88.31 341 GLU A CA 1
ATOM 2790 C C . GLU A 1 341 ? -3.824 12.491 0.178 1.00 88.31 341 GLU A C 1
ATOM 2792 O O . GLU A 1 341 ? -3.798 13.661 0.560 1.00 88.31 341 GLU A O 1
ATOM 2797 N N . GLN A 1 342 ? -4.875 11.971 -0.455 1.00 89.38 342 GLN A N 1
ATOM 2798 C CA . GLN A 1 342 ? -6.035 12.768 -0.843 1.00 89.38 342 GLN A CA 1
ATOM 2799 C C . GLN A 1 342 ? -6.976 13.084 0.323 1.00 89.38 342 GLN A C 1
ATOM 2801 O O . GLN A 1 342 ? -7.678 14.098 0.291 1.00 89.38 342 GLN A O 1
ATOM 2806 N N . CYS A 1 343 ? -7.053 12.220 1.332 1.00 91.44 343 CYS A N 1
ATOM 2807 C CA . CYS A 1 343 ? -8.064 12.308 2.389 1.00 91.44 343 CYS A CA 1
ATOM 2808 C C . CYS A 1 343 ? -7.483 12.562 3.781 1.00 91.44 343 CYS A C 1
ATOM 2810 O O . CYS A 1 343 ? -8.230 12.509 4.757 1.00 91.44 343 CYS A O 1
ATOM 2812 N N . TYR A 1 344 ? -6.176 12.802 3.874 1.00 89.19 344 TYR A N 1
ATOM 2813 C CA . TYR A 1 344 ? -5.475 12.943 5.138 1.00 89.19 344 TYR A CA 1
ATOM 2814 C C . TYR A 1 344 ? -6.091 14.025 6.024 1.00 89.19 344 TYR A C 1
ATOM 2816 O O . TYR A 1 344 ? -6.325 15.151 5.586 1.00 89.19 344 TYR A O 1
ATOM 2824 N N . PHE A 1 345 ? -6.291 13.674 7.289 1.00 88.19 345 PHE A N 1
ATOM 2825 C CA . PHE A 1 345 ? -6.567 14.605 8.366 1.00 88.19 345 PHE A CA 1
ATOM 2826 C C . PHE A 1 345 ? -5.838 14.116 9.616 1.00 88.19 345 PHE A C 1
ATOM 2828 O O . PHE A 1 345 ? -5.624 12.912 9.797 1.00 88.19 345 PHE A O 1
ATOM 2835 N N . GLU A 1 346 ? -5.458 15.056 10.470 1.00 84.94 346 GLU A N 1
ATOM 2836 C CA . GLU A 1 346 ? -4.892 14.750 11.775 1.00 84.94 346 GLU A CA 1
ATOM 2837 C C . GLU A 1 346 ? -6.014 14.675 12.812 1.00 84.94 346 GLU A C 1
ATOM 2839 O O . GLU A 1 346 ? -6.977 15.440 12.764 1.00 84.94 346 GLU A O 1
ATOM 2844 N N . MET A 1 347 ? -5.922 13.697 13.709 1.00 88.00 347 MET A N 1
ATOM 2845 C CA . MET A 1 347 ? -6.865 13.541 14.808 1.00 88.00 347 MET A CA 1
ATOM 2846 C C . MET A 1 347 ? -6.307 14.260 16.030 1.00 88.00 347 MET A C 1
ATOM 2848 O O . MET A 1 347 ? -5.128 14.090 16.341 1.00 88.00 347 MET A O 1
ATOM 2852 N N . GLU A 1 348 ? -7.149 15.043 16.701 1.00 89.88 348 GLU A N 1
ATOM 2853 C CA . GLU A 1 348 ? -6.773 15.752 17.924 1.00 89.88 348 GLU A CA 1
ATOM 2854 C C . GLU A 1 348 ? -6.310 14.763 19.002 1.00 89.88 348 GLU A C 1
ATOM 2856 O O . GLU A 1 348 ? -6.876 13.674 19.155 1.00 89.88 348 GLU A O 1
ATOM 2861 N N . SER A 1 349 ? -5.262 15.131 19.739 1.00 88.25 349 SER A N 1
ATOM 2862 C CA . SER A 1 349 ? -4.651 14.266 20.753 1.00 88.25 349 SER A CA 1
ATOM 2863 C C . SER A 1 349 ? -5.656 13.877 21.836 1.00 88.25 349 SER A C 1
ATOM 2865 O O . SER A 1 349 ? -5.683 12.726 22.262 1.00 88.25 349 SER A O 1
ATOM 2867 N N . GLU A 1 350 ? -6.535 14.803 22.215 1.00 90.06 350 GLU A N 1
ATOM 2868 C CA . GLU A 1 350 ? -7.598 14.612 23.199 1.00 90.06 350 GLU A CA 1
ATOM 2869 C C . GLU A 1 350 ? -8.566 13.497 22.772 1.00 90.06 350 GLU A C 1
ATOM 2871 O O . GLU A 1 350 ? -8.892 12.613 23.565 1.00 90.06 350 GLU A O 1
ATOM 2876 N N . VAL A 1 351 ? -8.957 13.479 21.492 1.00 90.75 351 VAL A N 1
ATOM 2877 C CA . VAL A 1 351 ? -9.826 12.441 20.908 1.00 90.75 351 VAL A CA 1
ATOM 2878 C C . VAL A 1 351 ? -9.128 11.080 20.913 1.00 90.75 351 VAL A C 1
ATOM 2880 O O . VAL A 1 351 ? -9.751 10.055 21.202 1.00 90.75 351 VAL A O 1
ATOM 2883 N N . VAL A 1 352 ? -7.825 11.052 20.611 1.00 90.75 352 VAL A N 1
ATOM 2884 C CA . VAL A 1 352 ? -7.020 9.821 20.642 1.00 90.75 352 VAL A CA 1
ATOM 2885 C C . VAL A 1 352 ? -6.928 9.271 22.066 1.00 90.75 352 VAL A C 1
ATOM 2887 O O . VAL A 1 352 ? -7.156 8.078 22.276 1.00 90.75 352 VAL A O 1
ATOM 2890 N N . GLU A 1 353 ? -6.618 10.118 23.046 1.00 88.56 353 GLU A N 1
ATOM 2891 C CA . GLU A 1 353 ? -6.514 9.736 24.457 1.00 88.56 353 GLU A CA 1
ATOM 2892 C C . GLU A 1 353 ? -7.845 9.208 25.002 1.00 88.56 353 GLU A C 1
ATOM 2894 O O . GLU A 1 353 ? -7.888 8.140 25.628 1.00 88.56 353 GLU A O 1
ATOM 2899 N N . GLU A 1 354 ? -8.945 9.909 24.714 1.00 89.44 354 GLU A N 1
ATOM 2900 C CA . GLU A 1 354 ? -10.287 9.498 25.117 1.00 89.44 354 GLU A CA 1
ATOM 2901 C C . GLU A 1 354 ? -10.667 8.149 24.496 1.00 89.44 354 GLU A C 1
ATOM 2903 O O . GLU A 1 354 ? -11.096 7.233 25.208 1.00 89.44 354 GLU A O 1
ATOM 2908 N N . PHE A 1 355 ? -10.418 7.971 23.193 1.00 91.06 355 PHE A N 1
ATOM 2909 C CA . PHE A 1 355 ? -10.662 6.699 22.522 1.00 91.06 355 PHE A CA 1
ATOM 2910 C C . PHE A 1 355 ? -9.878 5.562 23.174 1.00 91.06 355 PHE A C 1
ATOM 2912 O O . PHE A 1 355 ? -10.446 4.508 23.455 1.00 91.06 355 PHE A O 1
ATOM 2919 N N . VAL A 1 356 ? -8.575 5.743 23.410 1.00 88.88 356 VAL A N 1
ATOM 2920 C CA . VAL A 1 356 ? -7.704 4.673 23.921 1.00 88.88 356 VAL A CA 1
ATOM 2921 C C . VAL A 1 356 ? -8.135 4.260 25.327 1.00 88.88 356 VAL A C 1
ATOM 2923 O O . VAL A 1 356 ? -8.157 3.063 25.634 1.00 88.88 356 VAL A O 1
ATOM 2926 N N . LYS A 1 357 ? -8.566 5.215 26.159 1.00 86.00 357 LYS A N 1
ATOM 2927 C CA . LYS A 1 357 ? -9.150 4.946 27.479 1.00 86.00 357 LYS A CA 1
ATOM 2928 C C . LYS A 1 357 ? -10.426 4.101 27.378 1.00 86.00 357 LYS A C 1
ATOM 2930 O O . LYS A 1 357 ? -10.534 3.077 28.058 1.00 86.00 357 LYS A O 1
ATOM 2935 N N . LEU A 1 358 ? -11.374 4.494 26.526 1.00 86.44 358 LEU A N 1
ATOM 2936 C CA . LEU A 1 358 ? -12.639 3.770 26.341 1.00 86.44 358 LEU A CA 1
ATOM 2937 C C . LEU A 1 358 ? -12.409 2.377 25.739 1.00 86.44 358 LEU A C 1
ATOM 2939 O O . LEU A 1 358 ? -12.912 1.375 26.253 1.00 86.44 358 LEU A O 1
ATOM 2943 N N . PHE A 1 359 ? -11.579 2.303 24.696 1.00 87.25 359 PHE A N 1
ATOM 2944 C CA . PHE A 1 359 ? -11.178 1.071 24.027 1.00 87.25 359 PHE A CA 1
ATOM 2945 C C . PHE A 1 359 ? -10.568 0.075 25.010 1.00 87.25 359 PHE A C 1
ATOM 2947 O O . PHE A 1 359 ? -10.967 -1.086 25.025 1.00 87.25 359 PHE A O 1
ATOM 2954 N N . THR A 1 360 ? -9.649 0.530 25.861 1.00 83.94 360 THR A N 1
ATOM 2955 C CA . THR A 1 360 ? -8.996 -0.293 26.884 1.00 83.94 360 THR A CA 1
ATOM 2956 C C . THR A 1 360 ? -10.013 -0.952 27.815 1.00 83.94 360 THR A C 1
ATOM 2958 O O . THR A 1 360 ? -9.990 -2.172 28.001 1.00 83.94 360 THR A O 1
ATOM 2961 N N . GLY A 1 361 ? -10.949 -0.169 28.361 1.00 79.31 361 GLY A N 1
ATOM 2962 C CA . GLY A 1 361 ? -11.990 -0.692 29.247 1.00 79.31 361 GLY A CA 1
ATOM 2963 C C . GLY A 1 361 ? -12.889 -1.718 28.555 1.00 79.31 361 GLY A C 1
ATOM 2964 O O . GLY A 1 361 ? -13.196 -2.771 29.117 1.00 79.31 361 GLY A O 1
ATOM 2965 N N . MET A 1 362 ? -13.272 -1.444 27.307 1.00 79.81 362 MET A N 1
ATOM 2966 C CA . MET A 1 362 ? -14.080 -2.358 26.500 1.00 79.81 362 MET A CA 1
ATOM 2967 C C . MET A 1 362 ? -13.325 -3.644 26.141 1.00 79.81 362 MET A C 1
ATOM 2969 O O . MET A 1 362 ? -13.895 -4.733 26.221 1.00 79.81 362 MET A O 1
ATOM 2973 N N . TYR A 1 363 ? -12.044 -3.532 25.785 1.00 80.38 363 TYR A N 1
ATOM 2974 C CA . TYR A 1 363 ? -11.178 -4.649 25.419 1.00 80.38 363 TYR A CA 1
ATOM 2975 C C . TYR A 1 363 ? -11.012 -5.629 26.578 1.00 80.38 363 TYR A C 1
ATOM 2977 O O . TYR A 1 363 ? -11.221 -6.830 26.405 1.00 80.38 363 TYR A O 1
ATOM 2985 N N . LEU A 1 364 ? -10.686 -5.125 27.773 1.00 78.69 364 LEU A N 1
ATOM 2986 C CA . LEU A 1 364 ? -10.494 -5.960 28.962 1.00 78.69 364 LEU A CA 1
ATOM 2987 C C . LEU A 1 364 ? -11.794 -6.622 29.428 1.00 78.69 364 LEU A C 1
ATOM 2989 O O . LEU A 1 364 ? -11.765 -7.759 29.894 1.00 78.69 364 LEU A O 1
ATOM 2993 N N . LYS A 1 365 ? -12.942 -5.954 29.249 1.00 76.69 365 LYS A N 1
ATOM 2994 C CA . LYS A 1 365 ? -14.259 -6.561 29.490 1.00 76.69 365 LYS A CA 1
ATOM 2995 C C . LYS A 1 365 ? -14.563 -7.675 28.482 1.00 76.69 365 LYS A C 1
ATOM 2997 O O . LYS A 1 365 ? -15.164 -8.684 28.837 1.00 76.69 365 LYS A O 1
ATOM 3002 N N . ALA A 1 366 ? -14.159 -7.514 27.223 1.00 75.62 366 ALA A N 1
ATOM 3003 C CA . ALA A 1 366 ? -14.385 -8.521 26.191 1.00 75.62 366 ALA A CA 1
ATOM 3004 C C . ALA A 1 366 ? -13.448 -9.734 26.348 1.00 75.62 366 ALA A C 1
ATOM 3006 O O . ALA A 1 366 ? -13.896 -10.880 26.275 1.00 75.62 366 ALA A O 1
ATOM 3007 N N . ILE A 1 367 ? -12.155 -9.514 26.576 1.00 73.88 367 ILE A N 1
ATOM 3008 C CA . ILE A 1 367 ? -11.112 -10.551 26.629 1.00 73.88 367 ILE A CA 1
ATOM 3009 C C . ILE A 1 367 ? -10.633 -10.696 28.079 1.00 73.88 367 ILE A C 1
ATOM 3011 O O . ILE A 1 367 ? -9.482 -10.435 28.397 1.00 73.88 367 ILE A O 1
ATOM 3015 N N . GLU A 1 368 ? -11.549 -11.078 28.968 1.00 70.62 368 GLU A N 1
ATOM 3016 C CA . GLU A 1 368 ? -11.318 -11.165 30.416 1.00 70.62 368 GLU A CA 1
ATOM 3017 C C . GLU A 1 368 ? -10.014 -11.897 30.809 1.00 70.62 368 GLU A C 1
ATOM 3019 O O . GLU A 1 368 ? -9.604 -12.886 30.191 1.00 70.62 368 GLU A O 1
ATOM 3024 N N . GLY A 1 369 ? -9.403 -11.445 31.909 1.00 75.06 369 GLY A N 1
ATOM 3025 C CA . GLY A 1 369 ? -8.264 -12.094 32.562 1.00 75.06 369 GLY A CA 1
ATOM 3026 C C . GLY A 1 369 ? -6.883 -11.692 32.028 1.00 75.06 369 GLY A C 1
ATOM 3027 O O . GLY A 1 369 ? -6.734 -10.832 31.163 1.00 75.06 369 GLY A O 1
ATOM 3028 N N . ILE A 1 370 ? -5.850 -12.367 32.545 1.00 76.50 370 ILE A N 1
ATOM 3029 C CA . ILE A 1 370 ? -4.421 -12.071 32.296 1.00 76.50 370 ILE A CA 1
ATOM 3030 C C . ILE A 1 370 ? -4.075 -12.088 30.795 1.00 76.50 370 ILE A C 1
ATOM 3032 O O . ILE A 1 370 ? -3.190 -11.367 30.337 1.00 76.50 370 ILE A O 1
ATOM 3036 N N . ALA A 1 371 ? -4.771 -12.912 30.006 1.00 77.50 371 ALA A N 1
ATOM 3037 C CA . ALA A 1 371 ? -4.556 -12.989 28.564 1.00 77.50 371 ALA A CA 1
ATOM 3038 C C . ALA A 1 371 ? -4.949 -11.688 27.843 1.00 77.50 371 ALA A C 1
ATOM 3040 O O . ALA A 1 371 ? -4.223 -11.266 26.945 1.00 77.50 371 ALA A O 1
ATOM 3041 N N . GLY A 1 372 ? -6.049 -11.042 28.241 1.00 78.38 372 GLY A N 1
ATOM 3042 C CA . GLY A 1 372 ? -6.471 -9.762 27.670 1.00 78.38 372 GLY A CA 1
ATOM 3043 C C . GLY A 1 372 ? -5.521 -8.632 28.020 1.00 78.38 372 GLY A C 1
ATOM 3044 O O . GLY A 1 372 ? -5.095 -7.904 27.129 1.00 78.38 372 GLY A O 1
ATOM 3045 N N . GLU A 1 373 ? -5.118 -8.539 29.289 1.00 81.50 373 GLU A N 1
ATOM 3046 C CA . GLU A 1 373 ? -4.121 -7.558 29.740 1.00 81.50 373 GLU A CA 1
ATOM 3047 C C . GLU A 1 373 ? -2.813 -7.703 28.963 1.00 81.50 373 GLU A C 1
ATOM 3049 O O . GLU A 1 373 ? -2.267 -6.725 28.458 1.00 81.50 373 GLU A O 1
ATOM 3054 N N . ARG A 1 374 ? -2.338 -8.940 28.785 1.00 82.00 374 ARG A N 1
ATOM 3055 C CA . ARG A 1 374 ? -1.136 -9.210 27.998 1.00 82.00 374 ARG A CA 1
ATOM 3056 C C . ARG A 1 374 ? -1.290 -8.780 26.540 1.00 82.00 374 ARG A C 1
ATOM 3058 O O . ARG A 1 374 ? -0.388 -8.136 26.016 1.00 82.00 374 ARG A O 1
ATOM 3065 N N . MET A 1 375 ? -2.398 -9.128 25.885 1.00 81.06 375 MET A N 1
ATOM 3066 C CA . MET A 1 375 ? -2.622 -8.756 24.484 1.00 81.06 375 MET A CA 1
ATOM 3067 C C . MET A 1 375 ? -2.738 -7.238 24.301 1.00 81.06 375 MET A C 1
ATOM 3069 O O . MET A 1 375 ? -2.239 -6.704 23.313 1.00 81.06 375 MET A O 1
ATOM 3073 N N . LEU A 1 376 ? -3.366 -6.545 25.252 1.00 83.94 376 LEU A N 1
ATOM 3074 C CA . LEU A 1 376 ? -3.476 -5.090 25.246 1.00 83.94 376 LEU A CA 1
ATOM 3075 C C . LEU A 1 376 ? -2.112 -4.419 25.465 1.00 83.94 376 LEU A C 1
ATOM 3077 O O . LEU A 1 376 ? -1.768 -3.480 24.754 1.00 83.94 376 LEU A O 1
ATOM 3081 N N . ASN A 1 377 ? -1.304 -4.940 26.389 1.00 83.50 377 ASN A N 1
ATOM 3082 C CA . ASN A 1 377 ? 0.058 -4.458 26.606 1.00 83.50 377 ASN A CA 1
ATOM 3083 C C . ASN A 1 377 ? 0.933 -4.672 25.364 1.00 83.50 377 ASN A C 1
ATOM 3085 O O . ASN A 1 377 ? 1.634 -3.757 24.948 1.00 83.50 377 ASN A O 1
ATOM 3089 N N . GLU A 1 378 ? 0.861 -5.850 24.734 1.00 83.31 378 GLU A N 1
ATOM 3090 C CA . GLU A 1 378 ? 1.566 -6.128 23.475 1.00 83.31 378 GLU A CA 1
ATOM 3091 C C . GLU A 1 378 ? 1.137 -5.154 22.360 1.00 83.31 378 GLU A C 1
ATOM 3093 O O . GLU A 1 378 ? 1.981 -4.679 21.598 1.00 83.31 378 GLU A O 1
ATOM 3098 N N . LEU A 1 379 ? -0.154 -4.809 22.294 1.00 85.69 379 LEU A N 1
ATOM 3099 C CA . LEU A 1 379 ? -0.691 -3.814 21.366 1.00 85.69 379 LEU A CA 1
ATOM 3100 C C . LEU A 1 379 ? -0.116 -2.412 21.629 1.00 85.69 379 LEU A C 1
ATOM 3102 O O . LEU A 1 379 ? 0.402 -1.798 20.701 1.00 85.69 379 LEU A O 1
ATOM 3106 N N . PHE A 1 380 ? -0.172 -1.910 22.866 1.00 86.44 380 PHE A N 1
ATOM 3107 C CA . PHE A 1 380 ? 0.301 -0.558 23.199 1.00 86.44 380 PHE A CA 1
ATOM 3108 C C . PHE A 1 380 ? 1.816 -0.405 23.127 1.00 86.44 380 PHE A C 1
ATOM 3110 O O . PHE A 1 380 ? 2.292 0.614 22.631 1.00 86.44 380 PHE A O 1
ATOM 3117 N N . MET A 1 381 ? 2.572 -1.446 23.482 1.00 83.19 381 MET A N 1
ATOM 3118 C CA . MET A 1 381 ? 4.010 -1.485 23.215 1.00 83.19 381 MET A CA 1
ATOM 3119 C C . MET A 1 381 ? 4.312 -1.352 21.718 1.00 83.19 381 MET A C 1
ATOM 3121 O O . MET A 1 381 ? 5.263 -0.677 21.347 1.00 83.19 381 MET A O 1
ATOM 3125 N N . GLY A 1 382 ? 3.507 -1.970 20.847 1.00 80.75 382 GLY A N 1
ATOM 3126 C CA . GLY A 1 382 ? 3.654 -1.836 19.395 1.00 80.75 382 GLY A CA 1
ATOM 3127 C C . GLY A 1 382 ? 3.294 -0.451 18.842 1.00 80.75 382 GLY A C 1
ATOM 3128 O O . GLY A 1 382 ? 3.674 -0.141 17.715 1.00 80.75 382 GLY A O 1
ATOM 3129 N N . LEU A 1 383 ? 2.572 0.363 19.617 1.00 83.44 383 LEU A N 1
ATOM 3130 C CA . LEU A 1 383 ? 2.156 1.724 19.270 1.00 83.44 383 LEU A CA 1
ATOM 3131 C C . LEU A 1 383 ? 3.038 2.809 19.909 1.00 83.44 383 LEU A C 1
ATOM 3133 O O . LEU A 1 383 ? 2.737 3.988 19.733 1.00 83.44 383 LEU A O 1
ATOM 3137 N N . ASP A 1 384 ? 4.085 2.426 20.651 1.00 80.62 384 ASP A N 1
ATOM 3138 C CA . ASP A 1 384 ? 4.885 3.323 21.497 1.00 80.62 384 ASP A CA 1
ATOM 3139 C C . ASP A 1 384 ? 4.017 4.155 22.469 1.00 80.62 384 ASP A C 1
ATOM 3141 O O . ASP A 1 384 ? 4.284 5.328 22.726 1.00 80.62 384 ASP A O 1
ATOM 3145 N N . MET A 1 385 ? 2.955 3.546 23.009 1.00 80.56 385 MET A N 1
ATOM 3146 C CA . MET A 1 385 ? 2.052 4.169 23.981 1.00 80.56 385 MET A CA 1
ATOM 3147 C C . MET A 1 385 ? 2.281 3.613 25.387 1.00 80.56 385 MET A C 1
ATOM 3149 O O . MET A 1 385 ? 2.516 2.414 25.561 1.00 80.56 385 MET A O 1
ATOM 3153 N N . GLU A 1 386 ? 2.164 4.469 26.405 1.00 73.50 386 GLU A N 1
ATOM 3154 C CA . GLU A 1 386 ? 2.191 4.011 27.795 1.00 73.50 386 GLU A CA 1
ATOM 3155 C C . GLU A 1 386 ? 0.931 3.187 28.116 1.00 73.50 386 GLU A C 1
ATOM 3157 O O . GLU A 1 386 ? -0.179 3.582 27.742 1.00 73.50 386 GLU A O 1
ATOM 3162 N N . PRO A 1 387 ? 1.064 2.037 28.806 1.00 62.66 387 PRO A N 1
ATOM 3163 C CA . PRO A 1 387 ? -0.088 1.268 29.252 1.00 62.66 387 PRO A CA 1
ATOM 3164 C C . PRO A 1 387 ? -0.944 2.111 30.199 1.00 62.66 387 PRO A C 1
ATOM 3166 O O . PRO A 1 387 ? -0.468 2.571 31.235 1.00 62.66 387 PRO A O 1
ATOM 3169 N N . ILE A 1 388 ? -2.219 2.298 29.864 1.00 63.38 388 ILE A N 1
ATOM 3170 C CA . ILE A 1 388 ? -3.141 3.039 30.724 1.00 63.38 388 ILE A CA 1
ATOM 3171 C C . ILE A 1 388 ? -3.508 2.164 31.931 1.00 63.38 388 ILE A C 1
ATOM 3173 O O . ILE A 1 388 ? -4.058 1.074 31.765 1.00 63.38 388 ILE A O 1
ATOM 3177 N N . GLU A 1 389 ? -3.251 2.648 33.152 1.00 57.91 389 GLU A N 1
ATOM 3178 C CA . GLU A 1 389 ? -3.752 2.010 34.375 1.00 57.91 389 GLU A CA 1
ATOM 3179 C C . GLU A 1 389 ? -5.285 2.057 34.407 1.00 57.91 389 GLU A C 1
ATOM 3181 O O . GLU A 1 389 ? -5.912 3.111 34.558 1.00 57.91 389 GLU A O 1
ATOM 3186 N N . VAL A 1 390 ? -5.915 0.891 34.281 1.00 53.66 390 VAL A N 1
ATOM 3187 C CA . VAL A 1 390 ? -7.373 0.793 34.222 1.00 53.66 390 VAL A CA 1
ATOM 3188 C C . VAL A 1 390 ? -7.948 0.756 35.630 1.00 53.66 390 VAL A C 1
ATOM 3190 O O . VAL A 1 390 ? -8.034 -0.292 36.270 1.00 53.66 390 VAL A O 1
ATOM 3193 N N . LYS A 1 391 ? -8.424 1.903 36.117 1.00 51.06 391 LYS A N 1
ATOM 3194 C CA . LYS A 1 391 ? -9.450 1.904 37.168 1.00 51.06 391 LYS A CA 1
ATOM 3195 C C . LYS A 1 391 ? -10.738 1.379 36.534 1.00 51.06 391 LYS A C 1
ATOM 3197 O O . LYS A 1 391 ? -11.117 1.879 35.479 1.00 51.06 391 LYS A O 1
ATOM 3202 N N . ARG A 1 392 ? -11.364 0.358 37.148 1.00 48.28 392 ARG A N 1
ATOM 3203 C CA . ARG A 1 392 ? -12.619 -0.289 36.696 1.00 48.28 392 ARG A CA 1
ATOM 3204 C C . ARG A 1 392 ? -13.514 0.706 35.951 1.00 48.28 392 ARG A C 1
ATOM 3206 O O . ARG A 1 392 ? -13.997 1.660 36.557 1.00 48.28 392 ARG A O 1
ATOM 3213 N N . THR A 1 393 ? -13.696 0.487 34.654 1.00 52.50 393 THR A N 1
ATOM 3214 C CA . THR A 1 393 ? -14.507 1.364 33.815 1.00 52.50 393 THR A CA 1
ATOM 3215 C C . THR A 1 393 ? -15.994 1.218 34.151 1.00 52.50 393 THR A C 1
ATOM 3217 O O . THR A 1 393 ? -16.453 0.101 34.418 1.00 52.50 393 THR A O 1
ATOM 3220 N N . PRO A 1 394 ? -16.754 2.327 34.174 1.00 53.44 394 PRO A N 1
ATOM 3221 C CA . PRO A 1 394 ? -18.192 2.304 34.418 1.00 53.44 394 PRO A CA 1
ATOM 3222 C C . PRO A 1 394 ? -18.953 1.599 33.284 1.00 53.44 394 PRO A C 1
ATOM 3224 O O . PRO A 1 394 ? -18.463 1.448 32.165 1.00 53.44 394 PRO A O 1
ATOM 3227 N N . GLU A 1 395 ? -20.187 1.175 33.562 1.00 57.47 395 GLU A N 1
ATOM 3228 C CA . GLU A 1 395 ? -21.082 0.522 32.590 1.00 57.47 395 GLU A CA 1
ATOM 3229 C C . GLU A 1 395 ? -21.404 1.399 31.356 1.00 57.47 395 GLU A C 1
ATOM 3231 O O . GLU A 1 395 ? -21.903 0.883 30.357 1.00 57.47 395 GLU A O 1
ATOM 3236 N N . THR A 1 396 ? -21.056 2.692 31.383 1.00 63.31 396 THR A N 1
ATOM 3237 C CA . THR A 1 396 ? -21.324 3.706 30.348 1.00 63.31 396 THR A CA 1
ATOM 3238 C C . THR A 1 396 ? -20.337 3.727 29.175 1.00 63.31 396 THR A C 1
ATOM 3240 O O . THR A 1 396 ? -20.615 4.391 28.179 1.00 63.31 396 THR A O 1
ATOM 3243 N N . SER A 1 397 ? -19.231 2.968 29.204 1.00 71.62 397 SER A N 1
ATOM 3244 C CA . SER A 1 397 ? -18.159 3.092 28.192 1.00 71.62 397 SER A CA 1
ATOM 3245 C C . SER A 1 397 ? -18.574 2.793 26.743 1.00 71.62 397 SER A C 1
ATOM 3247 O O . SER A 1 397 ? -17.927 3.270 25.819 1.00 71.62 397 SER A O 1
ATOM 3249 N N . GLN A 1 398 ? -19.638 2.015 26.508 1.00 76.31 398 GLN A N 1
ATOM 3250 C CA . GLN A 1 398 ? -20.150 1.785 25.146 1.00 76.31 398 GLN A CA 1
ATOM 3251 C C . GLN A 1 398 ? -20.910 2.993 24.591 1.00 76.31 398 GLN A C 1
ATOM 3253 O O . GLN A 1 398 ? -20.815 3.266 23.397 1.00 76.31 398 GLN A O 1
ATOM 3258 N N . LEU A 1 399 ? -21.651 3.701 25.449 1.00 79.12 399 LEU A N 1
ATOM 3259 C CA . LEU A 1 399 ? -22.357 4.928 25.086 1.00 79.12 399 LEU A CA 1
ATOM 3260 C C . LEU A 1 399 ? -21.352 6.044 24.806 1.00 79.12 399 LEU A C 1
ATOM 3262 O O . LEU A 1 399 ? -21.397 6.632 23.734 1.00 79.12 399 LEU A O 1
ATOM 3266 N N . GLU A 1 400 ? -20.387 6.230 25.707 1.00 84.25 400 GLU A N 1
ATOM 3267 C CA . GLU A 1 400 ? -19.285 7.188 25.545 1.00 84.25 400 GLU A CA 1
ATOM 3268 C C . GLU A 1 400 ? -18.484 6.899 24.260 1.00 84.25 400 GLU A C 1
ATOM 3270 O O . GLU A 1 400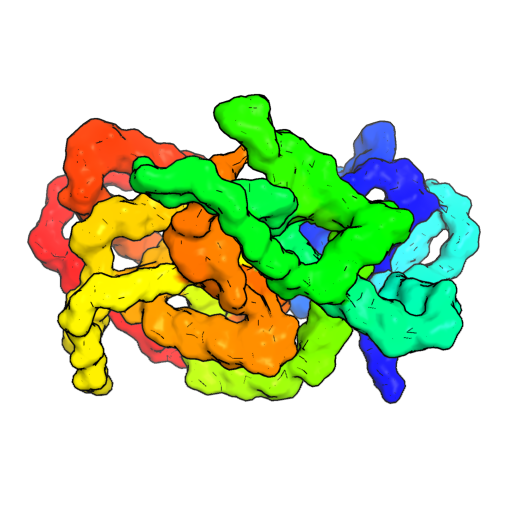 ? -18.200 7.802 23.479 1.00 84.25 400 GLU A O 1
ATOM 3275 N N . MET A 1 401 ? -18.196 5.622 23.967 1.00 87.38 401 MET A N 1
ATOM 3276 C CA . MET A 1 401 ? -17.535 5.232 22.714 1.00 87.38 401 MET A CA 1
ATOM 3277 C C . MET A 1 401 ? -18.399 5.538 21.486 1.00 87.38 401 MET A C 1
ATOM 3279 O O . MET A 1 401 ? -17.881 5.986 20.467 1.00 87.38 401 MET A O 1
ATOM 3283 N N . ALA A 1 402 ? -19.710 5.295 21.546 1.00 84.00 402 ALA A N 1
ATOM 3284 C CA . ALA A 1 402 ? -20.610 5.604 20.439 1.00 84.00 402 ALA A CA 1
ATOM 3285 C C . ALA A 1 402 ? -20.706 7.117 20.183 1.00 84.00 402 ALA A C 1
ATOM 3287 O O . ALA A 1 402 ? -20.693 7.533 19.024 1.00 84.00 402 ALA A O 1
ATOM 3288 N N . GLU A 1 403 ? -20.761 7.929 21.240 1.00 85.88 403 GLU A N 1
ATOM 3289 C CA . GLU A 1 403 ? -20.757 9.394 21.164 1.00 85.88 403 GLU A CA 1
ATOM 3290 C C . GLU A 1 403 ? -19.447 9.917 20.568 1.00 85.88 403 GLU A C 1
ATOM 3292 O O . GLU A 1 403 ? -19.484 10.712 19.626 1.00 85.88 403 GLU A O 1
ATOM 3297 N N . LEU A 1 404 ? -18.304 9.395 21.022 1.00 89.69 404 LEU A N 1
ATOM 3298 C CA . LEU A 1 404 ? -16.988 9.732 20.479 1.00 89.69 404 LEU A CA 1
ATOM 3299 C C . LEU A 1 404 ? -16.852 9.334 19.002 1.00 89.69 404 LEU A C 1
ATOM 3301 O O . LEU A 1 404 ? -16.361 10.098 18.177 1.00 89.69 404 LEU A O 1
ATOM 3305 N N . ILE A 1 405 ? -17.317 8.144 18.618 1.00 89.94 405 ILE A N 1
ATOM 3306 C CA . ILE A 1 405 ? -17.323 7.737 17.206 1.00 89.94 405 ILE A CA 1
ATOM 3307 C C . ILE A 1 405 ? -18.243 8.648 16.394 1.00 89.94 405 ILE A C 1
ATOM 3309 O O . ILE A 1 405 ? -17.901 9.016 15.271 1.00 89.94 405 ILE A O 1
ATOM 3313 N N . SER A 1 406 ? -19.395 9.031 16.947 1.00 86.69 406 SER A N 1
ATOM 3314 C CA . SER A 1 406 ? -20.297 9.968 16.290 1.00 86.69 406 SER A CA 1
ATOM 3315 C C . SER A 1 406 ? -19.606 11.305 16.051 1.00 86.69 406 SER A C 1
ATOM 3317 O O . SER A 1 406 ? -19.672 11.792 14.926 1.00 86.69 406 SER A O 1
ATOM 3319 N N . SER A 1 407 ? -18.915 11.886 17.039 1.00 88.44 407 SER A N 1
ATOM 3320 C CA . SER A 1 407 ? -18.200 13.158 16.855 1.00 88.44 407 SER A CA 1
ATOM 3321 C C . SER A 1 407 ? -17.118 13.039 15.776 1.00 88.44 407 SER A C 1
ATOM 3323 O O . SER A 1 407 ? -17.109 13.834 14.835 1.00 88.44 407 SER A O 1
ATOM 3325 N N . ILE A 1 408 ? -16.321 11.962 15.800 1.00 88.94 408 ILE A N 1
ATOM 3326 C CA . ILE A 1 408 ? -15.319 11.665 14.763 1.00 88.94 408 ILE A CA 1
ATOM 3327 C C . ILE A 1 408 ? -15.961 11.566 13.370 1.00 88.94 408 ILE A C 1
ATOM 3329 O O . ILE A 1 408 ? -15.369 11.996 12.385 1.00 88.94 408 ILE A O 1
ATOM 3333 N N . LEU A 1 409 ? -17.164 11.010 13.235 1.00 87.06 409 LEU A N 1
ATOM 3334 C CA . LEU A 1 409 ? -17.826 10.866 11.933 1.00 87.06 409 LEU A CA 1
ATOM 3335 C C . LEU A 1 409 ? -18.614 12.110 11.484 1.00 87.06 409 LEU A C 1
ATOM 3337 O O . LEU A 1 409 ? -18.972 12.182 10.307 1.00 87.06 409 LEU A O 1
ATOM 3341 N N . SER A 1 410 ? -18.903 13.049 12.390 1.00 81.12 410 SER A N 1
ATOM 3342 C CA . SER A 1 410 ? -19.795 14.197 12.145 1.00 81.12 410 SER A CA 1
ATOM 3343 C C . SER A 1 410 ? -19.083 15.444 11.627 1.00 81.12 410 SER A C 1
ATOM 3345 O O . SER A 1 410 ? -19.723 16.272 10.983 1.00 81.12 410 SER A O 1
ATOM 3347 N N . GLU A 1 411 ? -17.789 15.612 11.904 1.00 64.12 411 GLU A N 1
ATOM 3348 C CA . GLU A 1 411 ? -17.038 16.758 11.381 1.00 64.12 411 GLU A CA 1
ATOM 3349 C C . GLU A 1 411 ? -16.731 16.504 9.899 1.00 64.12 411 GLU A C 1
ATOM 3351 O O . GLU A 1 411 ? -15.998 15.575 9.544 1.00 64.12 411 GLU A O 1
ATOM 3356 N N . SER A 1 412 ? -17.389 17.281 9.039 1.00 50.66 412 SER A N 1
ATOM 3357 C CA . SER A 1 412 ? -17.334 17.184 7.577 1.00 50.66 412 SER A CA 1
ATOM 3358 C C . SER A 1 412 ? -16.117 17.870 6.981 1.00 50.66 412 SER A C 1
ATOM 3360 O O . SER A 1 412 ? -15.952 19.072 7.300 1.00 50.66 412 SER A O 1
#

pLDDT: mean 83.18, std 15.7, range [27.23, 97.75]

Sequence (412 aa):
MSRISFDKFKILLTFKLSGLRTKRIFTPYGDLITGRKGGFSVSATVCENKELALKRITFKLHELNFAIGEGNKDEEIEVRGKKVVFCNPEDFIQFFKNKFRFKVSSREIIDYDITEEFIKSFEDKTEALAILNSMYLLYVYREFPEVFIHTKDTRVRMEIEPDIPLLEKVKNLGYGFSHPKTSHPKVRMNYLTDDGREIARSVFEHKLINSLTELETVIKKFGRRKVLLMTSGTLRKDGMFLKVREPDSVISLKGDTTPNILSNLYISDKSLFKELKDVQTPLQLISRFITLFAIYDEAIRFFNELEKMGLAIKSRIFSKWGVELGMAYRAPPELAEFLMEQCYFEMESEVVEEFVKLFTGMYLKAIEGIAGERMLNELFMGLDMEPIEVKRTPETSQLEMAELISSILSES

Secondary structure (DSSP, 8-state):
-------HHHHHHHHHHTTPEEEEEEETTEEEEEEEETTEEEEEEE-SSHHHHHHHHHHT--SEEEEE-TT---EEEEETTEEEEEE-HHHHHHHHHHHH--SS-HHHHHH--HHHHHHHT-S-HHHHHHHHHHHHHHHHHS-EESS----SS------PPPSSTTHHHHHHTTSEEEEES-SSS--EEEEE-HHHHHHHHHHHHHHHHHTHHHHHHHHHHH-HHHHHHHHHHHEETTEEEEEPPP--S-------STTHHHHH--TT-TTGGGGSSS--SHHHHHHHHHHHHTSHHHHHHHHHHHHHTTSSEEEEEE-TTS-EEEEEEEE-HHHHHHHHHHH--PPPHHHHHHHHHHHHHHHHHHS-SHHHHHHHHHHHHHTT-PPP------TTHHHHHHHHHHHHHH--